Protein AF-0000000078758753 (afdb_homodimer)

Nearest PDB structures (foldseek):
  2p9m-assembly2_D  TM=8.802E-01  e=1.296E-07  Methanocaldococcus jannaschii DSM 2661
  7m1u-assembly1_A  TM=8.772E-01  e=3.056E-07  Methanoculleus thermophilus
  7m1u-assembly1_B  TM=8.737E-01  e=3.056E-07  Methanoculleus thermophilus
  4l28-assembly2_D  TM=7.431E-01  e=3.673E-07  Homo sapiens
  4l28-assembly1_C  TM=7.175E-01  e=2.116E-07  Homo sapiens

Secondary structure (DSSP, 8-state):
-HHHHHPEEGGGS--EETT-BHHHHHHHHHHH--SEEEEE-TTS-SEEEEEEHHHHHHHHHTT--TTSBGGGG-B-TT-EEETT--HHHHHHHHTTSSEEEEE-TTS-EEEEEEHHHHHHHHHHHH-GGGEEEEEEEEE---TTHHHHHHHHHHTT---SEEEEE--TTSTT-EEEEEEEETT--HHHHHHHHHHHHHTT-EEEEEEESSGGG-/-HHHHHPEEGGGS--EETT-BHHHHHHHHHHH--SEEEEE-TTS-SEEEEEEHHHHHHHHHTT--TTSBGGGG-B-TT-EEETT--HHHHHHHHTTSSEEEEE-TTS-EEEEEEHHHHHHHHHHHH-GGGEEEEEEEEE---TTHHHHHHHHHHTT---SEEEEE--TTSTT-EEEEEEEETT--HHHHHHHHHHHHHTT-EEEEEEEGGGGG-

Organism: Enterococcus faecium (strain ATCC BAA-472 / TX0016 / DO) (NCBI:txid333849)

Foldseek 3Di:
DVLVVLFDFLVRFDEAEQADWQVRVLVSCVVVVHQKHWYDYPVQWATQAIAGNVQSVVCVVVPHDRRHTSNVRGPDRPFAEEPPDDPVVLVVRQPPDQWHFYHYPVNTTTGIHGPVSVVVVVCVQVPLVFFFKKWKWKDQPDPCPVVVLLVLLVVQFHWSHWDWDDDPVPPRIIIIITTTGPPPDPVSVVSSQVSCVVVPTHGPDMDGSVPPPD/DVLVVLFDFLVNFDEAEQADWQVRVLVSCVVVVHQKHWYDYPVQWATQAMAGNVQSVVCVVVPHDRRHTSNVRGPDRPQAEEPPDDPVVLVVRQPPDQWHFYHYPVNTTTGIHGPVSVVVVVCVQVPPVFFFKKWKKKDQPDPCVVVVLLVLLVVQFHWSHWDWDDDVVPPRIIIIITTTGPPPDPVSVVSSQVSCVVVPTHGPDMDGSVPPPD

Solvent-accessible surface area (backbone atoms only — not comparable to full-atom values): 22395 Å² total; per-residue (Å²): 109,80,54,66,78,47,41,46,43,49,92,80,52,75,68,43,45,48,77,39,25,40,51,57,49,46,51,52,31,63,73,72,65,45,64,58,35,45,24,20,36,92,85,59,38,41,66,59,21,30,41,42,48,46,60,50,28,46,40,47,48,71,68,44,75,47,76,41,39,37,65,79,61,52,39,64,57,80,53,60,45,46,64,80,54,53,74,71,58,47,57,68,62,40,53,84,39,78,50,30,39,28,22,41,98,83,59,30,50,43,28,37,36,38,55,42,47,53,47,47,49,52,42,56,16,64,31,46,90,47,20,22,39,36,38,32,31,42,40,68,56,50,64,41,47,67,16,52,54,34,43,60,39,32,76,79,37,46,61,58,23,40,36,40,41,43,56,74,87,45,81,65,45,30,36,35,38,37,25,30,34,53,81,59,49,69,66,58,51,50,51,42,53,51,54,37,41,74,74,71,33,45,70,79,42,77,42,59,48,69,69,63,79,115,108,80,56,63,75,48,40,46,42,50,90,79,52,74,68,43,44,49,76,37,25,40,51,57,48,47,52,52,33,63,75,70,67,45,62,59,36,46,25,20,37,92,84,60,38,42,66,59,21,30,40,44,48,48,58,50,26,45,38,47,49,72,70,45,75,49,76,41,39,38,66,80,61,52,39,65,57,81,53,60,46,46,64,81,53,53,72,69,58,48,55,66,62,40,53,84,39,79,50,31,39,28,20,42,97,84,60,31,51,44,27,36,37,37,56,43,46,52,47,48,49,53,39,58,16,62,34,42,91,45,18,22,39,36,39,32,31,42,40,70,56,49,65,42,46,66,16,51,55,34,43,60,39,34,75,78,37,45,61,58,24,41,37,40,42,44,57,76,89,44,81,67,44,30,36,35,39,37,24,30,34,52,80,60,49,68,65,57,52,50,51,42,52,52,54,36,43,74,72,72,33,45,70,79,42,77,43,60,51,71,70,63,78,118

InterPro domains:
  IPR000644 CBS domain [PF00571] (11-56)
  IPR000644 CBS domain [PS51371] (8-66)
  IPR000644 CBS domain [SM00116] (12-61)
  IPR017036 Lmo0553-like [NF038387] (1-209)
  IPR017036 Lmo0553-like [PIRSF035040] (1-211)
  IPR046342 CBS domain superfamily [G3DSA:3.10.580.10] (1-129)
  IPR046342 CBS domain superfamily [SSF54631] (4-124)

Structure (mmCIF, N/CA/C/O backbone):
data_AF-0000000078758753-model_v1
#
loop_
_entity.id
_entity.type
_entity.pdbx_description
1 polymer 'Cystathionine beta-synthase (CBS) domain protein'
#
loop_
_atom_site.group_PDB
_atom_site.id
_atom_site.type_symbol
_atom_site.label_atom_id
_atom_site.label_alt_id
_atom_site.label_comp_id
_atom_site.label_asym_id
_atom_site.label_entity_id
_atom_site.label_seq_id
_atom_site.pdbx_PDB_ins_code
_atom_site.Cartn_x
_atom_site.Cartn_y
_atom_site.Cartn_z
_atom_site.occupancy
_atom_site.B_iso_or_equiv
_atom_site.auth_seq_id
_atom_site.auth_comp_id
_atom_site.auth_asym_id
_atom_site.auth_atom_id
_atom_site.pdbx_PDB_model_num
ATOM 1 N N . MET A 1 1 ? 18.438 6.93 4.469 1 62.84 1 MET A N 1
ATOM 2 C CA . MET A 1 1 ? 17.375 7.121 3.496 1 62.84 1 MET A CA 1
ATOM 3 C C . MET A 1 1 ? 16.203 6.18 3.783 1 62.84 1 MET A C 1
ATOM 5 O O . MET A 1 1 ? 16.406 5.043 4.211 1 62.84 1 MET A O 1
ATOM 9 N N . LEU A 1 2 ? 14.992 6.723 3.885 1 65.31 2 LEU A N 1
ATOM 10 C CA . LEU A 1 2 ? 13.758 6.031 4.258 1 65.31 2 LEU A CA 1
ATOM 11 C C . LEU A 1 2 ? 13.664 4.68 3.557 1 65.31 2 LEU A C 1
ATOM 13 O O . LEU A 1 2 ? 13.328 3.672 4.184 1 65.31 2 LEU A O 1
ATOM 17 N N . LEU A 1 3 ? 14.18 4.574 2.355 1 75 3 LEU A N 1
ATOM 18 C CA . LEU A 1 3 ? 14.023 3.359 1.563 1 75 3 LEU A CA 1
ATOM 19 C C . LEU A 1 3 ? 14.93 2.248 2.08 1 75 3 LEU A C 1
ATOM 21 O O . LEU A 1 3 ? 14.555 1.075 2.064 1 75 3 LEU A O 1
ATOM 25 N N . LYS A 1 4 ? 16.078 2.689 2.592 1 79.19 4 LYS A N 1
ATOM 26 C CA . LYS A 1 4 ? 17.047 1.687 3.029 1 79.19 4 LYS A CA 1
ATOM 27 C C . LYS A 1 4 ? 16.516 0.876 4.203 1 79.19 4 LYS A C 1
ATOM 29 O O . LYS A 1 4 ? 16.812 -0.314 4.332 1 79.19 4 LYS A O 1
ATOM 34 N N . THR A 1 5 ? 15.703 1.511 4.961 1 79.94 5 THR A N 1
ATOM 35 C CA . THR A 1 5 ? 15.172 0.847 6.145 1 79.94 5 THR A CA 1
ATOM 36 C C . THR A 1 5 ? 14.016 -0.077 5.781 1 79.94 5 THR A C 1
ATOM 38 O O . THR A 1 5 ? 13.648 -0.963 6.555 1 79.94 5 THR A O 1
ATOM 41 N N . LEU A 1 6 ? 13.523 0.068 4.633 1 86.5 6 LEU A N 1
ATOM 42 C CA . LEU A 1 6 ? 12.344 -0.685 4.223 1 86.5 6 LEU A CA 1
ATOM 43 C C . LEU A 1 6 ? 12.734 -1.886 3.367 1 86.5 6 LEU A C 1
ATOM 45 O O . LEU A 1 6 ? 11.914 -2.771 3.121 1 86.5 6 LEU A O 1
ATOM 49 N N . VAL A 1 7 ? 13.977 -1.938 2.99 1 92.62 7 VAL A N 1
ATOM 50 C CA . VAL A 1 7 ? 14.406 -2.934 2.014 1 92.62 7 VAL A CA 1
ATOM 51 C C . VAL A 1 7 ? 14.867 -4.203 2.734 1 92.62 7 VAL A C 1
ATOM 53 O O . VAL A 1 7 ? 15.617 -4.133 3.709 1 92.62 7 VAL A O 1
ATOM 56 N N . TYR A 1 8 ? 14.328 -5.309 2.27 1 94.62 8 TYR A N 1
ATOM 57 C CA . TYR A 1 8 ? 14.945 -6.574 2.646 1 94.62 8 TYR A CA 1
ATOM 58 C C . TYR A 1 8 ? 16.25 -6.789 1.902 1 94.62 8 TYR A C 1
ATOM 60 O O . TYR A 1 8 ? 16.281 -6.789 0.669 1 94.62 8 TYR A O 1
ATOM 68 N N . LYS A 1 9 ? 17.219 -7.004 2.631 1 95.25 9 LYS A N 1
ATOM 69 C CA . LYS A 1 9 ? 18.547 -7.082 2.021 1 95.25 9 LYS A CA 1
ATOM 70 C C . LYS A 1 9 ? 18.781 -8.453 1.391 1 95.25 9 LYS A C 1
ATOM 72 O O . LYS A 1 9 ? 18.219 -9.453 1.848 1 95.25 9 LYS A O 1
ATOM 77 N N . LYS A 1 10 ? 19.672 -8.43 0.402 1 95.81 10 LYS A N 1
ATOM 78 C CA . LYS A 1 10 ? 20 -9.633 -0.36 1 95.81 10 LYS A CA 1
ATOM 79 C C . LYS A 1 10 ? 20.359 -10.789 0.568 1 95.81 10 LYS A C 1
ATOM 81 O O . LYS A 1 10 ? 19.906 -11.922 0.359 1 95.81 10 LYS A O 1
ATOM 86 N N . LYS A 1 11 ? 21.094 -10.539 1.623 1 93.88 11 LYS A N 1
ATOM 87 C CA . LYS A 1 11 ? 21.594 -11.57 2.518 1 93.88 11 LYS A CA 1
ATOM 88 C C . LYS A 1 11 ? 20.453 -12.281 3.236 1 93.88 11 LYS A C 1
ATOM 90 O O . LYS A 1 11 ? 20.609 -13.414 3.693 1 93.88 11 LYS A O 1
ATOM 95 N N . ASP A 1 12 ? 19.312 -11.656 3.307 1 94.19 12 ASP A N 1
ATOM 96 C CA . ASP A 1 12 ? 18.156 -12.203 4.035 1 94.19 12 ASP A CA 1
ATOM 97 C C . ASP A 1 12 ? 17.109 -12.766 3.074 1 94.19 12 ASP A C 1
ATOM 99 O O . ASP A 1 12 ? 16 -13.109 3.488 1 94.19 12 ASP A O 1
ATOM 103 N N . LEU A 1 13 ? 17.5 -12.859 1.826 1 96.56 13 LEU A N 1
ATOM 104 C CA . LEU A 1 13 ? 16.516 -13.234 0.821 1 96.56 13 LEU A CA 1
ATOM 105 C C . LEU A 1 13 ? 16.781 -14.641 0.296 1 96.56 13 LEU A C 1
ATOM 107 O O . LEU A 1 13 ? 17.938 -15.094 0.276 1 96.56 13 LEU A O 1
ATOM 111 N N . THR A 1 14 ? 15.695 -15.312 -0.065 1 96.94 14 THR A N 1
ATOM 112 C CA . THR A 1 14 ? 15.781 -16.484 -0.929 1 96.94 14 THR A CA 1
ATOM 113 C C . THR A 1 14 ? 15.875 -16.078 -2.395 1 96.94 14 THR A C 1
ATOM 115 O O . THR A 1 14 ? 15.047 -15.305 -2.883 1 96.94 14 THR A O 1
ATOM 118 N N . THR A 1 15 ? 16.906 -16.453 -3.057 1 97.62 15 THR A N 1
ATOM 119 C CA . THR A 1 15 ? 17.109 -16.156 -4.473 1 97.62 15 THR A CA 1
ATOM 120 C C . THR A 1 15 ? 17.406 -17.438 -5.258 1 97.62 15 THR A C 1
ATOM 122 O O . THR A 1 15 ? 17.641 -18.484 -4.668 1 97.62 15 THR A O 1
ATOM 125 N N . VAL A 1 16 ? 17.266 -17.359 -6.578 1 97.88 16 VAL A N 1
ATOM 126 C CA . VAL A 1 16 ? 17.672 -18.438 -7.469 1 97.88 16 VAL A CA 1
ATOM 127 C C . VAL A 1 16 ? 18.688 -17.922 -8.484 1 97.88 16 VAL A C 1
ATOM 129 O O . VAL A 1 16 ? 18.656 -16.734 -8.844 1 97.88 16 VAL A O 1
ATOM 132 N N . THR A 1 17 ? 19.562 -18.781 -8.883 1 97.81 17 THR A N 1
ATOM 133 C CA . THR A 1 17 ? 20.531 -18.406 -9.898 1 97.81 17 THR A CA 1
ATOM 134 C C . THR A 1 17 ? 19.953 -18.562 -11.297 1 97.81 17 THR A C 1
ATOM 136 O O . THR A 1 17 ? 19.062 -19.375 -11.516 1 97.81 17 THR A O 1
ATOM 139 N N . GLU A 1 18 ? 20.516 -17.812 -12.211 1 97.69 18 GLU A N 1
ATOM 140 C CA . GLU A 1 18 ? 19.984 -17.812 -13.57 1 97.69 18 GLU A CA 1
ATOM 141 C C . GLU A 1 18 ? 20.141 -19.172 -14.227 1 97.69 18 GLU A C 1
ATOM 143 O O . GLU A 1 18 ? 19.438 -19.484 -15.195 1 97.69 18 GLU A O 1
ATOM 148 N N . THR A 1 19 ? 20.938 -20.062 -13.695 1 97.12 19 THR A N 1
ATOM 149 C CA . THR A 1 19 ? 21.188 -21.359 -14.305 1 97.12 19 THR A CA 1
ATOM 150 C C . THR A 1 19 ? 20.344 -22.438 -13.633 1 97.12 19 THR A C 1
ATOM 152 O O . THR A 1 19 ? 20.328 -23.594 -14.078 1 97.12 19 THR A O 1
ATOM 155 N N . SER A 1 20 ? 19.672 -22.109 -12.609 1 97.88 20 SER A N 1
ATOM 156 C CA . SER A 1 20 ? 18.797 -23.078 -11.953 1 97.88 20 SER A CA 1
ATOM 157 C C . SER A 1 20 ? 17.703 -23.562 -12.898 1 97.88 20 SER A C 1
ATOM 159 O O . SER A 1 20 ? 17.234 -22.812 -13.758 1 97.88 20 SER A O 1
ATOM 161 N N . THR A 1 21 ? 17.297 -24.75 -12.75 1 98.62 21 THR A N 1
ATOM 162 C CA . THR A 1 21 ? 16.188 -25.281 -13.547 1 98.62 21 THR A CA 1
ATOM 163 C C . THR A 1 21 ? 14.852 -24.891 -12.938 1 98.62 21 THR A C 1
ATOM 165 O O . THR A 1 21 ? 14.781 -24.469 -11.781 1 98.62 21 THR A O 1
ATOM 168 N N . LEU A 1 22 ? 13.82 -25.094 -13.734 1 98.69 22 LEU A N 1
ATOM 169 C CA . LEU A 1 22 ? 12.461 -24.844 -13.258 1 98.69 22 LEU A CA 1
ATOM 170 C C . LEU A 1 22 ? 12.102 -25.781 -12.109 1 98.69 22 LEU A C 1
ATOM 172 O O . LEU A 1 22 ? 11.438 -25.359 -11.156 1 98.69 22 LEU A O 1
ATOM 176 N N . GLU A 1 23 ? 12.609 -26.969 -12.156 1 98.62 23 GLU A N 1
ATOM 177 C CA . GLU A 1 23 ? 12.359 -27.938 -11.094 1 98.62 23 GLU A CA 1
ATOM 178 C C . GLU A 1 23 ? 13 -27.5 -9.781 1 98.62 23 GLU A C 1
ATOM 180 O O . GLU A 1 23 ? 12.367 -27.547 -8.727 1 98.62 23 GLU A O 1
ATOM 185 N N . GLU A 1 24 ? 14.211 -27.094 -9.875 1 98.56 24 GLU A N 1
ATOM 186 C CA . GLU A 1 24 ? 14.922 -26.625 -8.688 1 98.56 24 GLU A CA 1
ATOM 187 C C . GLU A 1 24 ? 14.242 -25.391 -8.094 1 98.56 24 GLU A C 1
ATOM 189 O O . GLU A 1 24 ? 14.078 -25.297 -6.879 1 98.56 24 GLU A O 1
ATOM 194 N N . ALA A 1 25 ? 13.875 -24.5 -8.953 1 98.44 25 ALA A N 1
ATOM 195 C CA . ALA A 1 25 ? 13.211 -23.281 -8.516 1 98.44 25 ALA A CA 1
ATOM 196 C C . ALA A 1 25 ? 11.883 -23.594 -7.836 1 98.44 25 ALA A C 1
ATOM 198 O O . ALA A 1 25 ? 11.539 -22.984 -6.82 1 98.44 25 ALA A O 1
ATOM 199 N N . LEU A 1 26 ? 11.172 -24.516 -8.398 1 98.31 26 LEU A N 1
ATOM 200 C CA . LEU A 1 26 ? 9.883 -24.891 -7.824 1 98.31 26 LEU A CA 1
ATOM 201 C C . LEU A 1 26 ? 10.062 -25.438 -6.41 1 98.31 26 LEU A C 1
ATOM 203 O O . LEU A 1 26 ? 9.289 -25.109 -5.512 1 98.31 26 LEU A O 1
ATOM 207 N N . LYS A 1 27 ? 11.055 -26.25 -6.207 1 98.19 27 LYS A N 1
ATOM 208 C CA . LYS A 1 27 ? 11.352 -26.797 -4.887 1 98.19 27 LYS A CA 1
ATOM 209 C C . LYS A 1 27 ? 11.68 -25.688 -3.895 1 98.19 27 LYS A C 1
ATOM 211 O O . LYS A 1 27 ? 11.18 -25.688 -2.768 1 98.19 27 LYS A O 1
ATOM 216 N N . ILE A 1 28 ? 12.453 -24.766 -4.297 1 97.88 28 ILE A N 1
ATOM 217 C CA . ILE A 1 28 ? 12.844 -23.641 -3.465 1 97.88 28 ILE A CA 1
ATOM 218 C C . ILE A 1 28 ? 11.609 -22.812 -3.094 1 97.88 28 ILE A C 1
ATOM 220 O O . ILE A 1 28 ? 11.43 -22.438 -1.932 1 97.88 28 ILE A O 1
ATOM 224 N N . LEU A 1 29 ? 10.789 -22.547 -4.055 1 97.44 29 LEU A N 1
ATOM 225 C CA . LEU A 1 29 ? 9.586 -21.75 -3.838 1 97.44 29 LEU A CA 1
ATOM 226 C C . LEU A 1 29 ? 8.602 -22.484 -2.928 1 97.44 29 LEU A C 1
ATOM 228 O O . LEU A 1 29 ? 7.977 -21.875 -2.061 1 97.44 29 LEU A O 1
ATOM 232 N N . GLU A 1 30 ? 8.5 -23.75 -3.064 1 96.69 30 GLU A N 1
ATOM 233 C CA . GLU A 1 30 ? 7.613 -24.531 -2.209 1 96.69 30 GLU A CA 1
ATOM 234 C C . GLU A 1 30 ? 8.133 -24.578 -0.774 1 96.69 30 GLU A C 1
ATOM 236 O O . GLU A 1 30 ? 7.363 -24.422 0.176 1 96.69 30 GLU A O 1
ATOM 241 N N . THR A 1 31 ? 9.391 -24.766 -0.62 1 96.69 31 THR A N 1
ATOM 242 C CA . THR A 1 31 ? 10.008 -24.875 0.697 1 96.69 31 THR A CA 1
ATOM 243 C C . THR A 1 31 ? 9.945 -23.547 1.434 1 96.69 31 THR A C 1
ATOM 245 O O . THR A 1 31 ? 9.68 -23.5 2.635 1 96.69 31 THR A O 1
ATOM 248 N N . SER A 1 32 ? 10.141 -22.406 0.752 1 94.81 32 SER A N 1
ATOM 249 C CA . SER A 1 32 ? 10.164 -21.078 1.37 1 94.81 32 SER A CA 1
ATOM 250 C C . SER A 1 32 ? 8.75 -20.562 1.603 1 94.81 32 SER A C 1
ATOM 252 O O . SER A 1 32 ? 8.531 -19.703 2.471 1 94.81 32 SER A O 1
ATOM 254 N N . GLY A 1 33 ? 7.84 -21.016 0.762 1 93.5 33 GLY A N 1
ATOM 255 C CA . GLY A 1 33 ? 6.469 -20.531 0.841 1 93.5 33 GLY A CA 1
ATOM 256 C C . GLY A 1 33 ? 6.246 -19.234 0.089 1 93.5 33 GLY A C 1
ATOM 257 O O . GLY A 1 33 ? 5.152 -18.672 0.127 1 93.5 33 GLY A O 1
ATOM 258 N N . TYR A 1 34 ? 7.273 -18.781 -0.665 1 93 34 TYR A N 1
ATOM 259 C CA . TYR A 1 34 ? 7.16 -17.516 -1.388 1 93 34 TYR A CA 1
ATOM 260 C C . TYR A 1 34 ? 6.445 -17.719 -2.717 1 93 34 TYR A C 1
ATOM 262 O O . TYR A 1 34 ? 6.516 -18.797 -3.316 1 93 34 TYR A O 1
ATOM 270 N N . ARG A 1 35 ? 5.793 -16.688 -3.152 1 91.12 35 ARG A N 1
ATOM 271 C CA . ARG A 1 35 ? 5.121 -16.688 -4.449 1 91.12 35 ARG A CA 1
ATOM 272 C C . ARG A 1 35 ? 6.121 -16.5 -5.582 1 91.12 35 ARG A C 1
ATOM 274 O O . ARG A 1 35 ? 5.898 -16.969 -6.699 1 91.12 35 ARG A O 1
ATOM 281 N N . CYS A 1 36 ? 7.145 -15.742 -5.262 1 94.19 36 CYS A N 1
ATOM 282 C CA . CYS A 1 36 ? 8.164 -15.398 -6.246 1 94.19 36 CYS A CA 1
ATOM 283 C C . CYS A 1 36 ? 9.5 -15.102 -5.566 1 94.19 36 CYS A C 1
ATOM 285 O O . CYS A 1 36 ? 9.531 -14.742 -4.391 1 94.19 36 CYS A O 1
ATOM 287 N N . VAL A 1 37 ? 10.578 -15.328 -6.324 1 96.75 37 VAL A N 1
ATOM 288 C CA . VAL A 1 37 ? 11.906 -15 -5.824 1 96.75 37 VAL A CA 1
ATOM 289 C C . VAL A 1 37 ? 12.734 -14.367 -6.938 1 96.75 37 VAL A C 1
ATOM 291 O O . VAL A 1 37 ? 12.508 -14.633 -8.117 1 96.75 37 VAL A O 1
ATOM 294 N N . PRO A 1 38 ? 13.688 -13.5 -6.555 1 97.62 38 PRO A N 1
ATOM 295 C CA . PRO A 1 38 ? 14.555 -12.906 -7.574 1 97.62 38 PRO A CA 1
ATOM 296 C C . PRO A 1 38 ? 15.508 -13.914 -8.203 1 97.62 38 PRO A C 1
ATOM 298 O O . PRO A 1 38 ? 15.969 -14.844 -7.531 1 97.62 38 PRO A O 1
ATOM 301 N N . ILE A 1 39 ? 15.734 -13.75 -9.523 1 98.44 39 ILE A N 1
ATOM 302 C CA . ILE A 1 39 ? 16.781 -14.461 -10.25 1 98.44 39 ILE A CA 1
ATOM 303 C C . ILE A 1 39 ? 18.031 -13.586 -10.336 1 98.44 39 ILE A C 1
ATOM 305 O O . ILE A 1 39 ? 17.969 -12.445 -10.812 1 98.44 39 ILE A O 1
ATOM 309 N N . LEU A 1 40 ? 19.109 -14.102 -9.844 1 98.31 40 LEU A N 1
ATOM 310 C CA . LEU A 1 40 ? 20.375 -13.383 -9.922 1 98.31 40 LEU A CA 1
ATOM 311 C C . LEU A 1 40 ? 21.359 -14.117 -10.82 1 98.31 40 LEU A C 1
ATOM 313 O O . LEU A 1 40 ? 21.203 -15.312 -11.07 1 98.31 40 LEU A O 1
ATOM 317 N N . ASP A 1 41 ? 22.281 -13.406 -11.289 1 97.38 41 ASP A N 1
ATOM 318 C CA . ASP A 1 41 ? 23.344 -14.055 -12.055 1 97.38 41 ASP A CA 1
ATOM 319 C C . ASP A 1 41 ? 24.219 -14.938 -11.164 1 97.38 41 ASP A C 1
ATOM 321 O O . ASP A 1 41 ? 24.016 -14.969 -9.945 1 97.38 41 ASP A O 1
ATOM 325 N N . SER A 1 42 ? 25.172 -15.547 -11.766 1 95.12 42 SER A N 1
ATOM 326 C CA . SER A 1 42 ? 26.016 -16.5 -11.047 1 95.12 42 SER A CA 1
ATOM 327 C C . SER A 1 42 ? 26.828 -15.828 -9.953 1 95.12 42 SER A C 1
ATOM 329 O O . SER A 1 42 ? 27.141 -16.438 -8.938 1 95.12 42 SER A O 1
ATOM 331 N N . SER A 1 43 ? 27.094 -14.531 -10.102 1 94.94 43 SER A N 1
ATOM 332 C CA . SER A 1 43 ? 27.875 -13.797 -9.102 1 94.94 43 SER A CA 1
ATOM 333 C C . SER A 1 43 ? 26.984 -13.359 -7.938 1 94.94 43 SER A C 1
ATOM 335 O O . SER A 1 43 ? 27.5 -12.984 -6.879 1 94.94 43 SER A O 1
ATOM 337 N N . GLY A 1 44 ? 25.75 -13.312 -8.172 1 95.19 44 GLY A N 1
ATOM 338 C CA . GLY A 1 44 ? 24.812 -12.844 -7.152 1 95.19 44 GLY A CA 1
ATOM 339 C C . GLY A 1 44 ? 24.656 -11.336 -7.145 1 95.19 44 GLY A C 1
ATOM 340 O O . GLY A 1 44 ? 24.016 -10.781 -6.246 1 95.19 44 GLY A O 1
ATOM 341 N N . ASN A 1 45 ? 25.156 -10.68 -8.148 1 95.56 45 ASN A N 1
ATOM 342 C CA . ASN A 1 45 ? 25.172 -9.227 -8.102 1 95.56 45 ASN A CA 1
ATOM 343 C C . ASN A 1 45 ? 24.188 -8.609 -9.094 1 95.56 45 ASN A C 1
ATOM 345 O O . ASN A 1 45 ? 23.75 -7.48 -8.914 1 95.56 45 ASN A O 1
ATOM 349 N N . ILE A 1 46 ? 23.906 -9.367 -10.133 1 97 46 ILE A N 1
ATOM 350 C CA . ILE A 1 46 ? 23.078 -8.805 -11.195 1 97 46 ILE A CA 1
ATOM 351 C C . ILE A 1 46 ? 21.672 -9.367 -11.102 1 97 46 ILE A C 1
ATOM 353 O O . ILE A 1 46 ? 21.484 -10.594 -11.109 1 97 46 ILE A O 1
ATOM 357 N N . PHE A 1 47 ? 20.75 -8.477 -11.039 1 97.81 47 PHE A N 1
ATOM 358 C CA . PHE A 1 47 ? 19.344 -8.836 -11.047 1 97.81 47 PHE A CA 1
ATOM 359 C C . PHE A 1 47 ? 18.875 -9.18 -12.461 1 97.81 47 PHE A C 1
ATOM 361 O O . PHE A 1 47 ? 18.984 -8.352 -13.375 1 97.81 47 PHE A O 1
ATOM 368 N N . ARG A 1 48 ? 18.266 -10.359 -12.641 1 97.56 48 ARG A N 1
ATOM 369 C CA . ARG A 1 48 ? 17.844 -10.805 -13.969 1 97.56 48 ARG A CA 1
ATOM 370 C C . ARG A 1 48 ? 16.328 -10.711 -14.125 1 97.56 48 ARG A C 1
ATOM 372 O O . ARG A 1 48 ? 15.82 -10.664 -15.242 1 97.56 48 ARG A O 1
ATOM 379 N N . GLY A 1 49 ? 15.688 -10.695 -13.016 1 96.75 49 GLY A N 1
ATOM 380 C CA . GLY A 1 49 ? 14.234 -10.742 -13 1 96.75 49 GLY A CA 1
ATOM 381 C C . GLY A 1 49 ? 13.68 -11.609 -11.883 1 96.75 49 GLY A C 1
ATOM 382 O O . GLY A 1 49 ? 14.312 -11.766 -10.836 1 96.75 49 GLY A O 1
ATOM 383 N N . ASN A 1 50 ? 12.422 -12.031 -12.078 1 96.75 50 ASN A N 1
ATOM 384 C CA . ASN A 1 50 ? 11.75 -12.852 -11.07 1 96.75 50 ASN A CA 1
ATOM 385 C C . ASN A 1 50 ? 11.234 -14.156 -11.664 1 96.75 50 ASN A C 1
ATOM 387 O O . ASN A 1 50 ? 10.977 -14.242 -12.867 1 96.75 50 ASN A O 1
ATOM 391 N N . ILE A 1 51 ? 11.211 -15.164 -10.875 1 97.5 51 ILE A N 1
ATOM 392 C CA . ILE A 1 51 ? 10.555 -16.422 -11.219 1 97.5 51 ILE A CA 1
ATOM 393 C C . ILE A 1 51 ? 9.359 -16.656 -10.297 1 97.5 51 ILE A C 1
ATOM 395 O O . ILE A 1 51 ? 9.477 -16.531 -9.078 1 97.5 51 ILE A O 1
ATOM 399 N N . TYR A 1 52 ? 8.227 -16.922 -10.914 1 96.44 52 TYR A N 1
ATOM 400 C CA . TYR A 1 52 ? 6.969 -17.062 -10.18 1 96.44 52 TYR A CA 1
ATOM 401 C C . TYR A 1 52 ? 6.562 -18.531 -10.07 1 96.44 52 TYR A C 1
ATOM 403 O O . TYR A 1 52 ? 6.594 -19.266 -11.062 1 96.44 52 TYR A O 1
ATOM 411 N N . LYS A 1 53 ? 6.109 -18.875 -8.852 1 96.5 53 LYS A N 1
ATOM 412 C CA . LYS A 1 53 ? 5.609 -20.234 -8.594 1 96.5 53 LYS A CA 1
ATOM 413 C C . LYS A 1 53 ? 4.445 -20.578 -9.516 1 96.5 53 LYS A C 1
ATOM 415 O O . LYS A 1 53 ? 4.41 -21.656 -10.102 1 96.5 53 LYS A O 1
ATOM 420 N N . MET A 1 54 ? 3.568 -19.656 -9.742 1 95 54 MET A N 1
ATOM 421 C CA . MET A 1 54 ? 2.396 -19.828 -10.602 1 95 54 MET A CA 1
ATOM 422 C C . MET A 1 54 ? 2.809 -20.156 -12.023 1 95 54 MET A C 1
ATOM 424 O O . MET A 1 54 ? 2.279 -21.094 -12.625 1 95 54 MET A O 1
ATOM 428 N N . HIS A 1 55 ? 3.754 -19.5 -12.547 1 96.94 55 HIS A N 1
ATOM 429 C CA . HIS A 1 55 ? 4.176 -19.719 -13.93 1 96.94 55 HIS A CA 1
ATOM 430 C C . HIS A 1 55 ? 4.848 -21.078 -14.094 1 96.94 55 HIS A C 1
ATOM 432 O O . HIS A 1 55 ? 4.719 -21.719 -15.133 1 96.94 55 HIS A O 1
ATOM 438 N N . ILE A 1 56 ? 5.562 -21.453 -13.094 1 98.06 56 ILE A N 1
ATOM 439 C CA . ILE A 1 56 ? 6.195 -22.766 -13.156 1 98.06 56 ILE A CA 1
ATOM 440 C C . ILE A 1 56 ? 5.121 -23.859 -13.141 1 98.06 56 ILE A C 1
ATOM 442 O O . ILE A 1 56 ? 5.16 -24.781 -13.953 1 98.06 56 ILE A O 1
ATOM 446 N N . TYR A 1 57 ? 4.172 -23.781 -12.281 1 97.75 57 TYR A N 1
ATOM 447 C CA . TYR A 1 57 ? 3.107 -24.781 -12.203 1 97.75 57 TYR A CA 1
ATOM 448 C C . TYR A 1 57 ? 2.295 -24.797 -13.492 1 97.75 57 TYR A C 1
ATOM 450 O O . TYR A 1 57 ? 1.882 -25.875 -13.953 1 97.75 57 TYR A O 1
ATOM 458 N N . ARG A 1 58 ? 2.016 -23.625 -13.977 1 97.25 58 ARG A N 1
ATOM 459 C CA . ARG A 1 58 ? 1.317 -23.578 -15.258 1 97.25 58 ARG A CA 1
ATOM 460 C C . ARG A 1 58 ? 2.105 -24.312 -16.344 1 97.25 58 ARG A C 1
ATOM 462 O O . ARG A 1 58 ? 1.541 -25.094 -17.109 1 97.25 58 ARG A O 1
ATOM 469 N N . HIS A 1 59 ? 3.377 -24.031 -16.438 1 97.81 59 HIS A N 1
ATOM 470 C CA . HIS A 1 59 ? 4.266 -24.719 -17.375 1 97.81 59 HIS A CA 1
ATOM 471 C C . HIS A 1 59 ? 4.246 -26.219 -17.156 1 97.81 59 HIS A C 1
ATOM 473 O O . HIS A 1 59 ? 4.082 -26.984 -18.109 1 97.81 59 HIS A O 1
ATOM 479 N N . LYS A 1 60 ? 4.355 -26.641 -15.945 1 97.31 60 LYS A N 1
ATOM 480 C CA . LYS A 1 60 ? 4.359 -28.062 -15.578 1 97.31 60 LYS A CA 1
ATOM 481 C C . LYS A 1 60 ? 3.02 -28.719 -15.906 1 97.31 60 LYS A C 1
ATOM 483 O O . LYS A 1 60 ? 2.98 -29.812 -16.484 1 97.31 60 LYS A O 1
ATOM 488 N N . ALA A 1 61 ? 1.964 -28.078 -15.562 1 95.94 61 ALA A N 1
ATOM 489 C CA . ALA A 1 61 ? 0.618 -28.609 -15.766 1 95.94 61 ALA A CA 1
ATOM 490 C C . ALA A 1 61 ? 0.334 -28.812 -17.25 1 95.94 61 ALA A C 1
ATOM 492 O O . ALA A 1 61 ? -0.445 -29.688 -17.625 1 95.94 61 ALA A O 1
ATOM 493 N N . ASN A 1 62 ? 0.985 -28.031 -18.062 1 95.12 62 ASN A N 1
ATOM 494 C CA . ASN A 1 62 ? 0.766 -28.109 -19.5 1 95.12 62 ASN A CA 1
ATOM 495 C C . ASN A 1 62 ? 1.796 -29 -20.188 1 95.12 62 ASN A C 1
ATOM 497 O O . ASN A 1 62 ? 1.948 -28.969 -21.406 1 95.12 62 ASN A O 1
ATOM 501 N N . GLY A 1 63 ? 2.553 -29.672 -19.438 1 95.19 63 GLY A N 1
ATOM 502 C CA . GLY A 1 63 ? 3.479 -30.672 -19.953 1 95.19 63 GLY A CA 1
ATOM 503 C C . GLY A 1 63 ? 4.828 -30.078 -20.328 1 95.19 63 GLY A C 1
ATOM 504 O O . GLY A 1 63 ? 5.559 -30.672 -21.141 1 95.19 63 GLY A O 1
ATOM 505 N N . GLY A 1 64 ? 5.133 -28.938 -19.781 1 96.69 64 GLY A N 1
ATOM 506 C CA . GLY A 1 64 ? 6.395 -28.281 -20.109 1 96.69 64 GLY A CA 1
ATOM 507 C C . GLY A 1 64 ? 7.598 -29 -19.531 1 96.69 64 GLY A C 1
ATOM 508 O O . GLY A 1 64 ? 7.484 -29.719 -18.531 1 96.69 64 GLY A O 1
ATOM 509 N N . ASP A 1 65 ? 8.781 -28.75 -20.141 1 98.31 65 ASP A N 1
ATOM 510 C CA . ASP A 1 65 ? 10.055 -29.328 -19.719 1 98.31 65 ASP A CA 1
ATOM 511 C C . ASP A 1 65 ? 10.586 -28.625 -18.469 1 98.31 65 ASP A C 1
ATOM 513 O O . ASP A 1 65 ? 10.938 -27.453 -18.516 1 98.31 65 ASP A O 1
ATOM 517 N N . MET A 1 66 ? 10.695 -29.375 -17.406 1 98 66 MET A N 1
ATOM 518 C CA . MET A 1 66 ? 11.055 -28.797 -16.109 1 98 66 MET A CA 1
ATOM 519 C C . MET A 1 66 ? 12.57 -28.719 -15.945 1 98 66 MET A C 1
ATOM 521 O O . MET A 1 66 ? 13.062 -28.156 -14.969 1 98 66 MET A O 1
ATOM 525 N N . THR A 1 67 ? 13.32 -29.156 -16.859 1 98.44 67 THR A N 1
ATOM 526 C CA . THR A 1 67 ? 14.781 -29.109 -16.812 1 98.44 67 THR A CA 1
ATOM 527 C C . THR A 1 67 ? 15.289 -27.812 -17.453 1 98.44 67 THR A C 1
ATOM 529 O O . THR A 1 67 ? 16.469 -27.484 -17.344 1 98.44 67 THR A O 1
ATOM 532 N N . LEU A 1 68 ? 14.391 -27.047 -18.031 1 98.38 68 LEU A N 1
ATOM 533 C CA . LEU A 1 68 ? 14.766 -25.766 -18.609 1 98.38 68 LEU A CA 1
ATOM 534 C C . LEU A 1 68 ? 15.219 -24.797 -17.531 1 98.38 68 LEU A C 1
ATOM 536 O O . LEU A 1 68 ? 14.773 -24.891 -16.375 1 98.38 68 LEU A O 1
ATOM 540 N N . PRO A 1 69 ? 16.047 -23.891 -17.922 1 98.31 69 PRO A N 1
ATOM 541 C CA . PRO A 1 69 ? 16.469 -22.891 -16.938 1 98.31 69 PRO A CA 1
ATOM 542 C C . PRO A 1 69 ? 15.352 -21.922 -16.562 1 98.31 69 PRO A C 1
ATOM 544 O O . PRO A 1 69 ? 14.414 -21.734 -17.344 1 98.31 69 PRO A O 1
ATOM 547 N N . VAL A 1 70 ? 15.469 -21.312 -15.391 1 98.44 70 VAL A N 1
ATOM 548 C CA . VAL A 1 70 ? 14.469 -20.391 -14.883 1 98.44 70 VAL A CA 1
ATOM 549 C C . VAL A 1 70 ? 14.328 -19.203 -15.828 1 98.44 70 VAL A C 1
ATOM 551 O O . VAL A 1 70 ? 13.281 -18.547 -15.859 1 98.44 70 VAL A O 1
ATOM 554 N N . THR A 1 71 ? 15.336 -18.891 -16.625 1 97.25 71 THR A N 1
ATOM 555 C CA . THR A 1 71 ? 15.297 -17.75 -17.547 1 97.25 71 THR A CA 1
ATOM 556 C C . THR A 1 71 ? 14.219 -17.953 -18.609 1 97.25 71 THR A C 1
ATOM 558 O O . THR A 1 71 ? 13.805 -17 -19.266 1 97.25 71 THR A O 1
ATOM 561 N N . HIS A 1 72 ? 13.766 -19.203 -18.781 1 97.75 72 HIS A N 1
ATOM 562 C CA . HIS A 1 72 ? 12.703 -19.516 -19.719 1 97.75 72 HIS A CA 1
ATOM 563 C C . HIS A 1 72 ? 11.383 -18.875 -19.297 1 97.75 72 HIS A C 1
ATOM 565 O O . HIS A 1 72 ? 10.547 -18.562 -20.141 1 97.75 72 HIS A O 1
ATOM 571 N N . LEU A 1 73 ? 11.18 -18.656 -18.016 1 97.81 73 LEU A N 1
ATOM 572 C CA . LEU A 1 73 ? 9.93 -18.109 -17.5 1 97.81 73 LEU A CA 1
ATOM 573 C C . LEU A 1 73 ? 10.188 -16.828 -16.719 1 97.81 73 LEU A C 1
ATOM 575 O O . LEU A 1 73 ? 9.406 -16.453 -15.836 1 97.81 73 LEU A O 1
ATOM 579 N N . LEU A 1 74 ? 11.281 -16.203 -17.016 1 95.94 74 LEU A N 1
ATOM 580 C CA . LEU A 1 74 ? 11.695 -14.969 -16.359 1 95.94 74 LEU A CA 1
ATOM 581 C C . LEU A 1 74 ? 10.672 -13.859 -16.578 1 95.94 74 LEU A C 1
ATOM 583 O O . LEU A 1 74 ? 10.172 -13.688 -17.688 1 95.94 74 LEU A O 1
ATOM 587 N N . LYS A 1 75 ? 10.281 -13.164 -15.461 1 94.25 75 LYS A N 1
ATOM 588 C CA . LYS A 1 75 ? 9.383 -12.016 -15.57 1 94.25 75 LYS A CA 1
ATOM 589 C C . LYS A 1 75 ? 9.969 -10.789 -14.883 1 94.25 75 LYS A C 1
ATOM 591 O O . LYS A 1 75 ? 10.867 -10.914 -14.039 1 94.25 75 LYS A O 1
ATOM 596 N N . ASN A 1 76 ? 9.539 -9.562 -15.281 1 91.19 76 ASN A N 1
ATOM 597 C CA . ASN A 1 76 ? 9.773 -8.305 -14.578 1 91.19 76 ASN A CA 1
ATOM 598 C C . ASN A 1 76 ? 11.266 -7.965 -14.523 1 91.19 76 ASN A C 1
ATOM 600 O O . ASN A 1 76 ? 11.773 -7.543 -13.484 1 91.19 76 ASN A O 1
ATOM 604 N N . ALA A 1 77 ? 11.945 -8.234 -15.672 1 90.25 77 ALA A N 1
ATOM 605 C CA . ALA A 1 77 ? 13.383 -8.016 -15.766 1 90.25 77 ALA A CA 1
ATOM 606 C C . ALA A 1 77 ? 13.719 -6.531 -15.617 1 90.25 77 ALA A C 1
ATOM 608 O O . ALA A 1 77 ? 14.812 -6.18 -15.156 1 90.25 77 ALA A O 1
ATOM 609 N N . THR A 1 78 ? 12.766 -5.672 -15.852 1 87.38 78 THR A N 1
ATOM 610 C CA . THR A 1 78 ? 13.07 -4.246 -15.875 1 87.38 78 THR A CA 1
ATOM 611 C C . THR A 1 78 ? 12.359 -3.521 -14.734 1 87.38 78 THR A C 1
ATOM 613 O O . THR A 1 78 ? 12.32 -2.289 -14.711 1 87.38 78 THR A O 1
ATOM 616 N N . LYS A 1 79 ? 11.859 -4.199 -13.898 1 89.25 79 LYS A N 1
ATOM 617 C CA . LYS A 1 79 ? 11.109 -3.588 -12.805 1 89.25 79 LYS A CA 1
ATOM 618 C C . LYS A 1 79 ? 11.953 -3.484 -11.539 1 89.25 79 LYS A C 1
ATOM 620 O O . LYS A 1 79 ? 11.961 -4.398 -10.711 1 89.25 79 LYS A O 1
ATOM 625 N N . PHE A 1 80 ? 12.727 -2.498 -11.461 1 92.81 80 PHE A N 1
ATOM 626 C CA . PHE A 1 80 ? 13.539 -2.23 -10.281 1 92.81 80 PHE A CA 1
ATOM 627 C C . PHE A 1 80 ? 13.625 -0.733 -10.016 1 92.81 80 PHE A C 1
ATOM 629 O O . PHE A 1 80 ? 13.242 0.078 -10.859 1 92.81 80 PHE A O 1
ATOM 636 N N . ILE A 1 81 ? 14.047 -0.396 -8.828 1 91.25 81 ILE A N 1
ATOM 637 C CA . ILE A 1 81 ? 14.352 0.975 -8.43 1 91.25 81 ILE A CA 1
ATOM 638 C C . ILE A 1 81 ? 15.75 1.036 -7.812 1 91.25 81 ILE A C 1
ATOM 640 O O . ILE A 1 81 ? 16.359 0 -7.551 1 91.25 81 ILE A O 1
ATOM 644 N N . TYR A 1 82 ? 16.203 2.225 -7.711 1 92.75 82 TYR A N 1
ATOM 645 C CA . TYR A 1 82 ? 17.5 2.416 -7.07 1 92.75 82 TYR A CA 1
ATOM 646 C C . TYR A 1 82 ? 17.328 2.828 -5.613 1 92.75 82 TYR A C 1
ATOM 648 O O . TYR A 1 82 ? 16.266 3.328 -5.219 1 92.75 82 TYR A O 1
ATOM 656 N N . LEU A 1 83 ? 18.359 2.592 -4.867 1 89.81 83 LEU A N 1
ATOM 657 C CA . LEU A 1 83 ? 18.359 2.895 -3.439 1 89.81 83 LEU A CA 1
ATOM 658 C C . LEU A 1 83 ? 18.031 4.363 -3.199 1 89.81 83 LEU A C 1
ATOM 660 O O . LEU A 1 83 ? 17.438 4.715 -2.17 1 89.81 83 LEU A O 1
ATOM 664 N N . ASP A 1 84 ? 18.281 5.184 -4.145 1 84.25 84 ASP A N 1
ATOM 665 C CA . ASP A 1 84 ? 18.109 6.617 -3.926 1 84.25 84 ASP A CA 1
ATOM 666 C C . ASP A 1 84 ? 16.828 7.125 -4.582 1 84.25 84 ASP A C 1
ATOM 668 O O . ASP A 1 84 ? 16.625 8.336 -4.695 1 84.25 84 ASP A O 1
ATOM 672 N N . THR A 1 85 ? 16.094 6.125 -5.035 1 83.88 85 THR A N 1
ATOM 673 C CA . THR A 1 85 ? 14.797 6.516 -5.582 1 83.88 85 THR A CA 1
ATOM 674 C C . THR A 1 85 ? 13.953 7.23 -4.531 1 83.88 85 THR A C 1
ATOM 676 O O . THR A 1 85 ? 13.961 6.852 -3.355 1 83.88 85 THR A O 1
ATOM 679 N N . SER A 1 86 ? 13.305 8.227 -4.922 1 77.5 86 SER A N 1
ATOM 680 C CA . SER A 1 86 ? 12.469 9 -4.012 1 77.5 86 SER A CA 1
ATOM 681 C C . SER A 1 86 ? 11.312 8.172 -3.484 1 77.5 86 SER A C 1
ATOM 683 O O . SER A 1 86 ? 10.867 7.227 -4.145 1 77.5 86 SER A O 1
ATOM 685 N N . PHE A 1 87 ? 10.805 8.578 -2.352 1 77.5 87 PHE A N 1
ATOM 686 C CA . PHE A 1 87 ? 9.734 7.875 -1.655 1 77.5 87 PHE A CA 1
ATOM 687 C C . PHE A 1 87 ? 8.477 7.805 -2.52 1 77.5 87 PHE A C 1
ATOM 689 O O . PHE A 1 87 ? 7.883 6.738 -2.668 1 77.5 87 PHE A O 1
ATOM 696 N N . PHE A 1 88 ? 8.125 8.797 -3.121 1 73.69 88 PHE A N 1
ATOM 697 C CA . PHE A 1 88 ? 6.863 8.844 -3.854 1 73.69 88 PHE A CA 1
ATOM 698 C C . PHE A 1 88 ? 6.957 8.031 -5.137 1 73.69 88 PHE A C 1
ATOM 700 O O . PHE A 1 88 ? 5.965 7.441 -5.574 1 73.69 88 PHE A O 1
ATOM 707 N N . LYS A 1 89 ? 8.18 7.941 -5.684 1 77.19 89 LYS A N 1
ATOM 708 C CA . LYS A 1 89 ? 8.352 7.129 -6.887 1 77.19 89 LYS A CA 1
ATOM 709 C C . LYS A 1 89 ? 8.188 5.645 -6.574 1 77.19 89 LYS A C 1
ATOM 711 O O . LYS A 1 89 ? 7.727 4.875 -7.418 1 77.19 89 LYS A O 1
ATOM 716 N N . VAL A 1 90 ? 8.508 5.355 -5.391 1 80.69 90 VAL A N 1
ATOM 717 C CA . VAL A 1 90 ? 8.359 3.967 -4.969 1 80.69 90 VAL A CA 1
ATOM 718 C C . VAL A 1 90 ? 6.891 3.564 -5.012 1 80.69 90 VAL A C 1
ATOM 720 O O . VAL A 1 90 ? 6.551 2.48 -5.492 1 80.69 90 VAL A O 1
ATOM 723 N N . PHE A 1 91 ? 5.98 4.445 -4.559 1 74.56 91 PHE A N 1
ATOM 724 C CA . PHE A 1 91 ? 4.547 4.168 -4.512 1 74.56 91 PHE A CA 1
ATOM 725 C C . PHE A 1 91 ? 4 3.895 -5.906 1 74.56 91 PHE A C 1
ATOM 727 O O . PHE A 1 91 ? 3.172 3.002 -6.09 1 74.56 91 PHE A O 1
ATOM 734 N N . PHE A 1 92 ? 4.562 4.543 -6.805 1 71.44 92 PHE A N 1
ATOM 735 C CA . PHE A 1 92 ? 4.066 4.414 -8.172 1 71.44 92 PHE A CA 1
ATOM 736 C C . PHE A 1 92 ? 4.539 3.105 -8.797 1 71.44 92 PHE A C 1
ATOM 738 O O . PHE A 1 92 ? 3.812 2.488 -9.578 1 71.44 92 PHE A O 1
ATOM 745 N N . THR A 1 93 ? 5.652 2.752 -8.414 1 76 93 THR A N 1
ATOM 746 C CA . THR A 1 93 ? 6.27 1.596 -9.062 1 76 93 THR A CA 1
ATOM 747 C C . THR A 1 93 ? 5.738 0.297 -8.461 1 76 93 THR A C 1
ATOM 749 O O . THR A 1 93 ? 5.547 -0.689 -9.18 1 76 93 THR A O 1
ATOM 752 N N . ILE A 1 94 ? 5.438 0.309 -7.164 1 77.31 94 ILE A N 1
ATOM 753 C CA . ILE A 1 94 ? 5.176 -0.933 -6.441 1 77.31 94 ILE A CA 1
ATOM 754 C C . ILE A 1 94 ? 3.727 -1.361 -6.66 1 77.31 94 ILE A C 1
ATOM 756 O O . ILE A 1 94 ? 3.369 -2.516 -6.41 1 77.31 94 ILE A O 1
ATOM 760 N N . LYS A 1 95 ? 2.854 -0.6 -7.258 1 71.62 95 LYS A N 1
ATOM 761 C CA . LYS A 1 95 ? 1.417 -0.849 -7.336 1 71.62 95 LYS A CA 1
ATOM 762 C C . LYS A 1 95 ? 1.117 -2.086 -8.18 1 71.62 95 LYS A C 1
ATOM 764 O O . LYS A 1 95 ? 0.113 -2.766 -7.953 1 71.62 95 LYS A O 1
ATOM 769 N N . GLU A 1 96 ? 2.059 -2.59 -9.008 1 68.88 96 GLU A N 1
ATOM 770 C CA . GLU A 1 96 ? 1.741 -3.672 -9.938 1 68.88 96 GLU A CA 1
ATOM 771 C C . GLU A 1 96 ? 2.555 -4.926 -9.625 1 68.88 96 GLU A C 1
ATOM 773 O O . GLU A 1 96 ? 2.43 -5.941 -10.305 1 68.88 96 GLU A O 1
ATOM 778 N N . LEU A 1 97 ? 3.328 -4.852 -8.656 1 76.5 97 LEU A N 1
ATOM 779 C CA . LEU A 1 97 ? 4.258 -5.945 -8.398 1 76.5 97 LEU A CA 1
ATOM 780 C C . LEU A 1 97 ? 4.152 -6.422 -6.957 1 76.5 97 LEU A C 1
ATOM 782 O O . LEU A 1 97 ? 3.783 -5.648 -6.07 1 76.5 97 LEU A O 1
ATOM 786 N N . PRO A 1 98 ? 4.391 -7.797 -6.781 1 76.06 98 PRO A N 1
ATOM 787 C CA . PRO A 1 98 ? 4.473 -8.242 -5.391 1 76.06 98 PRO A CA 1
ATOM 788 C C . PRO A 1 98 ? 5.555 -7.512 -4.598 1 76.06 98 PRO A C 1
ATOM 790 O O . PRO A 1 98 ? 5.387 -7.258 -3.4 1 76.06 98 PRO A O 1
ATOM 793 N N . TYR A 1 99 ? 6.633 -7.32 -5.223 1 89.62 99 TYR A N 1
ATOM 794 C CA . TYR A 1 99 ? 7.734 -6.523 -4.695 1 89.62 99 TYR A CA 1
ATOM 795 C C . TYR A 1 99 ? 8.539 -5.895 -5.82 1 89.62 99 TYR A C 1
ATOM 797 O O . TYR A 1 99 ? 8.352 -6.227 -6.992 1 89.62 99 TYR A O 1
ATOM 805 N N . ILE A 1 100 ? 9.367 -4.895 -5.461 1 92.56 100 ILE A N 1
ATOM 806 C CA . ILE A 1 100 ? 10.258 -4.281 -6.438 1 92.56 100 ILE A CA 1
ATOM 807 C C . ILE A 1 100 ? 11.711 -4.531 -6.039 1 92.56 100 ILE A C 1
ATOM 809 O O . ILE A 1 100 ? 12.062 -4.453 -4.859 1 92.56 100 ILE A O 1
ATOM 813 N N . ALA A 1 101 ? 12.469 -4.934 -7.043 1 95.25 101 ALA A N 1
ATOM 814 C CA . ALA A 1 101 ? 13.906 -5.086 -6.82 1 95.25 101 ALA A CA 1
ATOM 815 C C . ALA A 1 101 ? 14.57 -3.729 -6.605 1 95.25 101 ALA A C 1
ATOM 817 O O . ALA A 1 101 ? 14.211 -2.742 -7.254 1 95.25 101 ALA A O 1
ATOM 818 N N . VAL A 1 102 ? 15.516 -3.691 -5.695 1 95.94 102 VAL A N 1
ATOM 819 C CA . VAL A 1 102 ? 16.266 -2.479 -5.387 1 95.94 102 VAL A CA 1
ATOM 820 C C . VAL A 1 102 ? 17.734 -2.678 -5.734 1 95.94 102 VAL A C 1
ATOM 822 O O . VAL A 1 102 ? 18.359 -3.656 -5.301 1 95.94 102 VAL A O 1
ATOM 825 N N . LEU A 1 103 ? 18.219 -1.803 -6.551 1 96.75 103 LEU A N 1
ATOM 826 C CA . LEU A 1 103 ? 19.625 -1.845 -6.953 1 96.75 103 LEU A CA 1
ATOM 827 C C . LEU A 1 103 ? 20.391 -0.693 -6.324 1 96.75 103 LEU A C 1
ATOM 829 O O . LEU A 1 103 ? 19.812 0.329 -5.957 1 96.75 103 LEU A O 1
ATOM 833 N N . ASP A 1 104 ? 21.688 -0.941 -6.164 1 95.06 104 ASP A N 1
ATOM 834 C CA . ASP A 1 104 ? 22.531 0.166 -5.73 1 95.06 104 ASP A CA 1
ATOM 835 C C . ASP A 1 104 ? 23 0.993 -6.922 1 95.06 104 ASP A C 1
ATOM 837 O O . ASP A 1 104 ? 22.594 0.752 -8.055 1 95.06 104 ASP A O 1
ATOM 841 N N . SER A 1 105 ? 23.844 1.987 -6.727 1 94 105 SER A N 1
ATOM 842 C CA . SER A 1 105 ? 24.281 2.926 -7.758 1 94 105 SER A CA 1
ATOM 843 C C . SER A 1 105 ? 25.141 2.236 -8.805 1 94 105 SER A C 1
ATOM 845 O O . SER A 1 105 ? 25.32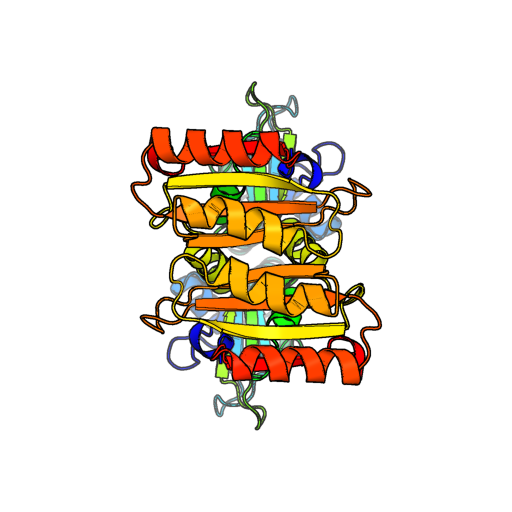8 2.756 -9.906 1 94 105 SER A O 1
ATOM 847 N N . GLU A 1 106 ? 25.688 1.078 -8.484 1 96.12 106 GLU A N 1
ATOM 848 C CA . GLU A 1 106 ? 26.531 0.326 -9.414 1 96.12 106 GLU A CA 1
ATOM 849 C C . GLU A 1 106 ? 25.719 -0.743 -10.141 1 96.12 106 GLU A C 1
ATOM 851 O O . GLU A 1 106 ? 26.297 -1.644 -10.758 1 96.12 106 GLU A O 1
ATOM 856 N N . ASN A 1 107 ? 24.469 -0.742 -9.953 1 95.88 107 ASN A N 1
ATOM 857 C CA . ASN A 1 107 ? 23.547 -1.671 -10.594 1 95.88 107 ASN A CA 1
ATOM 858 C C . ASN A 1 107 ? 23.641 -3.064 -9.977 1 95.88 107 ASN A C 1
ATOM 860 O O . ASN A 1 107 ? 23.328 -4.059 -10.641 1 95.88 107 ASN A O 1
ATOM 864 N N . HIS A 1 108 ? 24.109 -3.051 -8.773 1 97.44 108 HIS A N 1
ATOM 865 C CA . HIS A 1 108 ? 24.094 -4.324 -8.062 1 97.44 108 HIS A CA 1
ATOM 866 C C . HIS A 1 108 ? 22.797 -4.527 -7.309 1 97.44 108 HIS A C 1
ATOM 868 O O . HIS A 1 108 ? 22.25 -3.578 -6.742 1 97.44 108 HIS A O 1
ATOM 874 N N . PHE A 1 109 ? 22.438 -5.836 -7.297 1 97.69 109 PHE A N 1
ATOM 875 C CA . PHE A 1 109 ? 21.234 -6.188 -6.559 1 97.69 109 PHE A CA 1
ATOM 876 C C . PHE A 1 109 ? 21.422 -5.949 -5.066 1 97.69 109 PHE A C 1
ATOM 878 O O . PHE A 1 109 ? 22.328 -6.523 -4.449 1 97.69 109 PHE A O 1
ATOM 885 N N . TYR A 1 110 ? 20.562 -5.086 -4.48 1 96.94 110 TYR A N 1
ATOM 886 C CA . TYR A 1 110 ? 20.656 -4.723 -3.07 1 96.94 110 TYR A CA 1
ATOM 887 C C . TYR A 1 110 ? 19.641 -5.492 -2.238 1 96.94 110 TYR A C 1
ATOM 889 O O . TYR A 1 110 ? 19.938 -5.93 -1.127 1 96.94 110 TYR A O 1
ATOM 897 N N . GLY A 1 111 ? 18.453 -5.672 -2.807 1 96.81 111 GLY A N 1
ATOM 898 C CA . GLY A 1 111 ? 17.375 -6.352 -2.115 1 96.81 111 GLY A CA 1
ATOM 899 C C . GLY A 1 111 ? 16.016 -6.102 -2.746 1 96.81 111 GLY A C 1
ATOM 900 O O . GLY A 1 111 ? 15.922 -5.867 -3.951 1 96.81 111 GLY A O 1
ATOM 901 N N . ILE A 1 112 ? 14.977 -6.309 -1.874 1 95.88 112 ILE A N 1
ATOM 902 C CA . ILE A 1 112 ? 13.641 -6.105 -2.42 1 95.88 112 ILE A CA 1
ATOM 903 C C . ILE A 1 112 ? 12.82 -5.234 -1.466 1 95.88 112 ILE A C 1
ATOM 905 O O . ILE A 1 112 ? 13.078 -5.215 -0.26 1 95.88 112 ILE A O 1
ATOM 909 N N . LEU A 1 113 ? 11.914 -4.508 -2.008 1 93 113 LEU A N 1
ATOM 910 C CA . LEU A 1 113 ? 10.891 -3.758 -1.293 1 93 113 LEU A CA 1
ATOM 911 C C . LEU A 1 113 ? 9.508 -4.34 -1.566 1 93 113 LEU A C 1
ATOM 913 O O . LEU A 1 113 ? 9.086 -4.438 -2.723 1 93 113 LEU A O 1
ATOM 917 N N . THR A 1 114 ? 8.797 -4.746 -0.524 1 89.31 114 THR A N 1
ATOM 918 C CA . THR A 1 114 ? 7.516 -5.414 -0.694 1 89.31 114 THR A CA 1
ATOM 919 C C . THR A 1 114 ? 6.367 -4.48 -0.325 1 89.31 114 THR A C 1
ATOM 921 O O . THR A 1 114 ? 6.57 -3.484 0.375 1 89.31 114 THR A O 1
ATOM 924 N N . HIS A 1 115 ? 5.16 -4.867 -0.758 1 83.88 115 HIS A N 1
ATOM 925 C CA . HIS A 1 115 ? 3.951 -4.172 -0.332 1 83.88 115 HIS A CA 1
ATOM 926 C C . HIS A 1 115 ? 3.816 -4.184 1.188 1 83.88 115 HIS A C 1
ATOM 928 O O . HIS A 1 115 ? 3.486 -3.16 1.792 1 83.88 115 HIS A O 1
ATOM 934 N N . SER A 1 116 ? 4.148 -5.316 1.673 1 83.06 116 SER A N 1
ATOM 935 C CA . SER A 1 116 ? 3.984 -5.5 3.111 1 83.06 116 SER A CA 1
ATOM 936 C C . SER A 1 116 ? 4.859 -4.531 3.898 1 83.06 116 SER A C 1
ATOM 938 O O . SER A 1 116 ? 4.402 -3.912 4.859 1 83.06 116 SER A O 1
ATOM 940 N N . THR A 1 117 ? 6.09 -4.422 3.504 1 85.19 117 THR A N 1
ATOM 941 C CA . THR A 1 117 ? 6.992 -3.543 4.242 1 85.19 117 THR A CA 1
ATOM 942 C C . THR A 1 117 ? 6.547 -2.088 4.121 1 85.19 117 THR A C 1
ATOM 944 O O . THR A 1 117 ? 6.605 -1.333 5.094 1 85.19 117 THR A O 1
ATOM 947 N N . LEU A 1 118 ? 6.152 -1.674 2.941 1 85.19 118 LEU A N 1
ATOM 948 C CA . LEU A 1 118 ? 5.684 -0.31 2.719 1 85.19 118 LEU A CA 1
ATOM 949 C C . LEU A 1 118 ? 4.434 -0.024 3.541 1 85.19 118 LEU A C 1
ATOM 951 O O . LEU A 1 118 ? 4.367 0.983 4.25 1 85.19 118 LEU A O 1
ATOM 955 N N . LEU A 1 119 ? 3.469 -0.934 3.451 1 83 119 LEU A N 1
ATOM 956 C CA . LEU A 1 119 ? 2.209 -0.749 4.164 1 83 119 LEU A CA 1
ATOM 957 C C . LEU A 1 119 ? 2.426 -0.804 5.676 1 83 119 LEU A C 1
ATOM 959 O O . LEU A 1 119 ? 1.766 -0.085 6.426 1 83 119 LEU A O 1
ATOM 963 N N . ASN A 1 120 ? 3.352 -1.627 6.105 1 82.81 120 ASN A N 1
ATOM 964 C CA . ASN A 1 120 ? 3.693 -1.687 7.523 1 82.81 120 ASN A CA 1
ATOM 965 C C . ASN A 1 120 ? 4.289 -0.369 8.008 1 82.81 120 ASN A C 1
ATOM 967 O O . ASN A 1 120 ? 3.967 0.094 9.109 1 82.81 120 ASN A O 1
ATOM 971 N N . MET A 1 121 ? 5.117 0.146 7.238 1 82.06 121 MET A N 1
ATOM 972 C CA . MET A 1 121 ? 5.719 1.426 7.598 1 82.06 121 MET A CA 1
ATOM 973 C C . MET A 1 121 ? 4.66 2.516 7.703 1 82.06 121 MET A C 1
ATOM 975 O O . MET A 1 121 ? 4.668 3.307 8.648 1 82.06 121 MET A O 1
ATOM 979 N N . LEU A 1 122 ? 3.812 2.562 6.719 1 82.25 122 LEU A N 1
ATOM 980 C CA . LEU A 1 122 ? 2.742 3.551 6.738 1 82.25 122 LEU A CA 1
ATOM 981 C C . LEU A 1 122 ? 1.833 3.348 7.945 1 82.25 122 LEU A C 1
ATOM 983 O O . LEU A 1 122 ? 1.463 4.312 8.617 1 82.25 122 LEU A O 1
ATOM 987 N N . SER A 1 123 ? 1.527 2.131 8.203 1 78 123 SER A N 1
ATOM 988 C CA . SER A 1 123 ? 0.687 1.794 9.344 1 78 123 SER A CA 1
ATOM 989 C C . SER A 1 123 ? 1.351 2.203 10.656 1 78 123 SER A C 1
ATOM 991 O O . SER A 1 123 ? 0.695 2.752 11.547 1 78 123 SER A O 1
ATOM 993 N N . GLN A 1 124 ? 2.594 1.889 10.75 1 76.25 124 GLN A N 1
ATOM 994 C CA . GLN A 1 124 ? 3.332 2.238 11.961 1 76.25 124 GLN A CA 1
ATOM 995 C C . GLN A 1 124 ? 3.387 3.75 12.156 1 76.25 124 GLN A C 1
ATOM 997 O O . GLN A 1 124 ? 3.354 4.238 13.289 1 76.25 124 GLN A O 1
ATOM 1002 N N . SER A 1 125 ? 3.533 4.395 11.047 1 76.56 125 SER A N 1
ATOM 1003 C CA . SER A 1 125 ? 3.602 5.852 11.102 1 76.56 125 SER A CA 1
ATOM 1004 C C . SER A 1 125 ? 2.279 6.449 11.57 1 76.56 125 SER A C 1
ATOM 1006 O O . SER A 1 125 ? 2.258 7.523 12.172 1 76.56 125 SER A O 1
ATOM 1008 N N . TRP A 1 126 ? 1.312 5.645 11.219 1 73.56 126 TRP A N 1
ATOM 1009 C CA . TRP A 1 126 ? -0.014 6.184 11.492 1 73.56 126 TRP A CA 1
ATOM 1010 C C . TRP A 1 126 ? -0.688 5.418 12.625 1 73.56 126 TRP A C 1
ATOM 1012 O O . TRP A 1 126 ? -1.812 5.742 13.016 1 73.56 126 TRP A O 1
ATOM 1022 N N . SER A 1 127 ? 0.166 4.277 13.133 1 60.97 127 SER A N 1
ATOM 1023 C CA . SER A 1 127 ? -0.23 3.168 14 1 60.97 127 SER A CA 1
ATOM 1024 C C . SER A 1 127 ? -0.935 3.668 15.258 1 60.97 127 SER A C 1
ATOM 1026 O O . SER A 1 127 ? -0.505 4.648 15.867 1 60.97 127 SER A O 1
ATOM 1028 N N . VAL A 1 128 ? -2.01 2.98 15.469 1 56.38 128 VAL A N 1
ATOM 1029 C CA . VAL A 1 128 ? -3.029 2.834 16.5 1 56.38 128 VAL A CA 1
ATOM 1030 C C . VAL A 1 128 ? -2.363 2.576 17.859 1 56.38 128 VAL A C 1
ATOM 1032 O O . VAL A 1 128 ? -2.834 3.061 18.891 1 56.38 128 VAL A O 1
ATOM 1035 N N . GLU A 1 129 ? -1.217 1.739 17.672 1 59.31 129 GLU A N 1
ATOM 1036 C CA . GLU A 1 129 ? -0.711 1.412 19 1 59.31 129 GLU A CA 1
ATOM 1037 C C . GLU A 1 129 ? -0.351 2.674 19.781 1 59.31 129 GLU A C 1
ATOM 1039 O O . GLU A 1 129 ? -0.38 2.678 21.016 1 59.31 129 GLU A O 1
ATOM 1044 N N . GLN A 1 130 ? -0.162 3.65 19 1 57.47 130 GLN A N 1
ATOM 1045 C CA . GLN A 1 130 ? 0.313 4.855 19.672 1 57.47 130 GLN A CA 1
ATOM 1046 C C . GLN A 1 130 ? -0.772 5.926 19.719 1 57.47 130 GLN A C 1
ATOM 1048 O O . GLN A 1 130 ? -0.6 6.969 20.344 1 57.47 130 GLN A O 1
ATOM 1053 N N . GLY A 1 131 ? -1.834 5.523 19.047 1 64.94 131 GLY A N 1
ATOM 1054 C CA . GLY A 1 131 ? -2.844 6.566 18.969 1 64.94 131 GLY A CA 1
ATOM 1055 C C . GLY A 1 131 ? -4.191 6.133 19.516 1 64.94 131 GLY A C 1
ATOM 1056 O O . GLY A 1 131 ? -4.457 4.934 19.641 1 64.94 131 GLY A O 1
ATOM 1057 N N . SER A 1 132 ? -4.922 7.023 20.031 1 75.56 132 SER A N 1
ATOM 1058 C CA . SER A 1 132 ? -6.215 6.734 20.656 1 75.56 132 SER A CA 1
ATOM 1059 C C . SER A 1 132 ? -7.363 7.16 19.734 1 75.56 132 SER A C 1
ATOM 1061 O O . SER A 1 132 ? -8.328 6.414 19.562 1 75.56 132 SER A O 1
ATOM 1063 N N . TYR A 1 133 ? -7.289 8.406 19.25 1 89.69 133 TYR A N 1
ATOM 1064 C CA . TYR A 1 133 ? -8.352 8.945 18.406 1 89.69 133 TYR A CA 1
ATOM 1065 C C . TYR A 1 133 ? -7.801 9.398 17.062 1 89.69 133 TYR A C 1
ATOM 1067 O O . TYR A 1 133 ? -6.719 9.984 16.984 1 89.69 133 TYR A O 1
ATOM 1075 N N . VAL A 1 134 ? -8.516 9.039 16.078 1 90.19 134 VAL A N 1
ATOM 1076 C CA . VAL A 1 134 ? -8.25 9.602 14.758 1 90.19 134 VAL A CA 1
ATOM 1077 C C . VAL A 1 134 ? -9.391 10.523 14.352 1 90.19 134 VAL A C 1
ATOM 1079 O O . VAL A 1 134 ? -10.547 10.102 14.297 1 90.19 134 VAL A O 1
ATOM 1082 N N . LEU A 1 135 ? -9.055 11.75 14.117 1 93.31 135 LEU A N 1
ATOM 1083 C CA . LEU A 1 135 ? -10.023 12.742 13.648 1 93.31 135 LEU A CA 1
ATOM 1084 C C . LEU A 1 135 ? -9.898 12.953 12.148 1 93.31 135 LEU A C 1
ATOM 1086 O O . LEU A 1 135 ? -8.812 13.266 11.648 1 93.31 135 LEU A O 1
ATOM 1090 N N . THR A 1 136 ? -10.969 12.711 11.461 1 90.94 136 THR A N 1
ATOM 1091 C CA . THR A 1 136 ? -11.031 13.102 10.055 1 90.94 136 THR A CA 1
ATOM 1092 C C . THR A 1 136 ? -11.641 14.492 9.914 1 90.94 136 THR A C 1
ATOM 1094 O O . THR A 1 136 ? -12.836 14.68 10.156 1 90.94 136 THR A O 1
ATOM 1097 N N . ILE A 1 137 ? -10.797 15.391 9.438 1 95 137 ILE A N 1
ATOM 1098 C CA . ILE A 1 137 ? -11.203 16.797 9.375 1 95 137 ILE A CA 1
ATOM 1099 C C . ILE A 1 137 ? -11.344 17.219 7.918 1 95 137 ILE A C 1
ATOM 1101 O O . ILE A 1 137 ? -10.414 17.047 7.121 1 95 137 ILE A O 1
ATOM 1105 N N . ALA A 1 138 ? -12.484 17.734 7.621 1 91.69 138 ALA A N 1
ATOM 1106 C CA . ALA A 1 138 ? -12.734 18.25 6.277 1 91.69 138 ALA A CA 1
ATOM 1107 C C . ALA A 1 138 ? -12.422 19.734 6.191 1 91.69 138 ALA A C 1
ATOM 1109 O O . ALA A 1 138 ? -12.781 20.5 7.086 1 91.69 138 ALA A O 1
ATOM 1110 N N . SER A 1 139 ? -11.664 20.109 5.145 1 90.62 139 SER A N 1
ATOM 1111 C CA . SER A 1 139 ? -11.359 21.516 4.871 1 90.62 139 SER A CA 1
ATOM 1112 C C . SER A 1 139 ? -11.359 21.797 3.373 1 90.62 139 SER A C 1
ATOM 1114 O O . SER A 1 139 ? -11.516 20.891 2.562 1 90.62 139 SER A O 1
ATOM 1116 N N . THR A 1 140 ? -11.234 23.062 3.006 1 86.44 140 THR A N 1
ATOM 1117 C CA . THR A 1 140 ? -11.234 23.438 1.6 1 86.44 140 THR A CA 1
ATOM 1118 C C . THR A 1 140 ? -9.828 23.328 1.008 1 86.44 140 THR A C 1
ATOM 1120 O O . THR A 1 140 ? -9.656 23.406 -0.21 1 86.44 140 THR A O 1
ATOM 1123 N N . GLY A 1 141 ? -8.875 23.141 1.815 1 83.12 141 GLY A N 1
ATOM 1124 C CA . GLY A 1 141 ? -7.504 23.031 1.338 1 83.12 141 GLY A CA 1
ATOM 1125 C C . GLY A 1 141 ? -6.871 24.375 1.017 1 83.12 141 GLY A C 1
ATOM 1126 O O . GLY A 1 141 ? -5.848 24.438 0.333 1 83.12 141 GLY A O 1
ATOM 1127 N N . LYS A 1 142 ? -7.438 25.391 1.508 1 90.25 142 LYS A N 1
ATOM 1128 C CA . LYS A 1 142 ? -6.895 26.734 1.274 1 90.25 142 LYS A CA 1
ATOM 1129 C C . LYS A 1 142 ? -5.59 26.938 2.041 1 90.25 142 LYS A C 1
ATOM 1131 O O . LYS A 1 142 ? -5.34 26.266 3.041 1 90.25 142 LYS A O 1
ATOM 1136 N N . GLN A 1 143 ? -4.879 27.891 1.458 1 95.19 143 GLN A N 1
ATOM 1137 C CA . GLN A 1 143 ? -3.639 28.281 2.127 1 95.19 143 GLN A CA 1
ATOM 1138 C C . GLN A 1 143 ? -3.893 28.672 3.58 1 95.19 143 GLN A C 1
ATOM 1140 O O . GLN A 1 143 ? -4.734 29.516 3.859 1 95.19 143 GLN A O 1
ATOM 1145 N N . GLY A 1 144 ? -3.191 27.875 4.527 1 96.62 144 GLY A N 1
ATOM 1146 C CA . GLY A 1 144 ? -3.311 28.188 5.941 1 96.62 144 GLY A CA 1
ATOM 1147 C C . GLY A 1 144 ? -4.184 27.219 6.703 1 96.62 144 GLY A C 1
ATOM 1148 O O . GLY A 1 144 ? -4.16 27.188 7.938 1 96.62 144 GLY A O 1
ATOM 1149 N N . ASP A 1 145 ? -4.938 26.422 6.016 1 96 145 ASP A N 1
ATOM 1150 C CA . ASP A 1 145 ? -5.871 25.516 6.672 1 96 145 ASP A CA 1
ATOM 1151 C C . ASP A 1 145 ? -5.137 24.531 7.59 1 96 145 ASP A C 1
ATOM 1153 O O . ASP A 1 145 ? -5.516 24.359 8.75 1 96 145 ASP A O 1
ATOM 1157 N N . LEU A 1 146 ? -4.121 23.906 7.059 1 96.75 146 LEU A N 1
ATOM 1158 C CA . LEU A 1 146 ? -3.395 22.953 7.875 1 96.75 146 LEU A CA 1
ATOM 1159 C C . LEU A 1 146 ? -2.787 23.625 9.102 1 96.75 146 LEU A C 1
ATOM 1161 O O . LEU A 1 146 ? -2.785 23.047 10.195 1 96.75 146 LEU A O 1
ATOM 1165 N N . ALA A 1 147 ? -2.299 24.844 8.906 1 97.94 147 ALA A N 1
ATOM 1166 C CA . ALA A 1 147 ? -1.732 25.594 10.023 1 97.94 147 ALA A CA 1
ATOM 1167 C C . ALA A 1 147 ? -2.785 25.844 11.102 1 97.94 147 ALA A C 1
ATOM 1169 O O . ALA A 1 147 ? -2.523 25.672 12.289 1 97.94 147 ALA A O 1
ATOM 1170 N N . ALA A 1 148 ? -3.92 26.25 10.68 1 98 148 ALA A N 1
ATOM 1171 C CA . ALA A 1 148 ? -5.008 26.547 11.609 1 98 148 ALA A CA 1
ATOM 1172 C C . ALA A 1 148 ? -5.445 25.297 12.359 1 98 148 ALA A C 1
ATOM 1174 O O . ALA A 1 148 ? -5.598 25.328 13.586 1 98 148 ALA A O 1
ATOM 1175 N N . ILE A 1 149 ? -5.637 24.25 11.672 1 98.31 149 ILE A N 1
ATOM 1176 C CA . ILE A 1 149 ? -6.066 22.984 12.258 1 98.31 149 ILE A CA 1
ATOM 1177 C C . ILE A 1 149 ? -5.039 22.5 13.281 1 98.31 149 ILE A C 1
ATOM 1179 O O . ILE A 1 149 ? -5.391 22.188 14.422 1 98.31 149 ILE A O 1
ATOM 1183 N N . ALA A 1 150 ? -3.811 22.5 12.844 1 98.19 150 ALA A N 1
ATOM 1184 C CA . ALA A 1 150 ? -2.746 22.031 13.727 1 98.19 150 ALA A CA 1
ATOM 1185 C C . ALA A 1 150 ? -2.625 22.906 14.961 1 98.19 150 ALA A C 1
ATOM 1187 O O . ALA A 1 150 ? -2.369 22.422 16.062 1 98.19 150 ALA A O 1
ATOM 1188 N N . LYS A 1 151 ? -2.775 24.188 14.812 1 98.38 151 LYS A N 1
ATOM 1189 C CA . LYS A 1 151 ? -2.697 25.125 15.93 1 98.38 151 LYS A CA 1
ATOM 1190 C C . LYS A 1 151 ? -3.799 24.859 16.953 1 98.38 151 LYS A C 1
ATOM 1192 O O . LYS A 1 151 ? -3.541 24.844 18.156 1 98.38 151 LYS A O 1
ATOM 1197 N N . ILE A 1 152 ? -4.949 24.688 16.484 1 98.56 152 ILE A N 1
ATOM 1198 C CA . ILE A 1 152 ? -6.082 24.406 17.359 1 98.56 152 ILE A CA 1
ATOM 1199 C C . ILE A 1 152 ? -5.789 23.156 18.203 1 98.56 152 ILE A C 1
ATOM 1201 O O . ILE A 1 152 ? -5.973 23.172 19.422 1 98.56 152 ILE A O 1
ATOM 1205 N N . ILE A 1 153 ? -5.316 22.141 17.594 1 98.19 153 ILE A N 1
ATOM 1206 C CA . ILE A 1 153 ? -5.062 20.875 18.266 1 98.19 153 ILE A CA 1
ATOM 1207 C C . ILE A 1 153 ? -3.906 21.016 19.25 1 98.19 153 ILE A C 1
ATOM 1209 O O . ILE A 1 153 ? -3.955 20.5 20.359 1 98.19 153 ILE A O 1
ATOM 1213 N N . SER A 1 154 ? -2.926 21.781 18.875 1 97.81 154 SER A N 1
ATOM 1214 C CA . SER A 1 154 ? -1.715 21.922 19.688 1 97.81 154 SER A CA 1
ATOM 1215 C C . SER A 1 154 ? -2.002 22.625 21 1 97.81 154 SER A C 1
ATOM 1217 O O . SER A 1 154 ? -1.203 22.562 21.938 1 97.81 154 SER A O 1
ATOM 1219 N N . LYS A 1 155 ? -3.043 23.312 21.125 1 98.06 155 LYS A N 1
ATOM 1220 C CA . LYS A 1 155 ? -3.43 23.953 22.375 1 98.06 155 LYS A CA 1
ATOM 1221 C C . LYS A 1 155 ? -3.783 22.922 23.438 1 98.06 155 LYS A C 1
ATOM 1223 O O . LYS A 1 155 ? -3.74 23.219 24.641 1 98.06 155 LYS A O 1
ATOM 1228 N N . HIS A 1 156 ? -4.086 21.719 23.031 1 97.5 156 HIS A N 1
ATOM 1229 C CA . HIS A 1 156 ? -4.621 20.766 23.984 1 97.5 156 HIS A CA 1
ATOM 1230 C C . HIS A 1 156 ? -3.842 19.453 23.922 1 97.5 156 HIS A C 1
ATOM 1232 O O . HIS A 1 156 ? -3.883 18.656 24.875 1 97.5 156 HIS A O 1
ATOM 1238 N N . SER A 1 157 ? -3.197 19.188 22.844 1 95.62 157 SER A N 1
ATOM 1239 C CA . SER A 1 157 ? -2.564 17.891 22.656 1 95.62 157 SER A CA 1
ATOM 1240 C C . SER A 1 157 ? -1.446 17.969 21.609 1 95.62 157 SER A C 1
ATOM 1242 O O . SER A 1 157 ? -1.428 18.875 20.781 1 95.62 157 SER A O 1
ATOM 1244 N N . SER A 1 158 ? -0.549 17.031 21.719 1 93.31 158 SER A N 1
ATOM 1245 C CA . SER A 1 158 ? 0.346 16.797 20.594 1 93.31 158 SER A CA 1
ATOM 1246 C C . SER A 1 158 ? -0.353 16 19.5 1 93.31 158 SER A C 1
ATOM 1248 O O . SER A 1 158 ? -1.495 15.57 19.656 1 93.31 158 SER A O 1
ATOM 1250 N N . ILE A 1 159 ? 0.312 15.938 18.328 1 92.62 159 ILE A N 1
ATOM 1251 C CA . ILE A 1 159 ? -0.192 15.195 17.172 1 92.62 159 ILE A CA 1
ATOM 1252 C C . ILE A 1 159 ? 0.72 14.008 16.891 1 92.62 159 ILE A C 1
ATOM 1254 O O . ILE A 1 159 ? 1.915 14.18 16.641 1 92.62 159 ILE A O 1
ATOM 1258 N N . ALA A 1 160 ? 0.123 12.852 17 1 89.44 160 ALA A N 1
ATOM 1259 C CA . ALA A 1 160 ? 0.9 11.641 16.781 1 89.44 160 ALA A CA 1
ATOM 1260 C C . ALA A 1 160 ? 1.159 11.414 15.297 1 89.44 160 ALA A C 1
ATOM 1262 O O . ALA A 1 160 ? 2.229 10.938 14.914 1 89.44 160 ALA A O 1
ATOM 1263 N N . SER A 1 161 ? 0.193 11.719 14.484 1 90.31 161 SER A N 1
ATOM 1264 C CA . SER A 1 161 ? 0.375 11.602 13.039 1 90.31 161 SER A CA 1
ATOM 1265 C C . SER A 1 161 ? -0.613 12.484 12.281 1 90.31 161 SER A C 1
ATOM 1267 O O . SER A 1 161 ? -1.638 12.891 12.836 1 90.31 161 SER A O 1
ATOM 1269 N N . CYS A 1 162 ? -0.234 12.797 11.055 1 92.38 162 CYS A N 1
ATOM 1270 C CA . CYS A 1 162 ? -1.061 13.602 10.164 1 92.38 162 CYS A CA 1
ATOM 1271 C C . CYS A 1 162 ? -0.95 13.117 8.727 1 92.38 162 CYS A C 1
ATOM 1273 O O . CYS A 1 162 ? 0.153 12.891 8.227 1 92.38 162 CYS A O 1
ATOM 1275 N N . ILE A 1 163 ? -2.076 12.953 8.125 1 91 163 ILE A N 1
ATOM 1276 C CA . ILE A 1 163 ? -2.109 12.578 6.719 1 91 163 ILE A CA 1
ATOM 1277 C C . ILE A 1 163 ? -3.236 13.328 6.012 1 91 163 ILE A C 1
ATOM 1279 O O . ILE A 1 163 ? -4.352 13.422 6.535 1 91 163 ILE A O 1
ATOM 1283 N N . THR A 1 164 ? -2.895 13.922 4.883 1 90.5 164 THR A N 1
ATOM 1284 C CA . THR A 1 164 ? -3.938 14.523 4.059 1 90.5 164 THR A CA 1
ATOM 1285 C C . THR A 1 164 ? -4.348 13.578 2.936 1 90.5 164 THR A C 1
ATOM 1287 O O . THR A 1 164 ? -3.496 12.938 2.312 1 90.5 164 THR A O 1
ATOM 1290 N N . LEU A 1 165 ? -5.582 13.469 2.77 1 84.44 165 LEU A N 1
ATOM 1291 C CA . LEU A 1 165 ? -6.145 12.633 1.718 1 84.44 165 LEU A CA 1
ATOM 1292 C C . LEU A 1 165 ? -7.098 13.438 0.836 1 84.44 165 LEU A C 1
ATOM 1294 O O . LEU A 1 165 ? -7.93 14.188 1.342 1 84.44 165 LEU A O 1
ATOM 1298 N N . ASP A 1 166 ? -6.742 13.578 -0.498 1 73.31 166 ASP A N 1
ATOM 1299 C CA . ASP A 1 166 ? -7.617 14.242 -1.458 1 73.31 166 ASP A CA 1
ATOM 1300 C C . ASP A 1 166 ? -8.297 13.234 -2.379 1 73.31 166 ASP A C 1
ATOM 1302 O O . ASP A 1 166 ? -7.684 12.742 -3.33 1 73.31 166 ASP A O 1
ATOM 1306 N N . ILE A 1 167 ? -9.438 12.812 -1.988 1 59.78 167 ILE A N 1
ATOM 1307 C CA . ILE A 1 167 ? -10.117 11.844 -2.84 1 59.78 167 ILE A CA 1
ATOM 1308 C C . ILE A 1 167 ? -10.82 12.562 -3.988 1 59.78 167 ILE A C 1
ATOM 1310 O O . ILE A 1 167 ? -11.531 13.547 -3.77 1 59.78 167 ILE A O 1
ATOM 1314 N N . GLU A 1 168 ? -10.25 12.484 -5.25 1 57.03 168 GLU A N 1
ATOM 1315 C CA . GLU A 1 168 ? -10.68 13.164 -6.469 1 57.03 168 GLU A CA 1
ATOM 1316 C C . GLU A 1 168 ? -12.188 13.375 -6.484 1 57.03 168 GLU A C 1
ATOM 1318 O O . GLU A 1 168 ? -12.68 14.422 -6.914 1 57.03 168 GLU A O 1
ATOM 1323 N N . LYS A 1 169 ? -12.945 12.367 -6.09 1 54.06 169 LYS A N 1
ATOM 1324 C CA . LYS A 1 169 ? -14.383 12.422 -6.332 1 54.06 169 LYS A CA 1
ATOM 1325 C C . LYS A 1 169 ? -15.039 13.539 -5.527 1 54.06 169 LYS A C 1
ATOM 1327 O O . LYS A 1 169 ? -16.172 13.945 -5.82 1 54.06 169 LYS A O 1
ATOM 1332 N N . ASP A 1 170 ? -14.422 13.961 -4.559 1 55.19 170 ASP A N 1
ATOM 1333 C CA . ASP A 1 170 ? -15.016 15.031 -3.768 1 55.19 170 ASP A CA 1
ATOM 1334 C C . ASP A 1 170 ? -14.305 16.359 -4.031 1 55.19 170 ASP A C 1
ATOM 1336 O O . ASP A 1 170 ? -13.445 16.781 -3.25 1 55.19 170 ASP A O 1
ATOM 1340 N N . GLU A 1 171 ? -14.695 16.859 -5.25 1 57.84 171 GLU A N 1
ATOM 1341 C CA . GLU A 1 171 ? -14.156 18.125 -5.75 1 57.84 171 GLU A CA 1
ATOM 1342 C C . GLU A 1 171 ? -14.234 19.219 -4.691 1 57.84 171 GLU A C 1
ATOM 1344 O O . GLU A 1 171 ? -15.281 19.422 -4.074 1 57.84 171 GLU A O 1
ATOM 1349 N N . TYR A 1 172 ? -13.297 19.453 -3.795 1 63.41 172 TYR A N 1
ATOM 1350 C CA . TYR A 1 172 ? -13.211 20.688 -3.037 1 63.41 172 TYR A CA 1
ATOM 1351 C C . TYR A 1 172 ? -13.023 20.406 -1.551 1 63.41 172 TYR A C 1
ATOM 1353 O O . TYR A 1 172 ? -13.094 21.328 -0.728 1 63.41 172 TYR A O 1
ATOM 1361 N N . ILE A 1 173 ? -13 19.094 -1.359 1 79.75 173 ILE A N 1
ATOM 1362 C CA . ILE A 1 173 ? -12.836 18.844 0.068 1 79.75 173 ILE A CA 1
ATOM 1363 C C . ILE A 1 173 ? -11.555 18.062 0.31 1 79.75 173 ILE A C 1
ATOM 1365 O O . ILE A 1 173 ? -11.297 17.062 -0.358 1 79.75 173 ILE A O 1
ATOM 1369 N N . ARG A 1 174 ? -10.711 18.594 1.124 1 85.81 174 ARG A N 1
ATOM 1370 C CA . ARG A 1 174 ? -9.523 17.906 1.603 1 85.81 174 ARG A CA 1
ATOM 1371 C C . ARG A 1 174 ? -9.773 17.266 2.965 1 85.81 174 ARG A C 1
ATOM 1373 O O . ARG A 1 174 ? -10.258 17.922 3.885 1 85.81 174 ARG A O 1
ATOM 1380 N N . ARG A 1 175 ? -9.414 15.992 3.062 1 87.88 175 ARG A N 1
ATOM 1381 C CA . ARG A 1 175 ? -9.516 15.297 4.344 1 87.88 175 ARG A CA 1
ATOM 1382 C C . ARG A 1 175 ? -8.156 15.195 5.02 1 87.88 175 ARG A C 1
ATOM 1384 O O . ARG A 1 175 ? -7.191 14.711 4.426 1 87.88 175 ARG A O 1
ATOM 1391 N N . THR A 1 176 ? -8.125 15.719 6.156 1 92.81 176 THR A N 1
ATOM 1392 C CA . THR A 1 176 ? -6.934 15.602 6.988 1 92.81 176 THR A CA 1
ATOM 1393 C C . THR A 1 176 ? -7.18 14.656 8.156 1 92.81 176 THR A C 1
ATOM 1395 O O . THR A 1 176 ? -8.047 14.906 9 1 92.81 176 THR A O 1
ATOM 1398 N N . LEU A 1 177 ? -6.461 13.578 8.188 1 90.38 177 LEU A N 1
ATOM 1399 C CA . LEU A 1 177 ? -6.547 12.633 9.289 1 90.38 177 LEU A CA 1
ATOM 1400 C C . LEU A 1 177 ? -5.477 12.922 10.344 1 90.38 177 LEU A C 1
ATOM 1402 O O . LEU A 1 177 ? -4.281 12.867 10.047 1 90.38 177 LEU A O 1
ATOM 1406 N N . ILE A 1 178 ? -5.973 13.234 11.516 1 93.69 178 ILE A N 1
ATOM 1407 C CA . ILE A 1 178 ? -5.082 13.523 12.633 1 93.69 178 ILE A CA 1
ATOM 1408 C C . ILE A 1 178 ? -5.23 12.453 13.711 1 93.69 178 ILE A C 1
ATOM 1410 O O . ILE A 1 178 ? -6.34 12.172 14.164 1 93.69 178 ILE A O 1
ATOM 1414 N N . THR A 1 179 ? -4.145 11.883 14 1 91.12 179 THR A N 1
ATOM 1415 C CA . THR A 1 179 ? -4.129 10.922 15.102 1 91.12 179 THR A CA 1
ATOM 1416 C C . THR A 1 179 ? -3.613 11.57 16.375 1 91.12 179 THR A C 1
ATOM 1418 O O . THR A 1 179 ? -2.555 12.203 16.375 1 91.12 179 THR A O 1
ATOM 1421 N N . LEU A 1 180 ? -4.438 11.453 17.406 1 93.19 180 LEU A N 1
ATOM 1422 C CA . LEU A 1 180 ? -4.02 11.93 18.734 1 93.19 180 LEU A CA 1
ATOM 1423 C C . LEU A 1 180 ? -3.193 10.867 19.453 1 93.19 180 LEU A C 1
ATOM 1425 O O . LEU A 1 180 ? -3.295 9.68 19.141 1 93.19 180 LEU A O 1
ATOM 1429 N N . PRO A 1 181 ? -2.33 11.352 20.391 1 90.06 181 PRO A N 1
ATOM 1430 C CA . PRO A 1 181 ? -1.455 10.406 21.094 1 90.06 181 PRO A CA 1
ATOM 1431 C C . PRO A 1 181 ? -2.23 9.336 21.844 1 90.06 181 PRO A C 1
ATOM 1433 O O . PRO A 1 181 ? -3.42 9.508 22.125 1 90.06 181 PRO A O 1
ATOM 1436 N N . ALA A 1 182 ? -1.38 8.352 22.172 1 85.31 182 ALA A N 1
ATOM 1437 C CA . ALA A 1 182 ? -1.943 7.27 22.969 1 85.31 182 ALA A CA 1
ATOM 1438 C C . ALA A 1 182 ? -2.441 7.789 24.328 1 85.31 182 ALA A C 1
ATOM 1440 O O . ALA A 1 182 ? -1.85 8.703 24.891 1 85.31 182 ALA A O 1
ATOM 1441 N N . ASN A 1 183 ? -3.557 7.332 24.797 1 83.19 183 ASN A N 1
ATOM 1442 C CA . ASN A 1 183 ? -4.129 7.598 26.109 1 83.19 183 ASN A CA 1
ATOM 1443 C C . ASN A 1 183 ? -4.754 8.984 26.172 1 83.19 183 ASN A C 1
ATOM 1445 O O . ASN A 1 183 ? -4.945 9.531 27.266 1 83.19 183 ASN A O 1
ATOM 1449 N N . THR A 1 184 ? -4.879 9.609 25.016 1 91.88 184 THR A N 1
ATOM 1450 C CA . THR A 1 184 ? -5.641 10.852 25 1 91.88 184 THR A CA 1
ATOM 1451 C C . THR A 1 184 ? -7.004 10.648 25.656 1 91.88 184 THR A C 1
ATOM 1453 O O . THR A 1 184 ? -7.738 9.719 25.312 1 91.88 184 THR A O 1
ATOM 1456 N N . GLU A 1 185 ? -7.312 11.492 26.594 1 93 185 GLU A N 1
ATOM 1457 C CA . GLU A 1 185 ? -8.594 11.414 27.281 1 93 185 GLU A CA 1
ATOM 1458 C C . GLU A 1 185 ? -9.742 11.828 26.359 1 93 185 GLU A C 1
ATOM 1460 O O . GLU A 1 185 ? -9.578 12.711 25.516 1 93 185 GLU A O 1
ATOM 1465 N N . ALA A 1 186 ? -10.891 11.266 26.641 1 93.44 186 ALA A N 1
ATOM 1466 C CA . ALA A 1 186 ? -12.094 11.57 25.875 1 93.44 186 ALA A CA 1
ATOM 1467 C C . ALA A 1 186 ? -12.422 13.062 25.938 1 93.44 186 ALA A C 1
ATOM 1469 O O . ALA A 1 186 ? -12.797 13.664 24.938 1 93.44 186 ALA A O 1
ATOM 1470 N N . LYS A 1 187 ? -12.234 13.586 27.031 1 96.56 187 LYS A N 1
ATOM 1471 C CA . LYS A 1 187 ? -12.555 15 27.234 1 96.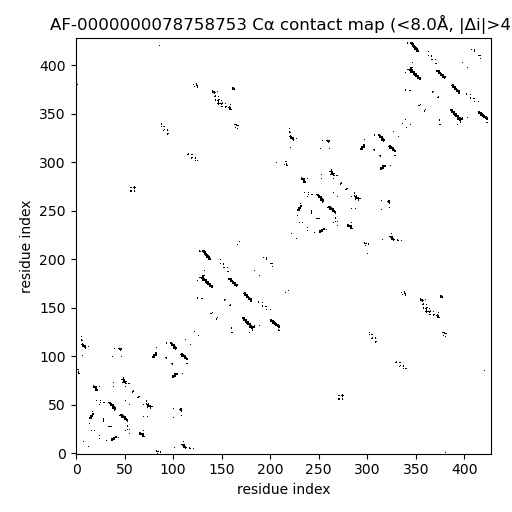56 187 LYS A CA 1
ATOM 1472 C C . LYS A 1 187 ? -11.664 15.883 26.359 1 96.56 187 LYS A C 1
ATOM 1474 O O . LYS A 1 187 ? -12.133 16.891 25.812 1 96.56 187 LYS A O 1
ATOM 1479 N N . VAL A 1 188 ? -10.438 15.539 26.266 1 96.94 188 VAL A N 1
ATOM 1480 C CA . VAL A 1 188 ? -9.5 16.297 25.438 1 96.94 188 VAL A CA 1
ATOM 1481 C C . VAL A 1 188 ? -9.922 16.203 23.969 1 96.94 188 VAL A C 1
ATOM 1483 O O . VAL A 1 188 ? -9.953 17.219 23.266 1 96.94 188 VAL A O 1
ATOM 1486 N N . CYS A 1 189 ? -10.242 15.078 23.562 1 96.38 189 CYS A N 1
ATOM 1487 C CA . CYS A 1 189 ? -10.719 14.867 22.203 1 96.38 189 CYS A CA 1
ATOM 1488 C C . CYS A 1 189 ? -11.945 15.719 21.906 1 96.38 189 CYS A C 1
ATOM 1490 O O . CYS A 1 189 ? -12.016 16.406 20.891 1 96.38 189 CYS A O 1
ATOM 1492 N N . GLU A 1 190 ? -12.844 15.695 22.812 1 97.44 190 GLU A N 1
ATOM 1493 C CA . GLU A 1 190 ? -14.07 16.469 22.672 1 97.44 190 GLU A CA 1
ATOM 1494 C C . GLU A 1 190 ? -13.773 17.969 22.578 1 97.44 190 GLU A C 1
ATOM 1496 O O . GLU A 1 190 ? -14.375 18.672 21.766 1 97.44 190 GLU A O 1
ATOM 1501 N N . THR A 1 191 ? -12.938 18.391 23.375 1 98.38 191 THR A N 1
ATOM 1502 C CA . THR A 1 191 ? -12.555 19.797 23.375 1 98.38 191 THR A CA 1
ATOM 1503 C C . THR A 1 191 ? -11.969 20.203 22.016 1 98.38 191 THR A C 1
ATOM 1505 O O . THR A 1 191 ? -12.328 21.25 21.469 1 98.38 191 THR A O 1
ATOM 1508 N N . ILE A 1 192 ? -11.117 19.375 21.516 1 98.5 192 ILE A N 1
ATOM 1509 C CA . ILE A 1 192 ? -10.477 19.625 20.234 1 98.5 192 ILE A CA 1
ATOM 1510 C C . ILE A 1 192 ? -11.523 19.688 19.141 1 98.5 192 ILE A C 1
ATOM 1512 O O . ILE A 1 192 ? -11.531 20.609 18.328 1 98.5 192 ILE A O 1
ATOM 1516 N N . VAL A 1 193 ? -12.383 18.734 19.156 1 98.38 193 VAL A N 1
ATOM 1517 C CA . VAL A 1 193 ? -13.43 18.656 18.141 1 98.38 193 VAL A CA 1
ATOM 1518 C C . VAL A 1 193 ? -14.297 19.922 18.188 1 98.38 193 VAL A C 1
ATOM 1520 O O . VAL A 1 193 ? -14.586 20.516 17.156 1 98.38 193 VAL A O 1
ATOM 1523 N N . ASN A 1 194 ? -14.641 20.297 19.375 1 98.44 194 ASN A N 1
ATOM 1524 C CA . ASN A 1 194 ? -15.461 21.484 19.547 1 98.44 194 ASN A CA 1
ATOM 1525 C C . ASN A 1 194 ? -14.766 22.734 19.031 1 98.44 194 ASN A C 1
ATOM 1527 O O . ASN A 1 194 ? -15.391 23.578 18.359 1 98.44 194 ASN A O 1
ATOM 1531 N N . HIS A 1 195 ? -13.547 22.875 19.266 1 98.5 195 HIS A N 1
ATOM 1532 C CA . HIS A 1 195 ? -12.797 24.047 18.828 1 98.5 195 HIS A CA 1
ATOM 1533 C C . HIS A 1 195 ? -12.648 24.062 17.312 1 98.5 195 HIS A C 1
ATOM 1535 O O . HIS A 1 195 ? -12.734 25.125 16.688 1 98.5 195 HIS A O 1
ATOM 1541 N N . LEU A 1 196 ? -12.391 22.906 16.719 1 98.44 196 LEU A N 1
ATOM 1542 C CA . LEU A 1 196 ? -12.305 22.812 15.266 1 98.44 196 LEU A CA 1
ATOM 1543 C C . LEU A 1 196 ? -13.617 23.234 14.617 1 98.44 196 LEU A C 1
ATOM 1545 O O . LEU A 1 196 ? -13.617 24.031 13.688 1 98.44 196 LEU A O 1
ATOM 1549 N N . GLU A 1 197 ? -14.68 22.75 15.195 1 97.81 197 GLU A N 1
ATOM 1550 C CA . GLU A 1 197 ? -15.984 23.031 14.609 1 97.81 197 GLU A CA 1
ATOM 1551 C C . GLU A 1 197 ? -16.359 24.5 14.797 1 97.81 197 GLU A C 1
ATOM 1553 O O . GLU A 1 197 ? -17 25.109 13.93 1 97.81 197 GLU A O 1
ATOM 1558 N N . LYS A 1 198 ? -16 25.062 15.859 1 97.38 198 LYS A N 1
ATOM 1559 C CA . LYS A 1 198 ? -16.234 26.484 16.094 1 97.38 198 LYS A CA 1
ATOM 1560 C C . LYS A 1 198 ? -15.516 27.328 15.055 1 97.38 198 LYS A C 1
ATOM 1562 O O . LYS A 1 198 ? -15.984 28.422 14.711 1 97.38 198 LYS A O 1
ATOM 1567 N N . LYS A 1 199 ? -14.383 26.859 14.609 1 96.06 199 LYS A N 1
ATOM 1568 C CA . LYS A 1 199 ? -13.617 27.578 13.602 1 96.06 199 LYS A CA 1
ATOM 1569 C C . LYS A 1 199 ? -13.992 27.125 12.195 1 96.06 199 LYS A C 1
ATOM 1571 O O . LYS A 1 199 ? -13.258 27.391 11.234 1 96.06 199 LYS A O 1
ATOM 1576 N N . ASN A 1 200 ? -15.023 26.297 12.008 1 94.62 200 ASN A N 1
ATOM 1577 C CA . ASN A 1 200 ? -15.641 25.875 10.758 1 94.62 200 ASN A CA 1
ATOM 1578 C C . ASN A 1 200 ? -14.805 24.797 10.062 1 94.62 200 ASN A C 1
ATOM 1580 O O . ASN A 1 200 ? -14.781 24.734 8.836 1 94.62 200 ASN A O 1
ATOM 1584 N N . TYR A 1 201 ? -14.039 24.078 10.797 1 96.31 201 TYR A N 1
ATOM 1585 C CA . TYR A 1 201 ? -13.438 22.828 10.328 1 96.31 201 TYR A CA 1
ATOM 1586 C C . TYR A 1 201 ? -14.258 21.641 10.789 1 96.31 201 TYR A C 1
ATOM 1588 O O . TYR A 1 201 ? -14.188 21.234 11.953 1 96.31 201 TYR A O 1
ATOM 1596 N N . LYS A 1 202 ? -14.891 21.047 9.922 1 95.44 202 LYS A N 1
ATOM 1597 C CA . LYS A 1 202 ? -15.82 19.969 10.266 1 95.44 202 LYS A CA 1
ATOM 1598 C C . LYS A 1 202 ? -15.07 18.656 10.516 1 95.44 202 LYS A C 1
ATOM 1600 O O . LYS A 1 202 ? -14.25 18.234 9.695 1 95.44 202 LYS A O 1
ATOM 1605 N N . VAL A 1 203 ? -15.352 18.031 11.656 1 95.81 203 VAL A N 1
ATOM 1606 C CA . VAL A 1 203 ? -14.859 16.688 11.938 1 95.81 203 VAL A CA 1
ATOM 1607 C C . VAL A 1 203 ? -15.867 15.664 11.445 1 95.81 203 VAL A C 1
ATOM 1609 O O . VAL A 1 203 ? -16.906 15.438 12.086 1 95.81 203 VAL A O 1
ATOM 1612 N N . VAL A 1 204 ? -15.492 15 10.391 1 89.69 204 VAL A N 1
ATOM 1613 C CA . VAL A 1 204 ? -16.484 14.18 9.703 1 89.69 204 VAL A CA 1
ATOM 1614 C C . VAL A 1 204 ? -16.469 12.766 10.281 1 89.69 204 VAL A C 1
ATOM 1616 O O . VAL A 1 204 ? -17.422 12.008 10.102 1 89.69 204 VAL A O 1
ATOM 1619 N N . GLU A 1 205 ? -15.383 12.367 10.938 1 87.69 205 GLU A N 1
ATOM 1620 C CA . GLU A 1 205 ? -15.273 11.039 11.523 1 87.69 205 GLU A CA 1
ATOM 1621 C C . GLU A 1 205 ? -14.305 11.031 12.703 1 87.69 205 GLU A C 1
ATOM 1623 O O . GLU A 1 205 ? -13.266 11.688 12.664 1 87.69 205 GLU A O 1
ATOM 1628 N N . ILE A 1 206 ? -14.695 10.336 13.742 1 90.44 206 ILE A N 1
ATOM 1629 C CA . ILE A 1 206 ? -13.836 10.078 14.891 1 90.44 206 ILE A CA 1
ATOM 1630 C C . ILE A 1 206 ? -13.688 8.57 15.102 1 90.44 206 ILE A C 1
ATOM 1632 O O . ILE A 1 206 ? -14.688 7.867 15.289 1 90.44 206 ILE A O 1
ATOM 1636 N N . GLU A 1 207 ? -12.477 8.188 14.961 1 84.25 207 GLU A N 1
ATOM 1637 C CA . GLU A 1 207 ? -12.203 6.777 15.203 1 84.25 207 GLU A CA 1
ATOM 1638 C C . GLU A 1 207 ? -11.438 6.582 16.516 1 84.25 207 GLU A C 1
ATOM 1640 O O . GLU A 1 207 ? -10.438 7.254 16.766 1 84.25 207 GLU A O 1
ATOM 1645 N N . ASN A 1 208 ? -12 5.703 17.359 1 83.75 208 ASN A N 1
ATOM 1646 C CA . ASN A 1 208 ? -11.305 5.301 18.578 1 83.75 208 ASN A CA 1
ATOM 1647 C C . ASN A 1 208 ? -10.492 4.027 18.359 1 83.75 208 ASN A C 1
ATOM 1649 O O . ASN A 1 208 ? -11.062 2.941 18.203 1 83.75 208 ASN A O 1
ATOM 1653 N N . LEU A 1 209 ? -9.258 4.188 18.312 1 75.19 209 LEU A N 1
ATOM 1654 C CA . LEU A 1 209 ? -8.375 3.074 17.969 1 75.19 209 LEU A CA 1
ATOM 1655 C C . LEU A 1 209 ? -8.195 2.143 19.172 1 75.19 209 LEU A C 1
ATOM 1657 O O . LEU A 1 209 ? -7.734 1.011 19.016 1 75.19 209 LEU A O 1
ATOM 1661 N N . GLN A 1 210 ? -8.469 2.537 20.375 1 68.94 210 GLN A N 1
ATOM 1662 C CA . GLN A 1 210 ? -8.359 1.694 21.562 1 68.94 210 GLN A CA 1
ATOM 1663 C C . GLN A 1 210 ? -9.469 0.645 21.594 1 68.94 210 GLN A C 1
ATOM 1665 O O . GLN A 1 210 ? -9.312 -0.414 22.203 1 68.94 210 GLN A O 1
ATOM 1670 N N . ASN A 1 211 ? -10.68 0.892 21.172 1 58.62 211 ASN A N 1
ATOM 1671 C CA . ASN A 1 211 ? -11.797 -0.043 21.25 1 58.62 211 ASN A CA 1
ATOM 1672 C C . ASN A 1 211 ? -11.742 -1.084 20.141 1 58.62 211 ASN A C 1
ATOM 1674 O O . ASN A 1 211 ? -12.695 -1.85 19.953 1 58.62 211 ASN A O 1
ATOM 1678 N N . GLN A 1 212 ? -10.961 -1.111 19.328 1 52.62 212 GLN A N 1
ATOM 1679 C CA . GLN A 1 212 ? -11.039 -2.018 18.188 1 52.62 212 GLN A CA 1
ATOM 1680 C C . GLN A 1 212 ? -10.578 -3.422 18.562 1 52.62 212 GLN A C 1
ATOM 1682 O O . GLN A 1 212 ? -10.625 -4.34 17.75 1 52.62 212 GLN A O 1
ATOM 1687 N N . GLU A 1 213 ? -10.016 -3.73 19.719 1 43.41 213 GLU A N 1
ATOM 1688 C CA . GLU A 1 213 ? -9.766 -5.137 20.016 1 43.41 213 GLU A CA 1
ATOM 1689 C C . GLU A 1 213 ? -11.078 -5.891 20.234 1 43.41 213 GLU A C 1
ATOM 1691 O O . GLU A 1 213 ? -11.078 -7.117 20.359 1 43.41 213 GLU A O 1
ATOM 1696 N N . ALA A 1 214 ? -12.297 -5.453 20.297 1 32.19 214 ALA A N 1
ATOM 1697 C CA . ALA A 1 214 ? -13.25 -6.508 20.625 1 32.19 214 ALA A CA 1
ATOM 1698 C C . ALA A 1 214 ? -13.562 -7.363 19.406 1 32.19 214 ALA A C 1
ATOM 1700 O O . ALA A 1 214 ? -13.711 -6.84 18.297 1 32.19 214 ALA A O 1
ATOM 1701 N N . MET B 1 1 ? -18.312 7.52 2.443 1 62.69 1 MET B N 1
ATOM 1702 C CA . MET B 1 1 ? -17.234 6.898 3.209 1 62.69 1 MET B CA 1
ATOM 1703 C C . MET B 1 1 ? -16.062 6.543 2.305 1 62.69 1 MET B C 1
ATOM 1705 O O . MET B 1 1 ? -16.25 6.148 1.152 1 62.69 1 MET B O 1
ATOM 1709 N N . LEU B 1 2 ? -14.844 6.988 2.67 1 65.12 2 LEU B N 1
ATOM 1710 C CA . LEU B 1 2 ? -13.609 6.859 1.907 1 65.12 2 LEU B CA 1
ATOM 1711 C C . LEU B 1 2 ? -13.484 5.465 1.307 1 65.12 2 LEU B C 1
ATOM 1713 O O . LEU B 1 2 ? -13.141 5.316 0.13 1 65.12 2 LEU B O 1
ATOM 1717 N N . LEU B 1 3 ? -14 4.465 1.979 1 74.88 3 LEU B N 1
ATOM 1718 C CA . LEU B 1 3 ? -13.812 3.086 1.541 1 74.88 3 LEU B CA 1
ATOM 1719 C C . LEU B 1 3 ? -14.711 2.77 0.349 1 74.88 3 LEU B C 1
ATOM 1721 O O . LEU B 1 3 ? -14.312 2.018 -0.546 1 74.88 3 LEU B O 1
ATOM 1725 N N . LYS B 1 4 ? -15.875 3.443 0.355 1 79.12 4 LYS B N 1
ATOM 1726 C CA . LYS B 1 4 ? -16.828 3.131 -0.703 1 79.12 4 LYS B CA 1
ATOM 1727 C C . LYS B 1 4 ? -16.281 3.535 -2.07 1 79.12 4 LYS B C 1
ATOM 1729 O O . LYS B 1 4 ? -16.562 2.873 -3.074 1 79.12 4 LYS B O 1
ATOM 1734 N N . THR B 1 5 ? -15.492 4.527 -2.064 1 79.69 5 THR B N 1
ATOM 1735 C CA . THR B 1 5 ? -14.961 5.031 -3.326 1 79.69 5 THR B CA 1
ATOM 1736 C C . THR B 1 5 ? -13.789 4.18 -3.801 1 79.69 5 THR B C 1
ATOM 1738 O O . THR B 1 5 ? -13.414 4.23 -4.973 1 79.69 5 THR B O 1
ATOM 1741 N N . LEU B 1 6 ? -13.289 3.393 -2.959 1 86.38 6 LEU B N 1
ATOM 1742 C CA . LEU B 1 6 ? -12.094 2.617 -3.273 1 86.38 6 LEU B CA 1
ATOM 1743 C C . LEU B 1 6 ? -12.461 1.188 -3.66 1 86.38 6 LEU B C 1
ATOM 1745 O O . LEU B 1 6 ? -11.617 0.446 -4.176 1 86.38 6 LEU B O 1
ATOM 1749 N N . VAL B 1 7 ? -13.695 0.847 -3.465 1 92.56 7 VAL B N 1
ATOM 1750 C CA . VAL B 1 7 ? -14.102 -0.547 -3.615 1 92.56 7 VAL B CA 1
ATOM 1751 C C . VAL B 1 7 ? -14.539 -0.804 -5.055 1 92.56 7 VAL B C 1
ATOM 1753 O O . VAL B 1 7 ? -15.305 -0.022 -5.625 1 92.56 7 VAL B O 1
ATOM 1756 N N . TYR B 1 8 ? -13.984 -1.854 -5.617 1 94.69 8 TYR B N 1
ATOM 1757 C CA . TYR B 1 8 ? -14.578 -2.377 -6.84 1 94.69 8 TYR B CA 1
ATOM 1758 C C . TYR B 1 8 ? -15.883 -3.104 -6.539 1 94.69 8 TYR B C 1
ATOM 1760 O O . TYR B 1 8 ? -15.906 -4.055 -5.75 1 94.69 8 TYR B O 1
ATOM 1768 N N . LYS B 1 9 ? -16.859 -2.699 -7.164 1 95.25 9 LYS B N 1
ATOM 1769 C CA . LYS B 1 9 ? -18.172 -3.24 -6.848 1 95.25 9 LYS B CA 1
ATOM 1770 C C . LYS B 1 9 ? -18.391 -4.602 -7.508 1 95.25 9 LYS B C 1
ATOM 1772 O O . LYS B 1 9 ? -17.828 -4.875 -8.57 1 95.25 9 LYS B O 1
ATOM 1777 N N . LYS B 1 10 ? -19.266 -5.352 -6.871 1 95.88 10 LYS B N 1
ATOM 1778 C CA . LYS B 1 10 ? -19.578 -6.707 -7.324 1 95.88 10 LYS B CA 1
ATOM 1779 C C . LYS B 1 10 ? -19.922 -6.727 -8.812 1 95.88 10 LYS B C 1
ATOM 1781 O O . LYS B 1 10 ? -19.453 -7.594 -9.547 1 95.88 10 LYS B O 1
ATOM 1786 N N . LYS B 1 11 ? -20.672 -5.766 -9.289 1 93.88 11 LYS B N 1
ATOM 1787 C CA . LYS B 1 11 ? -21.172 -5.738 -10.656 1 93.88 11 LYS B CA 1
ATOM 1788 C C . LYS B 1 11 ? -20.016 -5.613 -11.656 1 93.88 11 LYS B C 1
ATOM 1790 O O . LYS B 1 11 ? -20.156 -5.984 -12.82 1 93.88 11 LYS B O 1
ATOM 1795 N N . ASP B 1 12 ? -18.891 -5.141 -11.211 1 94.25 12 ASP B N 1
ATOM 1796 C CA . ASP B 1 12 ? -17.75 -4.906 -12.086 1 94.25 12 ASP B CA 1
ATOM 1797 C C . ASP B 1 12 ? -16.688 -5.988 -11.906 1 94.25 12 ASP B C 1
ATOM 1799 O O . ASP B 1 12 ? -15.57 -5.871 -12.422 1 94.25 12 ASP B O 1
ATOM 1803 N N . LEU B 1 13 ? -17.062 -7.027 -11.188 1 96.62 13 LEU B N 1
ATOM 1804 C CA . LEU B 1 13 ? -16.062 -8.031 -10.836 1 96.62 13 LEU B CA 1
ATOM 1805 C C . LEU B 1 13 ? -16.312 -9.336 -11.586 1 96.62 13 LEU B C 1
ATOM 1807 O O . LEU B 1 13 ? -17.453 -9.648 -11.93 1 96.62 13 LEU B O 1
ATOM 1811 N N . THR B 1 14 ? -15.203 -10.023 -11.883 1 97 14 THR B N 1
ATOM 1812 C CA . THR B 1 14 ? -15.273 -11.438 -12.234 1 97 14 THR B CA 1
ATOM 1813 C C . THR B 1 14 ? -15.367 -12.305 -10.984 1 97 14 THR B C 1
ATOM 1815 O O . THR B 1 14 ? -14.539 -12.188 -10.078 1 97 14 THR B O 1
ATOM 1818 N N . THR B 1 15 ? -16.391 -13.07 -10.867 1 97.69 15 THR B N 1
ATOM 1819 C CA . THR B 1 15 ? -16.578 -13.977 -9.742 1 97.69 15 THR B CA 1
ATOM 1820 C C . THR B 1 15 ? -16.844 -15.398 -10.227 1 97.69 15 THR B C 1
ATOM 1822 O O . THR B 1 15 ? -17.078 -15.617 -11.414 1 97.69 15 THR B O 1
ATOM 1825 N N . VAL B 1 16 ? -16.688 -16.375 -9.336 1 97.88 16 VAL B N 1
ATOM 1826 C CA . VAL B 1 16 ? -17.078 -17.75 -9.609 1 97.88 16 VAL B CA 1
ATOM 1827 C C . VAL B 1 16 ? -18.094 -18.219 -8.562 1 97.88 16 VAL B C 1
ATOM 1829 O O . VAL B 1 16 ? -18.078 -17.75 -7.422 1 97.88 16 VAL B O 1
ATOM 1832 N N . THR B 1 17 ? -18.969 -19.078 -8.992 1 97.81 17 THR B N 1
ATOM 1833 C CA . THR B 1 17 ? -19.938 -19.641 -8.062 1 97.81 17 THR B CA 1
ATOM 1834 C C . THR B 1 17 ? -19.344 -20.812 -7.297 1 97.81 17 THR B C 1
ATOM 1836 O O . THR B 1 17 ? -18.438 -21.5 -7.793 1 97.81 17 THR B O 1
ATOM 1839 N N . GLU B 1 18 ? -19.906 -21.047 -6.148 1 97.69 18 GLU B N 1
ATOM 1840 C CA . GLU B 1 18 ? -19.375 -22.094 -5.277 1 97.69 18 GLU B CA 1
ATOM 1841 C C . GLU B 1 18 ? -19.5 -23.469 -5.918 1 97.69 18 GLU B C 1
ATOM 1843 O O . GLU B 1 18 ? -18.797 -24.406 -5.543 1 97.69 18 GLU B O 1
ATOM 1848 N N . THR B 1 19 ? -20.297 -23.625 -6.941 1 97.12 19 THR B N 1
ATOM 1849 C CA . THR B 1 19 ? -20.531 -24.922 -7.566 1 97.12 19 THR B CA 1
ATOM 1850 C C . THR B 1 19 ? -19.672 -25.094 -8.82 1 97.12 19 THR B C 1
ATOM 1852 O O . THR B 1 19 ? -19.641 -26.172 -9.422 1 97.12 19 THR B O 1
ATOM 1855 N N . SER B 1 20 ? -19.016 -24.078 -9.211 1 97.88 20 SER B N 1
ATOM 1856 C CA . SER B 1 20 ? -18.125 -24.172 -10.367 1 97.88 20 SER B CA 1
ATOM 1857 C C . SER B 1 20 ? -17.016 -25.203 -10.133 1 97.88 20 SER B C 1
ATOM 1859 O O . SER B 1 20 ? -16.562 -25.391 -9 1 97.88 20 SER B O 1
ATOM 1861 N N . THR B 1 21 ? -16.594 -25.828 -11.148 1 98.62 21 THR B N 1
ATOM 1862 C CA . THR B 1 21 ? -15.477 -26.766 -11.047 1 98.62 21 THR B CA 1
ATOM 1863 C C . THR B 1 21 ? -14.141 -26.031 -11.117 1 98.62 21 THR B C 1
ATOM 1865 O O . THR B 1 21 ? -14.094 -24.859 -11.516 1 98.62 21 THR B O 1
ATOM 1868 N N . LEU B 1 22 ? -13.102 -26.766 -10.773 1 98.69 22 LEU B N 1
ATOM 1869 C CA . LEU B 1 22 ? -11.75 -26.219 -10.867 1 98.69 22 LEU B CA 1
ATOM 1870 C C . LEU B 1 22 ? -11.391 -25.906 -12.312 1 98.69 22 LEU B C 1
ATOM 1872 O O . LEU B 1 22 ? -10.742 -24.906 -12.594 1 98.69 22 LEU B O 1
ATOM 1876 N N . GLU B 1 23 ? -11.883 -26.703 -13.211 1 98.62 23 GLU B N 1
ATOM 1877 C CA . GLU B 1 23 ? -11.625 -26.5 -14.633 1 98.62 23 GLU B CA 1
ATOM 1878 C C . GLU B 1 23 ? -12.281 -25.219 -15.125 1 98.62 23 GLU B C 1
ATOM 1880 O O . GLU B 1 23 ? -11.648 -24.422 -15.828 1 98.62 23 GLU B O 1
ATOM 1885 N N . GLU B 1 24 ? -13.5 -25.047 -14.766 1 98.56 24 GLU B N 1
ATOM 1886 C CA . GLU B 1 24 ? -14.219 -23.844 -15.156 1 98.56 24 GLU B CA 1
ATOM 1887 C C . GLU B 1 24 ? -13.562 -22.594 -14.57 1 98.56 24 GLU B C 1
ATOM 1889 O O . GLU B 1 24 ? -13.406 -21.594 -15.266 1 98.56 24 GLU B O 1
ATOM 1894 N N . ALA B 1 25 ? -13.211 -22.688 -13.328 1 98.44 25 ALA B N 1
ATOM 1895 C CA . ALA B 1 25 ? -12.562 -21.562 -12.656 1 98.44 25 ALA B CA 1
ATOM 1896 C C . ALA B 1 25 ? -11.234 -21.219 -13.32 1 98.44 25 ALA B C 1
ATOM 1898 O O . ALA B 1 25 ? -10.906 -20.047 -13.5 1 98.44 25 ALA B O 1
ATOM 1899 N N . LEU B 1 26 ? -10.508 -22.219 -13.672 1 98.31 26 LEU B N 1
ATOM 1900 C CA . LEU B 1 26 ? -9.219 -22 -14.32 1 98.31 26 LEU B CA 1
ATOM 1901 C C . LEU B 1 26 ? -9.398 -21.266 -15.641 1 98.31 26 LEU B C 1
ATOM 1903 O O . LEU B 1 26 ? -8.633 -20.344 -15.953 1 98.31 26 LEU B O 1
ATOM 1907 N N . LYS B 1 27 ? -10.375 -21.641 -16.406 1 98.19 27 LYS B N 1
ATOM 1908 C CA . LYS B 1 27 ? -10.672 -20.969 -17.672 1 98.19 27 LYS B CA 1
ATOM 1909 C C . LYS B 1 27 ? -11.023 -19.5 -17.438 1 98.19 27 LYS B C 1
ATOM 1911 O O . LYS B 1 27 ? -10.531 -18.625 -18.156 1 98.19 27 LYS B O 1
ATOM 1916 N N . ILE B 1 28 ? -11.805 -19.25 -16.484 1 97.88 28 ILE B N 1
ATOM 1917 C CA . ILE B 1 28 ? -12.219 -17.891 -16.141 1 97.88 28 ILE B CA 1
ATOM 1918 C C . ILE B 1 28 ? -11 -17.062 -15.734 1 97.88 28 ILE B C 1
ATOM 1920 O O . ILE B 1 28 ? -10.836 -15.93 -16.188 1 97.88 28 ILE B O 1
ATOM 1924 N N . LEU B 1 29 ? -10.18 -17.609 -14.906 1 97.44 29 LEU B N 1
ATOM 1925 C CA . LEU B 1 29 ? -8.992 -16.922 -14.422 1 97.44 29 LEU B CA 1
ATOM 1926 C C . LEU B 1 29 ? -8.008 -16.672 -15.555 1 97.44 29 LEU B C 1
ATOM 1928 O O . LEU B 1 29 ? -7.398 -15.602 -15.625 1 97.44 29 LEU B O 1
ATOM 1932 N N . GLU B 1 30 ? -7.879 -17.578 -16.453 1 96.62 30 GLU B N 1
ATOM 1933 C CA . GLU B 1 30 ? -6.992 -17.406 -17.594 1 96.62 30 GLU B CA 1
ATOM 1934 C C . GLU B 1 30 ? -7.52 -16.328 -18.547 1 96.62 30 GLU B C 1
ATOM 1936 O O . GLU B 1 30 ? -6.758 -15.484 -19.016 1 96.62 30 GLU B O 1
ATOM 1941 N N . THR B 1 31 ? -8.781 -16.359 -18.797 1 96.69 31 THR B N 1
ATOM 1942 C CA . THR B 1 31 ? -9.406 -15.414 -19.719 1 96.69 31 THR B CA 1
ATOM 1943 C C . THR B 1 31 ? -9.367 -13.992 -19.156 1 96.69 31 THR B C 1
ATOM 1945 O O . THR B 1 31 ? -9.109 -13.039 -19.891 1 96.69 31 THR B O 1
ATOM 1948 N N . SER B 1 32 ? -9.578 -13.805 -17.844 1 94.88 32 SER B N 1
ATOM 1949 C CA . SER B 1 32 ? -9.633 -12.492 -17.219 1 94.88 32 SER B CA 1
ATOM 1950 C C . SER B 1 32 ? -8.227 -11.953 -16.953 1 94.88 32 SER B C 1
ATOM 1952 O O . SER B 1 32 ? -8.031 -10.742 -16.844 1 94.88 32 SER B O 1
ATOM 1954 N N . GLY B 1 33 ? -7.309 -12.875 -16.766 1 93.62 33 GLY B N 1
ATOM 1955 C CA . GLY B 1 33 ? -5.945 -12.492 -16.438 1 93.62 33 GLY B CA 1
ATOM 1956 C C . GLY B 1 33 ? -5.734 -12.242 -14.961 1 93.62 33 GLY B C 1
ATOM 1957 O O . GLY B 1 33 ? -4.648 -11.836 -14.539 1 93.62 33 GLY B O 1
ATOM 1958 N N . TYR B 1 34 ? -6.754 -12.555 -14.133 1 93.06 34 TYR B N 1
ATOM 1959 C CA . TYR B 1 34 ? -6.648 -12.312 -12.695 1 93.06 34 TYR B CA 1
ATOM 1960 C C . TYR B 1 34 ? -5.922 -13.453 -12 1 93.06 34 TYR B C 1
ATOM 1962 O O . TYR B 1 34 ? -5.977 -14.602 -12.461 1 93.06 34 TYR B O 1
ATOM 1970 N N . ARG B 1 35 ? -5.285 -13.141 -10.922 1 91.06 35 ARG B N 1
ATOM 1971 C CA . ARG B 1 35 ? -4.602 -14.141 -10.102 1 91.06 35 ARG B CA 1
ATOM 1972 C C . ARG B 1 35 ? -5.594 -14.906 -9.234 1 91.06 35 ARG B C 1
ATOM 1974 O O . ARG B 1 35 ? -5.359 -16.062 -8.891 1 91.06 35 ARG B O 1
ATOM 1981 N N . CYS B 1 36 ? -6.621 -14.18 -8.859 1 94.19 36 CYS B N 1
ATOM 1982 C CA . CYS B 1 36 ? -7.637 -14.734 -7.969 1 94.19 36 CYS B CA 1
ATOM 1983 C C . CYS B 1 36 ? -8.977 -14.047 -8.18 1 94.19 36 CYS B C 1
ATOM 1985 O O . CYS B 1 36 ? -9.031 -12.906 -8.648 1 94.19 36 CYS B O 1
ATOM 1987 N N . VAL B 1 37 ? -10.047 -14.789 -7.879 1 96.75 37 VAL B N 1
ATOM 1988 C CA . VAL B 1 37 ? -11.383 -14.211 -7.953 1 96.75 37 VAL B CA 1
ATOM 1989 C C . VAL B 1 37 ? -12.219 -14.688 -6.766 1 96.75 37 VAL B C 1
ATOM 1991 O O . VAL B 1 37 ? -11.977 -15.766 -6.223 1 96.75 37 VAL B O 1
ATOM 1994 N N . PRO B 1 38 ? -13.18 -13.852 -6.34 1 97.62 38 PRO B N 1
ATOM 1995 C CA . PRO B 1 38 ? -14.055 -14.273 -5.238 1 97.62 38 PRO B CA 1
ATOM 1996 C C . PRO B 1 38 ? -14.984 -15.422 -5.629 1 97.62 38 PRO B C 1
ATOM 1998 O O . PRO B 1 38 ? -15.438 -15.484 -6.777 1 97.62 38 PRO B O 1
ATOM 2001 N N . ILE B 1 39 ? -15.195 -16.328 -4.672 1 98.5 39 ILE B N 1
ATOM 2002 C CA . ILE B 1 39 ? -16.234 -17.359 -4.766 1 98.5 39 ILE B CA 1
ATOM 2003 C C . ILE B 1 39 ? -17.5 -16.891 -4.047 1 98.5 39 ILE B C 1
ATOM 2005 O O . ILE B 1 39 ? -17.453 -16.531 -2.867 1 98.5 39 ILE B O 1
ATOM 2009 N N . LEU B 1 40 ? -18.562 -16.859 -4.766 1 98.31 40 LEU B N 1
ATOM 2010 C CA . LEU B 1 40 ? -19.844 -16.484 -4.168 1 98.31 40 LEU B CA 1
ATOM 2011 C C . LEU B 1 40 ? -20.812 -17.656 -4.164 1 98.31 40 LEU B C 1
ATOM 2013 O O . LEU B 1 40 ? -20.641 -18.609 -4.93 1 98.31 40 LEU B O 1
ATOM 2017 N N . ASP B 1 41 ? -21.75 -17.594 -3.322 1 97.38 41 ASP B N 1
ATOM 2018 C CA . ASP B 1 41 ? -22.797 -18.609 -3.338 1 97.38 41 ASP B CA 1
ATOM 2019 C C . ASP B 1 41 ? -23.656 -18.484 -4.59 1 97.38 41 ASP B C 1
ATOM 2021 O O . ASP B 1 41 ? -23.469 -17.562 -5.391 1 97.38 41 ASP B O 1
ATOM 2025 N N . SER B 1 42 ? -24.609 -19.344 -4.699 1 95.12 42 SER B N 1
ATOM 2026 C CA . SER B 1 42 ? -25.438 -19.406 -5.902 1 95.12 42 SER B CA 1
ATOM 2027 C C . SER B 1 42 ? -26.266 -18.156 -6.062 1 95.12 42 SER B C 1
ATOM 2029 O O . SER B 1 42 ? -26.594 -17.75 -7.188 1 95.12 42 SER B O 1
ATOM 2031 N N . SER B 1 43 ? -26.562 -17.453 -4.973 1 94.94 43 SER B N 1
ATOM 2032 C CA . SER B 1 43 ? -27.344 -16.219 -5.039 1 94.94 43 SER B CA 1
ATOM 2033 C C . SER B 1 43 ? -26.484 -15.031 -5.441 1 94.94 43 SER B C 1
ATOM 2035 O O . SER B 1 43 ? -27 -13.984 -5.82 1 94.94 43 SER B O 1
ATOM 2037 N N . GLY B 1 44 ? -25.234 -15.156 -5.25 1 95.25 44 GLY B N 1
ATOM 2038 C CA . GLY B 1 44 ? -24.328 -14.062 -5.531 1 95.25 44 GLY B CA 1
ATOM 2039 C C . GLY B 1 44 ? -24.172 -13.094 -4.371 1 95.25 44 GLY B C 1
ATOM 2040 O O . GLY B 1 44 ? -23.547 -12.039 -4.508 1 95.25 44 GLY B O 1
ATOM 2041 N N . ASN B 1 45 ? -24.672 -13.461 -3.23 1 95.62 45 ASN B N 1
ATOM 2042 C CA . ASN B 1 45 ? -24.719 -12.5 -2.135 1 95.62 45 ASN B CA 1
ATOM 2043 C C . ASN B 1 45 ? -23.734 -12.867 -1.023 1 95.62 45 ASN B C 1
ATOM 2045 O O . ASN B 1 45 ? -23.312 -12.008 -0.257 1 95.62 45 ASN B O 1
ATOM 2049 N N . ILE B 1 46 ? -23.438 -14.141 -0.948 1 97 46 ILE B N 1
ATOM 2050 C CA . ILE B 1 46 ? -22.625 -14.594 0.167 1 97 46 ILE B CA 1
ATOM 2051 C C . ILE B 1 46 ? -21.203 -14.867 -0.319 1 97 46 ILE B C 1
ATOM 2053 O O . ILE B 1 46 ? -20.984 -15.633 -1.26 1 97 46 ILE B O 1
ATOM 2057 N N . PHE B 1 47 ? -20.297 -14.234 0.343 1 97.81 47 PHE B N 1
ATOM 2058 C CA . PHE B 1 47 ? -18.875 -14.453 0.079 1 97.81 47 PHE B CA 1
ATOM 2059 C C . PHE B 1 47 ? -18.406 -15.75 0.712 1 97.81 47 PHE B C 1
ATOM 2061 O O . PHE B 1 47 ? -18.516 -15.938 1.926 1 97.81 47 PHE B O 1
ATOM 2068 N N . ARG B 1 48 ? -17.766 -16.625 -0.088 1 97.56 48 ARG B N 1
ATOM 2069 C CA . ARG B 1 48 ? -17.328 -17.922 0.412 1 97.56 48 ARG B CA 1
ATOM 2070 C C . ARG B 1 48 ? -15.82 -17.969 0.593 1 97.56 48 ARG B C 1
ATOM 2072 O O . ARG B 1 48 ? -15.305 -18.797 1.345 1 97.56 48 ARG B O 1
ATOM 2079 N N . GLY B 1 49 ? -15.18 -17.094 -0.092 1 96.81 49 GLY B N 1
ATOM 2080 C CA . GLY B 1 49 ? -13.727 -17.094 -0.13 1 96.81 49 GLY B CA 1
ATOM 2081 C C . GLY B 1 49 ? -13.164 -16.781 -1.502 1 96.81 49 GLY B C 1
ATOM 2082 O O . GLY B 1 49 ? -13.805 -16.078 -2.289 1 96.81 49 GLY B O 1
ATOM 2083 N N . ASN B 1 50 ? -11.914 -17.172 -1.702 1 96.75 50 ASN B N 1
ATOM 2084 C CA . ASN B 1 50 ? -11.234 -16.906 -2.965 1 96.75 50 ASN B CA 1
ATOM 2085 C C . ASN B 1 50 ? -10.695 -18.188 -3.598 1 96.75 50 ASN B C 1
ATOM 2087 O O . ASN B 1 50 ? -10.438 -19.172 -2.898 1 96.75 50 ASN B O 1
ATOM 2091 N N . ILE B 1 51 ? -10.648 -18.219 -4.871 1 97.5 51 ILE B N 1
ATOM 2092 C CA . ILE B 1 51 ? -9.969 -19.266 -5.617 1 97.5 51 ILE B CA 1
ATOM 2093 C C . ILE B 1 51 ? -8.781 -18.688 -6.375 1 97.5 51 ILE B C 1
ATOM 2095 O O . ILE B 1 51 ? -8.914 -17.672 -7.059 1 97.5 51 ILE B O 1
ATOM 2099 N N . TYR B 1 52 ? -7.641 -19.312 -6.199 1 96.44 52 TYR B N 1
ATOM 2100 C CA . TYR B 1 52 ? -6.391 -18.828 -6.766 1 96.44 52 TYR B CA 1
ATOM 2101 C C . TYR B 1 52 ? -5.965 -19.656 -7.965 1 96.44 52 TYR B C 1
ATOM 2103 O O . TYR B 1 52 ? -5.98 -20.891 -7.902 1 96.44 52 TYR B O 1
ATOM 2111 N N . LYS B 1 53 ? -5.512 -18.938 -9 1 96.5 53 LYS B N 1
ATOM 2112 C CA . LYS B 1 53 ? -4.988 -19.578 -10.203 1 96.5 53 LYS B CA 1
ATOM 2113 C C . LYS B 1 53 ? -3.816 -20.5 -9.875 1 96.5 53 LYS B C 1
ATOM 2115 O O . LYS B 1 53 ? -3.762 -21.641 -10.344 1 96.5 53 LYS B O 1
ATOM 2120 N N . MET B 1 54 ? -2.961 -20.062 -9.008 1 95 54 MET B N 1
ATOM 2121 C CA . MET B 1 54 ? -1.782 -20.812 -8.586 1 95 54 MET B CA 1
ATOM 2122 C C . MET B 1 54 ? -2.182 -22.141 -7.945 1 95 54 MET B C 1
ATOM 2124 O O . MET B 1 54 ? -1.635 -23.188 -8.289 1 95 54 MET B O 1
ATOM 2128 N N . HIS B 1 55 ? -3.125 -22.141 -7.125 1 96.94 55 HIS B N 1
ATOM 2129 C CA . HIS B 1 55 ? -3.535 -23.359 -6.422 1 96.94 55 HIS B CA 1
ATOM 2130 C C . HIS B 1 55 ? -4.188 -24.344 -7.371 1 96.94 55 HIS B C 1
ATOM 2132 O O . HIS B 1 55 ? -4.039 -25.562 -7.203 1 96.94 55 HIS B O 1
ATOM 2138 N N . ILE B 1 56 ? -4.906 -23.844 -8.305 1 98.06 56 ILE B N 1
ATOM 2139 C CA . ILE B 1 56 ? -5.52 -24.719 -9.289 1 98.06 56 ILE B CA 1
ATOM 2140 C C . ILE B 1 56 ? -4.434 -25.391 -10.133 1 98.06 56 ILE B C 1
ATOM 2142 O O . ILE B 1 56 ? -4.453 -26.609 -10.328 1 98.06 56 ILE B O 1
ATOM 2146 N N . TYR B 1 57 ? -3.492 -24.656 -10.609 1 97.75 57 TYR B N 1
ATOM 2147 C CA . TYR B 1 57 ? -2.412 -25.203 -11.422 1 97.75 57 TYR B CA 1
ATOM 2148 C C . TYR B 1 57 ? -1.593 -26.219 -10.617 1 97.75 57 TYR B C 1
ATOM 2150 O O . TYR B 1 57 ? -1.162 -27.234 -11.148 1 97.75 57 TYR B O 1
ATOM 2158 N N . ARG B 1 58 ? -1.323 -25.844 -9.398 1 97.25 58 ARG B N 1
ATOM 2159 C CA . ARG B 1 58 ? -0.616 -26.797 -8.547 1 97.25 58 ARG B CA 1
ATOM 2160 C C . ARG B 1 58 ? -1.387 -28.109 -8.438 1 97.25 58 ARG B C 1
ATOM 2162 O O . ARG B 1 58 ? -0.806 -29.188 -8.562 1 97.25 58 ARG B O 1
ATOM 2169 N N . HIS B 1 59 ? -2.654 -28.016 -8.164 1 97.81 59 HIS B N 1
ATOM 2170 C CA . HIS B 1 59 ? -3.525 -29.188 -8.094 1 97.81 59 HIS B CA 1
ATOM 2171 C C . HIS B 1 59 ? -3.49 -29.984 -9.398 1 97.81 59 HIS B C 1
ATOM 2173 O O . HIS B 1 59 ? -3.307 -31.203 -9.391 1 97.81 59 HIS B O 1
ATOM 2179 N N . LYS B 1 60 ? -3.604 -29.312 -10.5 1 97.31 60 LYS B N 1
ATOM 2180 C CA . LYS B 1 60 ? -3.588 -29.922 -11.828 1 97.31 60 LYS B CA 1
ATOM 2181 C C . LYS B 1 60 ? -2.238 -30.562 -12.117 1 97.31 60 LYS B C 1
ATOM 2183 O O . LYS B 1 60 ? -2.18 -31.703 -12.594 1 97.31 60 LYS B O 1
ATOM 2188 N N . ALA B 1 61 ? -1.197 -29.891 -11.836 1 95.94 61 ALA B N 1
ATOM 2189 C CA . ALA B 1 61 ? 0.158 -30.359 -12.102 1 95.94 61 ALA B CA 1
ATOM 2190 C C . ALA B 1 61 ? 0.457 -31.625 -11.312 1 95.94 61 ALA B C 1
ATOM 2192 O O . ALA B 1 61 ? 1.251 -32.469 -11.75 1 95.94 61 ALA B O 1
ATOM 2193 N N . ASN B 1 62 ? -0.199 -31.766 -10.203 1 95.12 62 ASN B N 1
ATOM 2194 C CA . ASN B 1 62 ? 0.032 -32.938 -9.344 1 95.12 62 ASN B CA 1
ATOM 2195 C C . ASN B 1 62 ? -0.978 -34.031 -9.617 1 95.12 62 ASN B C 1
ATOM 2197 O O . ASN B 1 62 ? -1.124 -34.969 -8.812 1 95.12 62 ASN B O 1
ATOM 2201 N N . GLY B 1 63 ? -1.728 -33.906 -10.625 1 95.19 63 GLY B N 1
ATOM 2202 C CA . GLY B 1 63 ? -2.635 -34.938 -11.07 1 95.19 63 GLY B CA 1
ATOM 2203 C C . GLY B 1 63 ? -3.99 -34.875 -10.391 1 95.19 63 GLY B C 1
ATOM 2204 O O . GLY B 1 63 ? -4.703 -35.875 -10.328 1 95.19 63 GLY B O 1
ATOM 2205 N N . GLY B 1 64 ? -4.305 -33.75 -9.844 1 96.75 64 GLY B N 1
ATOM 2206 C C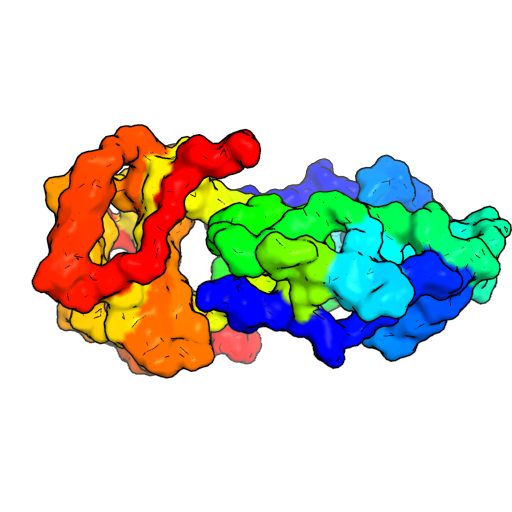A . GLY B 1 64 ? -5.574 -33.594 -9.148 1 96.75 64 GLY B CA 1
ATOM 2207 C C . GLY B 1 64 ? -6.77 -33.625 -10.086 1 96.75 64 GLY B C 1
ATOM 2208 O O . GLY B 1 64 ? -6.652 -33.281 -11.266 1 96.75 64 GLY B O 1
ATOM 2209 N N . ASP B 1 65 ? -7.953 -33.969 -9.516 1 98.31 65 ASP B N 1
ATOM 2210 C CA . ASP B 1 65 ? -9.211 -34.031 -10.25 1 98.31 65 ASP B CA 1
ATOM 2211 C C . ASP B 1 65 ? -9.766 -32.625 -10.492 1 98.31 65 ASP B C 1
ATOM 2213 O O . ASP B 1 65 ? -10.156 -31.922 -9.547 1 98.31 65 ASP B O 1
ATOM 2217 N N . MET B 1 66 ? -9.883 -32.25 -11.734 1 97.94 66 MET B N 1
ATOM 2218 C CA . MET B 1 66 ? -10.258 -30.891 -12.117 1 97.94 66 MET B CA 1
ATOM 2219 C C . MET B 1 66 ? -11.773 -30.734 -12.156 1 97.94 66 MET B C 1
ATOM 2221 O O . MET B 1 66 ? -12.289 -29.641 -12.352 1 97.94 66 MET B O 1
ATOM 2225 N N . THR B 1 67 ? -12.508 -31.75 -11.93 1 98.44 67 THR B N 1
ATOM 2226 C CA . THR B 1 67 ? -13.969 -31.703 -11.93 1 98.44 67 THR B CA 1
ATOM 2227 C C . THR B 1 67 ? -14.492 -31.375 -10.531 1 98.44 67 THR B C 1
ATOM 2229 O O . THR B 1 67 ? -15.68 -31.109 -10.359 1 98.44 67 THR B O 1
ATOM 2232 N N . LEU B 1 68 ? -13.609 -31.328 -9.57 1 98.31 68 LEU B N 1
ATOM 2233 C CA . LEU B 1 68 ? -13.992 -30.969 -8.203 1 98.31 68 LEU B CA 1
ATOM 2234 C C . LEU B 1 68 ? -14.469 -29.516 -8.141 1 98.31 68 LEU B C 1
ATOM 2236 O O . LEU B 1 68 ? -14.039 -28.688 -8.938 1 98.31 68 LEU B O 1
ATOM 2240 N N . PRO B 1 69 ? -15.32 -29.266 -7.207 1 98.31 69 PRO B N 1
ATOM 2241 C CA . PRO B 1 69 ? -15.766 -27.875 -7.051 1 98.31 69 PRO B CA 1
ATOM 2242 C C . PRO B 1 69 ? -14.664 -26.953 -6.527 1 98.31 69 PRO B C 1
ATOM 2244 O O . PRO B 1 69 ? -13.719 -27.422 -5.887 1 98.31 69 PRO B O 1
ATOM 2247 N N . VAL B 1 70 ? -14.789 -25.672 -6.805 1 98.44 70 VAL B N 1
ATOM 2248 C CA . VAL B 1 70 ? -13.805 -24.672 -6.406 1 98.44 70 VAL B CA 1
ATOM 2249 C C . VAL B 1 70 ? -13.672 -24.656 -4.887 1 98.44 70 VAL B C 1
ATOM 2251 O O . VAL B 1 70 ? -12.641 -24.25 -4.352 1 98.44 70 VAL B O 1
ATOM 2254 N N . THR B 1 71 ? -14.688 -25.078 -4.145 1 97.31 71 THR B N 1
ATOM 2255 C CA . THR B 1 71 ? -14.656 -25.078 -2.686 1 97.31 71 THR B CA 1
ATOM 2256 C C . THR B 1 71 ? -13.57 -26.016 -2.162 1 97.31 71 THR B C 1
ATOM 2258 O O . THR B 1 71 ? -13.164 -25.906 -1.003 1 97.31 71 THR B O 1
ATOM 2261 N N . HIS B 1 72 ? -13.102 -26.922 -3.023 1 97.75 72 HIS B N 1
ATOM 2262 C CA . HIS B 1 72 ? -12.031 -27.844 -2.668 1 97.75 72 HIS B CA 1
ATOM 2263 C C . HIS B 1 72 ? -10.719 -27.094 -2.43 1 97.75 72 HIS B C 1
ATOM 2265 O O . HIS B 1 72 ? -9.883 -27.547 -1.646 1 97.75 72 HIS B O 1
ATOM 2271 N N . LEU B 1 73 ? -10.531 -25.969 -3.059 1 97.81 73 LEU B N 1
ATOM 2272 C CA . LEU B 1 73 ? -9.297 -25.203 -2.955 1 97.81 73 LEU B CA 1
ATOM 2273 C C . LEU B 1 73 ? -9.57 -23.781 -2.453 1 97.81 73 LEU B C 1
ATOM 2275 O O . LEU B 1 73 ? -8.797 -22.859 -2.721 1 97.81 73 LEU B O 1
ATOM 2279 N N . LEU B 1 74 ? -10.68 -23.641 -1.791 1 95.88 74 LEU B N 1
ATOM 2280 C CA . LEU B 1 74 ? -11.117 -22.344 -1.26 1 95.88 74 LEU B CA 1
ATOM 2281 C C . LEU B 1 74 ? -10.109 -21.812 -0.25 1 95.88 74 LEU B C 1
ATOM 2283 O O . LEU B 1 74 ? -9.602 -22.547 0.591 1 95.88 74 LEU B O 1
ATOM 2287 N N . LYS B 1 75 ? -9.727 -20.484 -0.416 1 94.19 75 LYS B N 1
ATOM 2288 C CA . LYS B 1 75 ? -8.844 -19.828 0.544 1 94.19 75 LYS B CA 1
ATOM 2289 C C . LYS B 1 75 ? -9.453 -18.531 1.055 1 94.19 75 LYS B C 1
ATOM 2291 O O . LYS B 1 75 ? -10.352 -17.969 0.423 1 94.19 75 LYS B O 1
ATOM 2296 N N . ASN B 1 76 ? -9.023 -18.047 2.26 1 91 76 ASN B N 1
ATOM 2297 C CA . ASN B 1 76 ? -9.281 -16.719 2.791 1 91 76 ASN B CA 1
ATOM 2298 C C . ASN B 1 76 ? -10.773 -16.484 3.002 1 91 76 ASN B C 1
ATOM 2300 O O . ASN B 1 76 ? -11.297 -15.414 2.658 1 91 76 ASN B O 1
ATOM 2304 N N . ALA B 1 77 ? -11.453 -17.547 3.525 1 90.06 77 ALA B N 1
ATOM 2305 C CA . ALA B 1 77 ? -12.891 -17.5 3.742 1 90.06 77 ALA B CA 1
ATOM 2306 C C . ALA B 1 77 ? -13.258 -16.453 4.789 1 90.06 77 ALA B C 1
ATOM 2308 O O . ALA B 1 77 ? -14.359 -15.891 4.762 1 90.06 77 ALA B O 1
ATOM 2309 N N . THR B 1 78 ? -12.32 -16.078 5.609 1 87.19 78 THR B N 1
ATOM 2310 C CA . THR B 1 78 ? -12.656 -15.195 6.723 1 87.19 78 THR B CA 1
ATOM 2311 C C . THR B 1 78 ? -11.969 -13.844 6.57 1 87.19 78 THR B C 1
ATOM 2313 O O . THR B 1 78 ? -11.945 -13.039 7.508 1 87.19 78 THR B O 1
ATOM 2316 N N . LYS B 1 79 ? -11.453 -13.625 5.527 1 89.06 79 LYS B N 1
ATOM 2317 C CA . LYS B 1 79 ? -10.711 -12.383 5.316 1 89.06 79 LYS B CA 1
ATOM 2318 C C . LYS B 1 79 ? -11.57 -11.352 4.59 1 89.06 79 LYS B C 1
ATOM 2320 O O . LYS B 1 79 ? -11.586 -11.305 3.357 1 89.06 79 LYS B O 1
ATOM 2325 N N . PHE B 1 80 ? -12.344 -10.664 5.293 1 92.75 80 PHE B N 1
ATOM 2326 C CA . PHE B 1 80 ? -13.164 -9.594 4.742 1 92.75 80 PHE B CA 1
ATOM 2327 C C . PHE B 1 80 ? -13.273 -8.438 5.727 1 92.75 80 PHE B C 1
ATOM 2329 O O . PHE B 1 80 ? -12.898 -8.57 6.891 1 92.75 80 PHE B O 1
ATOM 2336 N N . ILE B 1 81 ? -13.703 -7.312 5.223 1 91.12 81 ILE B N 1
ATOM 2337 C CA . ILE B 1 81 ? -14.031 -6.141 6.027 1 91.12 81 ILE B CA 1
ATOM 2338 C C . ILE B 1 81 ? -15.43 -5.645 5.676 1 91.12 81 ILE B C 1
ATOM 2340 O O . ILE B 1 81 ? -16.031 -6.113 4.707 1 91.12 81 ILE B O 1
ATOM 2344 N N . TYR B 1 82 ? -15.898 -4.812 6.52 1 92.69 82 TYR B N 1
ATOM 2345 C CA . TYR B 1 82 ? -17.203 -4.215 6.254 1 92.69 82 TYR B CA 1
ATOM 2346 C C . TYR B 1 82 ? -17.047 -2.826 5.652 1 92.69 82 TYR B C 1
ATOM 2348 O O . TYR B 1 82 ? -16 -2.189 5.793 1 92.69 82 TYR B O 1
ATOM 2356 N N . LEU B 1 83 ? -18.094 -2.412 4.992 1 89.69 83 LEU B N 1
ATOM 2357 C CA . LEU B 1 83 ? -18.094 -1.113 4.328 1 89.69 83 LEU B CA 1
ATOM 2358 C C . LEU B 1 83 ? -17.797 0.006 5.316 1 89.69 83 LEU B C 1
ATOM 2360 O O . LEU B 1 83 ? -17.234 1.035 4.945 1 89.69 83 LEU B O 1
ATOM 2364 N N . ASP B 1 84 ? -18.047 -0.217 6.543 1 84.25 84 ASP B N 1
ATOM 2365 C CA . ASP B 1 84 ? -17.906 0.859 7.516 1 84.25 84 ASP B CA 1
ATOM 2366 C C . ASP B 1 84 ? -16.625 0.686 8.336 1 84.25 84 ASP B C 1
ATOM 2368 O O . ASP B 1 84 ? -16.438 1.368 9.344 1 84.25 84 ASP B O 1
ATOM 2372 N N . THR B 1 85 ? -15.883 -0.291 7.867 1 83.75 85 THR B N 1
ATOM 2373 C CA . THR B 1 85 ? -14.594 -0.456 8.523 1 83.75 85 THR B CA 1
ATOM 2374 C C . THR B 1 85 ? -13.766 0.823 8.422 1 83.75 85 THR B C 1
ATOM 2376 O O . THR B 1 85 ? -13.773 1.494 7.391 1 83.75 85 THR B O 1
ATOM 2379 N N . SER B 1 86 ? -13.125 1.146 9.438 1 77.69 86 SER B N 1
ATOM 2380 C CA . SER B 1 86 ? -12.305 2.352 9.469 1 77.69 86 SER B CA 1
ATOM 2381 C C . SER B 1 86 ? -11.133 2.25 8.492 1 77.69 86 SER B C 1
ATOM 2383 O O . SER B 1 86 ? -10.68 1.149 8.172 1 77.69 86 SER B O 1
ATOM 2385 N N . PHE B 1 87 ? -10.641 3.389 8.102 1 77.5 87 PHE B N 1
ATOM 2386 C CA . PHE B 1 87 ? -9.562 3.502 7.129 1 77.5 87 PHE B CA 1
ATOM 2387 C C . PHE B 1 87 ? -8.305 2.805 7.629 1 77.5 87 PHE B C 1
ATOM 2389 O O . PHE B 1 87 ? -7.688 2.027 6.898 1 77.5 87 PHE B O 1
ATOM 2396 N N . PHE B 1 88 ? -7.973 2.973 8.789 1 73.38 88 PHE B N 1
ATOM 2397 C CA . PHE B 1 88 ? -6.711 2.449 9.297 1 73.38 88 PHE B CA 1
ATOM 2398 C C . PHE B 1 88 ? -6.781 0.938 9.477 1 73.38 88 PHE B C 1
ATOM 2400 O O . PHE B 1 88 ? -5.781 0.24 9.305 1 73.38 88 PHE B O 1
ATOM 2407 N N . LYS B 1 89 ? -7.992 0.44 9.734 1 77.06 89 LYS B N 1
ATOM 2408 C CA . LYS B 1 89 ? -8.148 -1.007 9.859 1 77.06 89 LYS B CA 1
ATOM 2409 C C . LYS B 1 89 ? -7.961 -1.696 8.516 1 77.06 89 LYS B C 1
ATOM 2411 O O . LYS B 1 89 ? -7.473 -2.828 8.445 1 77.06 89 LYS B O 1
ATOM 2416 N N . VAL B 1 90 ? -8.289 -0.957 7.535 1 80.44 90 VAL B N 1
ATOM 2417 C CA . VAL B 1 90 ? -8.117 -1.499 6.191 1 80.44 90 VAL B CA 1
ATOM 2418 C C . VAL B 1 90 ? -6.637 -1.758 5.922 1 80.44 90 VAL B C 1
ATOM 2420 O O . VAL B 1 90 ? -6.273 -2.805 5.383 1 80.44 90 VAL B O 1
ATOM 2423 N N . PHE B 1 91 ? -5.762 -0.825 6.328 1 74.25 91 PHE B N 1
ATOM 2424 C CA . PHE B 1 91 ? -4.328 -0.926 6.098 1 74.25 91 PHE B CA 1
ATOM 2425 C C . PHE B 1 91 ? -3.758 -2.172 6.762 1 74.25 91 PHE B C 1
ATOM 2427 O O . PHE B 1 91 ? -2.912 -2.859 6.188 1 74.25 91 PHE B O 1
ATOM 2434 N N . PHE B 1 92 ? -4.32 -2.486 7.832 1 71.12 92 PHE B N 1
ATOM 2435 C CA . PHE B 1 92 ? -3.805 -3.621 8.586 1 71.12 92 PHE B CA 1
ATOM 2436 C C . PHE B 1 92 ? -4.246 -4.938 7.957 1 71.12 92 PHE B C 1
ATOM 2438 O O . PHE B 1 92 ? -3.5 -5.918 7.969 1 71.12 92 PHE B O 1
ATOM 2445 N N . THR B 1 93 ? -5.363 -4.887 7.453 1 75.88 93 THR B N 1
ATOM 2446 C CA . THR B 1 93 ? -5.957 -6.125 6.953 1 75.88 93 THR B CA 1
ATOM 2447 C C . THR B 1 93 ? -5.406 -6.469 5.57 1 75.88 93 THR B C 1
ATOM 2449 O O . THR B 1 93 ? -5.188 -7.641 5.258 1 75.88 93 THR B O 1
ATOM 2452 N N . ILE B 1 94 ? -5.121 -5.449 4.777 1 77 94 ILE B N 1
ATOM 2453 C CA . ILE B 1 94 ? -4.844 -5.664 3.359 1 77 94 ILE B CA 1
ATOM 2454 C C . ILE B 1 94 ? -3.387 -6.082 3.178 1 77 94 ILE B C 1
ATOM 2456 O O . ILE B 1 94 ? -3.012 -6.613 2.129 1 77 94 ILE B O 1
ATOM 2460 N N . LYS B 1 95 ? -2.518 -6.031 4.164 1 71.38 95 LYS B N 1
ATOM 2461 C CA . LYS B 1 95 ? -1.077 -6.227 4.031 1 71.38 95 LYS B CA 1
ATOM 2462 C C . LYS B 1 95 ? -0.752 -7.656 3.615 1 71.38 95 LYS B C 1
ATOM 2464 O O . LYS B 1 95 ? 0.265 -7.902 2.965 1 71.38 95 LYS B O 1
ATOM 2469 N N . GLU B 1 96 ? -1.678 -8.641 3.746 1 68.81 96 GLU B N 1
ATOM 2470 C CA . GLU B 1 96 ? -1.34 -10.039 3.5 1 68.81 96 GLU B CA 1
ATOM 2471 C C . GLU B 1 96 ? -2.146 -10.602 2.334 1 68.81 96 GLU B C 1
ATOM 2473 O O . GLU B 1 96 ? -2.006 -11.773 1.986 1 68.81 96 GLU B O 1
ATOM 2478 N N . LEU B 1 97 ? -2.926 -9.836 1.778 1 76.44 97 LEU B N 1
ATOM 2479 C CA . LEU B 1 97 ? -3.852 -10.344 0.773 1 76.44 97 LEU B CA 1
ATOM 2480 C C . LEU B 1 97 ? -3.75 -9.539 -0.519 1 76.44 97 LEU B C 1
ATOM 2482 O O . LEU B 1 97 ? -3.396 -8.359 -0.493 1 76.44 97 LEU B O 1
ATOM 2486 N N . PRO B 1 98 ? -3.957 -10.297 -1.692 1 76.19 98 PRO B N 1
ATOM 2487 C CA . PRO B 1 98 ? -4.039 -9.516 -2.928 1 76.19 98 PRO B CA 1
ATOM 2488 C C . PRO B 1 98 ? -5.133 -8.453 -2.883 1 76.19 98 PRO B C 1
ATOM 2490 O O . PRO B 1 98 ? -4.969 -7.363 -3.441 1 76.19 98 PRO B O 1
ATOM 2493 N N . TYR B 1 99 ? -6.227 -8.82 -2.355 1 89.56 99 TYR B N 1
ATOM 2494 C CA . TYR B 1 99 ? -7.344 -7.922 -2.088 1 89.56 99 TYR B CA 1
ATOM 2495 C C . TYR B 1 99 ? -8.148 -8.398 -0.888 1 89.56 99 TYR B C 1
ATOM 2497 O O . TYR B 1 99 ? -7.953 -9.516 -0.403 1 89.56 99 TYR B O 1
ATOM 2505 N N . ILE B 1 100 ? -8.984 -7.488 -0.349 1 92.44 100 ILE B N 1
ATOM 2506 C CA . ILE B 1 100 ? -9.875 -7.867 0.737 1 92.44 100 ILE B CA 1
ATOM 2507 C C . ILE B 1 100 ? -11.328 -7.738 0.278 1 92.44 100 ILE B C 1
ATOM 2509 O O . ILE B 1 100 ? -11.68 -6.781 -0.417 1 92.44 100 ILE B O 1
ATOM 2513 N N . ALA B 1 101 ? -12.07 -8.781 0.595 1 95.25 101 ALA B N 1
ATOM 2514 C CA . ALA B 1 101 ? -13.508 -8.727 0.328 1 95.25 101 ALA B CA 1
ATOM 2515 C C . ALA B 1 101 ? -14.195 -7.711 1.234 1 95.25 101 ALA B C 1
ATOM 2517 O O . ALA B 1 101 ? -13.852 -7.586 2.412 1 95.25 101 ALA B O 1
ATOM 2518 N N . VAL B 1 102 ? -15.141 -7 0.684 1 95.94 102 VAL B N 1
ATOM 2519 C CA . VAL B 1 102 ? -15.906 -6.004 1.42 1 95.94 102 VAL B CA 1
ATOM 2520 C C . VAL B 1 102 ? -17.375 -6.418 1.476 1 95.94 102 VAL B C 1
ATOM 2522 O O . VAL B 1 102 ? -17.984 -6.719 0.444 1 95.94 102 VAL B O 1
ATOM 2525 N N . LEU B 1 103 ? -17.859 -6.5 2.664 1 96.75 103 LEU B N 1
ATOM 2526 C CA . LEU B 1 103 ? -19.266 -6.855 2.877 1 96.75 103 LEU B CA 1
ATOM 2527 C C . LEU B 1 103 ? -20.062 -5.652 3.365 1 96.75 103 LEU B C 1
ATOM 2529 O O . LEU B 1 103 ? -19.5 -4.711 3.924 1 96.75 103 LEU B O 1
ATOM 2533 N N . ASP B 1 104 ? -21.344 -5.707 3.07 1 95.06 104 ASP B N 1
ATOM 2534 C CA . ASP B 1 104 ? -22.203 -4.68 3.643 1 95.06 104 ASP B CA 1
ATOM 2535 C C . ASP B 1 104 ? -22.688 -5.082 5.035 1 95.06 104 ASP B C 1
ATOM 2537 O O . ASP B 1 104 ? -22.266 -6.109 5.57 1 95.06 104 ASP B O 1
ATOM 2541 N N . SER B 1 105 ? -23.547 -4.305 5.664 1 94 105 SER B N 1
ATOM 2542 C CA . SER B 1 105 ? -24 -4.508 7.039 1 94 105 SER B CA 1
ATOM 2543 C C . SER B 1 105 ? -24.844 -5.77 7.168 1 94 105 SER B C 1
ATOM 2545 O O . SER B 1 105 ? -25.016 -6.297 8.266 1 94 105 SER B O 1
ATOM 2547 N N . GLU B 1 106 ? -25.375 -6.258 6.062 1 96.06 106 GLU B N 1
ATOM 2548 C CA . GLU B 1 106 ? -26.203 -7.469 6.066 1 96.06 106 GLU B CA 1
ATOM 2549 C C . GLU B 1 106 ? -25.375 -8.695 5.711 1 96.06 106 GLU B C 1
ATOM 2551 O O . GLU B 1 106 ? -25.922 -9.758 5.402 1 96.06 106 GLU B O 1
ATOM 2556 N N . ASN B 1 107 ? -24.109 -8.539 5.609 1 95.88 107 ASN B N 1
ATOM 2557 C CA . ASN B 1 107 ? -23.172 -9.609 5.305 1 95.88 107 ASN B CA 1
ATOM 2558 C C . ASN B 1 107 ? -23.25 -10.023 3.838 1 95.88 107 ASN B C 1
ATOM 2560 O O . ASN B 1 107 ? -22.922 -11.156 3.492 1 95.88 107 ASN B O 1
ATOM 2564 N N . HIS B 1 108 ? -23.719 -9.094 3.068 1 97.44 108 HIS B N 1
ATOM 2565 C CA . HIS B 1 108 ? -23.703 -9.359 1.633 1 97.44 108 HIS B CA 1
ATOM 2566 C C . HIS B 1 108 ? -22.391 -8.883 1.004 1 97.44 108 HIS B C 1
ATOM 2568 O O . HIS B 1 108 ? -21.859 -7.836 1.38 1 97.44 108 HIS B O 1
ATOM 2574 N N . PHE B 1 109 ? -22.031 -9.695 0.003 1 97.62 109 PHE B N 1
ATOM 2575 C CA . PHE B 1 109 ? -20.812 -9.328 -0.733 1 97.62 109 PHE B CA 1
ATOM 2576 C C . PHE B 1 109 ? -21.016 -8.023 -1.494 1 97.62 109 PHE B C 1
ATOM 2578 O O . PHE B 1 109 ? -21.922 -7.926 -2.334 1 97.62 109 PHE B O 1
ATOM 2585 N N . TYR B 1 110 ? -20.172 -7.016 -1.201 1 96.94 110 TYR B N 1
ATOM 2586 C CA . TYR B 1 110 ? -20.297 -5.699 -1.815 1 96.94 110 TYR B CA 1
ATOM 2587 C C . TYR B 1 110 ? -19.266 -5.527 -2.932 1 96.94 110 TYR B C 1
ATOM 2589 O O . TYR B 1 110 ? -19.578 -4.953 -3.979 1 96.94 110 TYR B O 1
ATOM 2597 N N . GLY B 1 111 ? -18.094 -6.07 -2.703 1 96.81 111 GLY B N 1
ATOM 2598 C CA . GLY B 1 111 ? -17 -5.949 -3.658 1 96.81 111 GLY B CA 1
ATOM 2599 C C . GLY B 1 111 ? -15.641 -6.262 -3.057 1 96.81 111 GLY B C 1
ATOM 2600 O O . GLY B 1 111 ? -15.539 -7.047 -2.109 1 96.81 111 GLY B O 1
ATOM 2601 N N . ILE B 1 112 ? -14.609 -5.707 -3.758 1 95.81 112 ILE B N 1
ATOM 2602 C CA . ILE B 1 112 ? -13.273 -5.98 -3.244 1 95.81 112 ILE B CA 1
ATOM 2603 C C . ILE B 1 112 ? -12.469 -4.684 -3.168 1 95.81 112 ILE B C 1
ATOM 2605 O O . ILE B 1 112 ? -12.734 -3.74 -3.92 1 95.81 112 ILE B O 1
ATOM 2609 N N . LEU B 1 113 ? -11.57 -4.629 -2.254 1 92.94 113 LEU B N 1
ATOM 2610 C CA . LEU B 1 113 ? -10.555 -3.588 -2.119 1 92.94 113 LEU B CA 1
ATOM 2611 C C . LEU B 1 113 ? -9.164 -4.145 -2.387 1 92.94 113 LEU B C 1
ATOM 2613 O O . LEU B 1 113 ? -8.734 -5.102 -1.735 1 92.94 113 LEU B O 1
ATOM 2617 N N . THR B 1 114 ? -8.453 -3.582 -3.355 1 89.25 114 THR B N 1
ATOM 2618 C CA . THR B 1 114 ? -7.16 -4.117 -3.762 1 89.25 114 THR B CA 1
ATOM 2619 C C . THR B 1 114 ? -6.023 -3.223 -3.268 1 89.25 114 THR B C 1
ATOM 2621 O O . THR B 1 114 ? -6.246 -2.055 -2.943 1 89.25 114 THR B O 1
ATOM 2624 N N . HIS B 1 115 ? -4.816 -3.783 -3.291 1 83.94 115 HIS B N 1
ATOM 2625 C CA . HIS B 1 115 ? -3.621 -2.994 -3.014 1 83.94 115 HIS B CA 1
ATOM 2626 C C . HIS B 1 115 ? -3.496 -1.823 -3.984 1 83.94 115 HIS B C 1
ATOM 2628 O O . HIS B 1 115 ? -3.186 -0.703 -3.574 1 83.94 115 HIS B O 1
ATOM 2634 N N . SER B 1 116 ? -3.814 -2.172 -5.172 1 83.12 116 SER B N 1
ATOM 2635 C CA . SER B 1 116 ? -3.656 -1.175 -6.227 1 83.12 116 SER B CA 1
ATOM 2636 C C . SER B 1 116 ? -4.555 0.034 -5.98 1 83.12 116 SER B C 1
ATOM 2638 O O . SER B 1 116 ? -4.109 1.178 -6.109 1 83.12 116 SER B O 1
ATOM 2640 N N . THR B 1 117 ? -5.781 -0.214 -5.652 1 85.06 117 THR B N 1
ATOM 2641 C CA . THR B 1 117 ? -6.699 0.898 -5.445 1 85.06 117 THR B CA 1
ATOM 2642 C C . THR B 1 117 ? -6.277 1.735 -4.242 1 85.06 117 THR B C 1
ATOM 2644 O O . THR B 1 117 ? -6.355 2.965 -4.273 1 85.06 117 THR B O 1
ATOM 2647 N N . LEU B 1 118 ? -5.883 1.086 -3.17 1 85.25 118 LEU B N 1
ATOM 2648 C CA . LEU B 1 118 ? -5.438 1.787 -1.972 1 85.25 118 LEU B CA 1
ATOM 2649 C C . LEU B 1 118 ? -4.195 2.623 -2.264 1 85.25 118 LEU B C 1
ATOM 2651 O O . LEU B 1 118 ? -4.148 3.811 -1.932 1 85.25 118 LEU B O 1
ATOM 2655 N N . LEU B 1 119 ? -3.213 1.992 -2.902 1 83.06 119 LEU B N 1
ATOM 2656 C CA . LEU B 1 119 ? -1.961 2.68 -3.199 1 83.06 119 LEU B CA 1
ATOM 2657 C C . LEU B 1 119 ? -2.186 3.809 -4.199 1 83.06 119 LEU B C 1
ATOM 2659 O O . LEU B 1 119 ? -1.541 4.859 -4.113 1 83.06 119 LEU B O 1
ATOM 2663 N N . ASN B 1 120 ? -3.096 3.609 -5.129 1 83 120 ASN B N 1
ATOM 2664 C CA . ASN B 1 120 ? -3.447 4.664 -6.07 1 83 120 ASN B CA 1
ATOM 2665 C C . ASN B 1 120 ? -4.066 5.867 -5.363 1 83 120 ASN B C 1
ATOM 2667 O O . ASN B 1 120 ? -3.758 7.016 -5.691 1 83 120 ASN B O 1
ATOM 2671 N N . MET B 1 121 ? -4.895 5.582 -4.477 1 82.12 121 MET B N 1
ATOM 2672 C CA . MET B 1 121 ? -5.52 6.66 -3.715 1 82.12 121 MET B CA 1
ATOM 2673 C C . MET B 1 121 ? -4.477 7.449 -2.93 1 82.12 121 MET B C 1
ATOM 2675 O O . MET B 1 121 ? -4.5 8.68 -2.916 1 82.12 121 MET B O 1
ATOM 2679 N N . LEU B 1 122 ? -3.621 6.727 -2.271 1 82.44 122 LEU B N 1
ATOM 2680 C CA . LEU B 1 122 ? -2.564 7.383 -1.507 1 82.44 122 LEU B CA 1
ATOM 2681 C C . LEU B 1 122 ? -1.661 8.203 -2.42 1 82.44 122 LEU B C 1
ATOM 2683 O O . LEU B 1 122 ? -1.309 9.336 -2.094 1 82.44 122 LEU B O 1
ATOM 2687 N N . SER B 1 123 ? -1.341 7.633 -3.521 1 78.25 123 SER B N 1
ATOM 2688 C CA . SER B 1 123 ? -0.504 8.32 -4.5 1 78.25 123 SER B CA 1
ATOM 2689 C C . SER B 1 123 ? -1.184 9.586 -5.016 1 78.25 123 SER B C 1
ATOM 2691 O O . SER B 1 123 ? -0.544 10.633 -5.141 1 78.25 123 SER B O 1
ATOM 2693 N N . GLN B 1 124 ? -2.418 9.438 -5.332 1 76.62 124 GLN B N 1
ATOM 2694 C CA 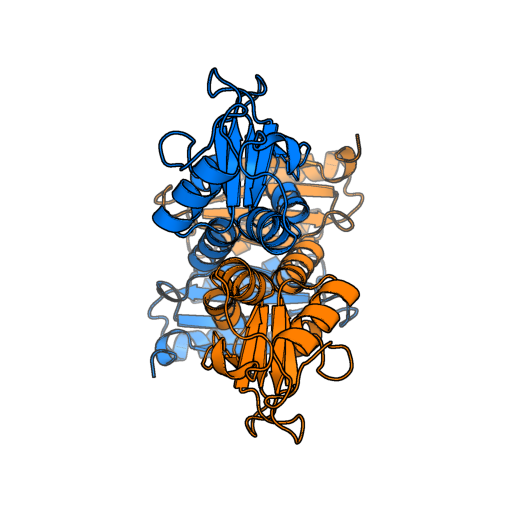. GLN B 1 124 ? -3.172 10.586 -5.832 1 76.62 124 GLN B CA 1
ATOM 2695 C C . GLN B 1 124 ? -3.248 11.688 -4.785 1 76.62 124 GLN B C 1
ATOM 2697 O O . GLN B 1 124 ? -3.229 12.875 -5.121 1 76.62 124 GLN B O 1
ATOM 2702 N N . SER B 1 125 ? -3.381 11.234 -3.59 1 76.88 125 SER B N 1
ATOM 2703 C CA . SER B 1 125 ? -3.475 12.203 -2.498 1 76.88 125 SER B CA 1
ATOM 2704 C C . SER B 1 125 ? -2.168 12.969 -2.324 1 76.88 125 SER B C 1
ATOM 2706 O O . SER B 1 125 ? -2.17 14.117 -1.871 1 76.88 125 SER B O 1
ATOM 2708 N N . TRP B 1 126 ? -1.149 12.195 -2.715 1 73.38 126 TRP B N 1
ATOM 2709 C CA . TRP B 1 126 ? 0.163 12.766 -2.441 1 73.38 126 TRP B CA 1
ATOM 2710 C C . TRP B 1 126 ? 0.855 13.188 -3.732 1 73.38 126 TRP B C 1
ATOM 2712 O O . TRP B 1 126 ? 1.921 13.805 -3.701 1 73.38 126 TRP B O 1
ATOM 2722 N N . SER B 1 127 ? 0.207 12.641 -4.949 1 61.06 127 SER B N 1
ATOM 2723 C CA . SER B 1 127 ? 0.779 12.641 -6.293 1 61.06 127 SER B CA 1
ATOM 2724 C C . SER B 1 127 ? 1.101 14.062 -6.754 1 61.06 127 SER B C 1
ATOM 2726 O O . SER B 1 127 ? 0.427 15.016 -6.359 1 61.06 127 SER B O 1
ATOM 2728 N N . VAL B 1 128 ? 2.146 13.969 -7.492 1 56.12 128 VAL B N 1
ATOM 2729 C CA . VAL B 1 128 ? 3.043 14.828 -8.258 1 56.12 128 VAL B CA 1
ATOM 2730 C C . VAL B 1 128 ? 2.234 15.68 -9.234 1 56.12 128 VAL B C 1
ATOM 2732 O O . VAL B 1 128 ? 2.561 16.844 -9.469 1 56.12 128 VAL B O 1
ATOM 2735 N N . GLU B 1 129 ? 1.192 14.906 -9.773 1 59.16 129 GLU B N 1
ATOM 2736 C CA . GLU B 1 129 ? 0.583 15.766 -10.789 1 59.16 129 GLU B CA 1
ATOM 2737 C C . GLU B 1 129 ? 0.141 17.094 -10.18 1 59.16 129 GLU B C 1
ATOM 2739 O O . GLU B 1 129 ? 0.055 18.109 -10.883 1 59.16 129 GLU B O 1
ATOM 2744 N N . GLN B 1 130 ? 0.082 16.984 -8.922 1 57.28 130 GLN B N 1
ATOM 2745 C CA . GLN B 1 130 ? -0.425 18.203 -8.289 1 57.28 130 GLN B CA 1
ATOM 2746 C C . GLN B 1 130 ? 0.682 18.938 -7.535 1 57.28 130 GLN B C 1
ATOM 2748 O O . GLN B 1 130 ? 0.482 20.047 -7.059 1 57.28 130 GLN B O 1
ATOM 2753 N N . GLY B 1 131 ? 1.792 18.188 -7.516 1 65.69 131 GLY B N 1
ATOM 2754 C CA . GLY B 1 131 ? 2.814 18.797 -6.688 1 65.69 131 GLY B CA 1
ATOM 2755 C C . GLY B 1 131 ? 4.145 18.953 -7.402 1 65.69 131 GLY B C 1
ATOM 2756 O O . GLY B 1 131 ? 4.375 18.328 -8.438 1 65.69 131 GLY B O 1
ATOM 2757 N N . SER B 1 132 ? 4.883 19.922 -7.102 1 75.81 132 SER B N 1
ATOM 2758 C CA . SER B 1 132 ? 6.176 20.219 -7.711 1 75.81 132 SER B CA 1
ATOM 2759 C C . SER B 1 132 ? 7.324 19.797 -6.801 1 75.81 132 SER B C 1
ATOM 2761 O O . SER B 1 132 ? 8.25 19.109 -7.234 1 75.81 132 SER B O 1
ATOM 2763 N N . TYR B 1 133 ? 7.27 20.297 -5.555 1 89.38 133 TYR B N 1
ATOM 2764 C CA . TYR B 1 133 ? 8.328 20.016 -4.594 1 89.38 133 TYR B CA 1
ATOM 2765 C C . TYR B 1 133 ? 7.785 19.25 -3.391 1 89.38 133 TYR B C 1
ATOM 2767 O O . TYR B 1 133 ? 6.691 19.547 -2.902 1 89.38 133 TYR B O 1
ATOM 2775 N N . VAL B 1 134 ? 8.523 18.25 -3.043 1 90.19 134 VAL B N 1
ATOM 2776 C CA . VAL B 1 134 ? 8.258 17.594 -1.771 1 90.19 134 VAL B CA 1
ATOM 2777 C C . VAL B 1 134 ? 9.391 17.891 -0.789 1 90.19 134 VAL B C 1
ATOM 2779 O O . VAL B 1 134 ? 10.555 17.594 -1.069 1 90.19 134 VAL B O 1
ATOM 2782 N N . LEU B 1 135 ? 9.023 18.469 0.304 1 93.25 135 LEU B N 1
ATOM 2783 C CA . LEU B 1 135 ? 9.977 18.766 1.37 1 93.25 135 LEU B CA 1
ATOM 2784 C C . LEU B 1 135 ? 9.867 17.734 2.492 1 93.25 135 LEU B C 1
ATOM 2786 O O . LEU B 1 135 ? 8.781 17.516 3.031 1 93.25 135 LEU B O 1
ATOM 2790 N N . THR B 1 136 ? 10.953 17.078 2.75 1 90.81 136 THR B N 1
ATOM 2791 C CA . THR B 1 136 ? 11.023 16.25 3.945 1 90.81 136 THR B CA 1
ATOM 2792 C C . THR B 1 136 ? 11.609 17.031 5.117 1 90.81 136 THR B C 1
ATOM 2794 O O . THR B 1 136 ? 12.789 17.359 5.117 1 90.81 136 THR B O 1
ATOM 2797 N N . ILE B 1 137 ? 10.75 17.219 6.109 1 95.06 137 ILE B N 1
ATOM 2798 C CA . ILE B 1 137 ? 11.125 18.062 7.23 1 95.06 137 ILE B CA 1
ATOM 2799 C C . ILE B 1 137 ? 11.266 17.219 8.5 1 95.06 137 ILE B C 1
ATOM 2801 O O . ILE B 1 137 ? 10.352 16.484 8.859 1 95.06 137 ILE B O 1
ATOM 2805 N N . ALA B 1 138 ? 12.406 17.344 9.086 1 91.69 138 ALA B N 1
ATOM 2806 C CA . ALA B 1 138 ? 12.664 16.641 10.336 1 91.69 138 ALA B CA 1
ATOM 2807 C C . ALA B 1 138 ? 12.32 17.516 11.539 1 91.69 138 ALA B C 1
ATOM 2809 O O . ALA B 1 138 ? 12.648 18.703 11.562 1 91.69 138 ALA B O 1
ATOM 2810 N N . SER B 1 139 ? 11.562 16.938 12.484 1 90.62 139 SER B N 1
ATOM 2811 C CA . SER B 1 139 ? 11.234 17.609 13.734 1 90.62 139 SER B CA 1
ATOM 2812 C C . SER B 1 139 ? 11.242 16.641 14.914 1 90.62 139 SER B C 1
ATOM 2814 O O . SER B 1 139 ? 11.43 15.43 14.719 1 90.62 139 SER B O 1
ATOM 2816 N N . THR B 1 140 ? 11.102 17.156 16.109 1 86.5 140 THR B N 1
ATOM 2817 C CA . THR B 1 140 ? 11.102 16.312 17.312 1 86.5 140 THR B CA 1
ATOM 2818 C C . THR B 1 140 ? 9.711 15.75 17.578 1 86.5 140 THR B C 1
ATOM 2820 O O . THR B 1 140 ? 9.539 14.859 18.422 1 86.5 140 THR B O 1
ATOM 2823 N N . GLY B 1 141 ? 8.742 16.234 16.906 1 83.38 141 GLY B N 1
ATOM 2824 C CA . GLY B 1 141 ? 7.383 15.766 17.109 1 83.38 141 GLY B CA 1
ATOM 2825 C C . GLY B 1 141 ? 6.723 16.359 18.344 1 83.38 141 GLY B C 1
ATOM 2826 O O . GLY B 1 141 ? 5.703 15.844 18.812 1 83.38 141 GLY B O 1
ATOM 2827 N N . LYS B 1 142 ? 7.254 17.391 18.828 1 90.25 142 LYS B N 1
ATOM 2828 C CA . LYS B 1 142 ? 6.688 18.031 20 1 90.25 142 LYS B CA 1
ATOM 2829 C C . LYS B 1 142 ? 5.371 18.734 19.672 1 90.25 142 LYS B C 1
ATOM 2831 O O . LYS B 1 142 ? 5.125 19.078 18.5 1 90.25 142 LYS B O 1
ATOM 2836 N N . GLN B 1 143 ? 4.648 18.891 20.781 1 95.19 143 GLN B N 1
ATOM 2837 C CA . GLN B 1 143 ? 3.395 19.625 20.641 1 95.19 143 GLN B CA 1
ATOM 2838 C C . GLN B 1 143 ? 3.629 21 20.016 1 95.19 143 GLN B C 1
ATOM 2840 O O . GLN B 1 143 ? 4.449 21.781 20.516 1 95.19 143 GLN B O 1
ATOM 2845 N N . GLY B 1 144 ? 2.945 21.234 18.797 1 96.62 144 GLY B N 1
ATOM 2846 C CA . GLY B 1 144 ? 3.047 22.531 18.141 1 96.62 144 GLY B CA 1
ATOM 2847 C C . GLY B 1 144 ? 3.934 22.516 16.906 1 96.62 144 GLY B C 1
ATOM 2848 O O . GLY B 1 144 ? 3.902 23.438 16.109 1 96.62 144 GLY B O 1
ATOM 2849 N N . ASP B 1 145 ? 4.703 21.484 16.75 1 96 145 ASP B N 1
ATOM 2850 C CA . ASP B 1 145 ? 5.648 21.422 15.633 1 96 145 ASP B CA 1
ATOM 2851 C C . ASP B 1 145 ? 4.926 21.5 14.289 1 96 145 ASP B C 1
ATOM 2853 O O . ASP B 1 145 ? 5.301 22.281 13.422 1 96 145 ASP B O 1
ATOM 2857 N N . LEU B 1 146 ? 3.93 20.672 14.141 1 96.75 146 LEU B N 1
ATOM 2858 C CA . LEU B 1 146 ? 3.215 20.672 12.867 1 96.75 146 LEU B CA 1
ATOM 2859 C C . LEU B 1 146 ? 2.582 22.031 12.602 1 96.75 146 LEU B C 1
ATOM 2861 O O . LEU B 1 146 ? 2.58 22.516 11.461 1 96.75 146 LEU B O 1
ATOM 2865 N N . ALA B 1 147 ? 2.064 22.656 13.656 1 97.94 147 ALA B N 1
ATOM 2866 C CA . ALA B 1 147 ? 1.474 23.984 13.516 1 97.94 147 ALA B CA 1
ATOM 2867 C C . ALA B 1 147 ? 2.512 25 13.047 1 97.94 147 ALA B C 1
ATOM 2869 O O . ALA B 1 147 ? 2.246 25.797 12.141 1 97.94 147 ALA B O 1
ATOM 2870 N N . ALA B 1 148 ? 3.645 24.953 13.633 1 98 148 ALA B N 1
ATOM 2871 C CA . ALA B 1 148 ? 4.719 25.875 13.289 1 98 148 ALA B CA 1
ATOM 2872 C C . ALA B 1 148 ? 5.176 25.672 11.852 1 98 148 ALA B C 1
ATOM 2874 O O . ALA B 1 148 ? 5.32 26.641 11.094 1 98 148 ALA B O 1
ATOM 2875 N N . ILE B 1 149 ? 5.387 24.469 11.477 1 98.31 149 ILE B N 1
ATOM 2876 C CA . ILE B 1 149 ? 5.836 24.125 10.133 1 98.31 149 ILE B CA 1
ATOM 2877 C C . ILE B 1 149 ? 4.812 24.594 9.109 1 98.31 149 ILE B C 1
ATOM 2879 O O . ILE B 1 149 ? 5.16 25.281 8.148 1 98.31 149 ILE B O 1
ATOM 2883 N N . ALA B 1 150 ? 3.6 24.234 9.367 1 98.19 150 ALA B N 1
ATOM 2884 C CA . ALA B 1 150 ? 2.537 24.594 8.43 1 98.19 150 ALA B CA 1
ATOM 2885 C C . ALA B 1 150 ? 2.387 26.109 8.328 1 98.19 150 ALA B C 1
ATOM 2887 O O . ALA B 1 150 ? 2.129 26.656 7.25 1 98.19 150 ALA B O 1
ATOM 2888 N N . LYS B 1 151 ? 2.508 26.812 9.406 1 98.31 151 LYS B N 1
ATOM 2889 C CA . LYS B 1 151 ? 2.402 28.266 9.43 1 98.31 151 LYS B CA 1
ATOM 2890 C C . LYS B 1 151 ? 3.498 28.906 8.578 1 98.31 151 LYS B C 1
ATOM 2892 O O . LYS B 1 151 ? 3.23 29.828 7.801 1 98.31 151 LYS B O 1
ATOM 2897 N N . ILE B 1 152 ? 4.66 28.453 8.75 1 98.56 152 ILE B N 1
ATOM 2898 C CA . ILE B 1 152 ? 5.789 28.984 7.984 1 98.56 152 ILE B CA 1
ATOM 2899 C C . ILE B 1 152 ? 5.508 28.828 6.488 1 98.56 152 ILE B C 1
ATOM 2901 O O . ILE B 1 152 ? 5.684 29.781 5.723 1 98.56 152 ILE B O 1
ATOM 2905 N N . ILE B 1 153 ? 5.059 27.703 6.094 1 98.19 153 ILE B N 1
ATOM 2906 C CA . ILE B 1 153 ? 4.82 27.406 4.688 1 98.19 153 ILE B CA 1
ATOM 2907 C C . ILE B 1 153 ? 3.652 28.234 4.172 1 98.19 153 ILE B C 1
ATOM 2909 O O . ILE B 1 153 ? 3.701 28.766 3.057 1 98.19 153 ILE B O 1
ATOM 2913 N N . SER B 1 154 ? 2.664 28.422 4.977 1 97.75 154 SER B N 1
ATOM 2914 C CA . SER B 1 154 ? 1.441 29.109 4.562 1 97.75 154 SER B CA 1
ATOM 2915 C C . SER B 1 154 ? 1.701 30.578 4.273 1 97.75 154 SER B C 1
ATOM 2917 O O . SER B 1 154 ? 0.895 31.234 3.613 1 97.75 154 SER B O 1
ATOM 2919 N N . LYS B 1 155 ? 2.725 31.125 4.723 1 98.06 155 LYS B N 1
ATOM 2920 C CA . LYS B 1 155 ? 3.086 32.5 4.43 1 98.06 155 LYS B CA 1
ATOM 2921 C C . LYS B 1 155 ? 3.449 32.688 2.957 1 98.06 155 LYS B C 1
ATOM 2923 O O . LYS B 1 155 ? 3.393 33.781 2.424 1 98.06 155 LYS B O 1
ATOM 2928 N N . HIS B 1 156 ? 3.777 31.594 2.297 1 97.44 156 HIS B N 1
ATOM 2929 C CA . HIS B 1 156 ? 4.32 31.734 0.95 1 97.44 156 HIS B CA 1
ATOM 2930 C C . HIS B 1 156 ? 3.566 30.844 -0.035 1 97.44 156 HIS B C 1
ATOM 2932 O O . HIS B 1 156 ? 3.611 31.078 -1.245 1 97.44 156 HIS B O 1
ATOM 2938 N N . SER B 1 157 ? 2.941 29.828 0.457 1 95.62 157 SER B N 1
ATOM 2939 C CA . SER B 1 157 ? 2.332 28.844 -0.432 1 95.62 157 SER B CA 1
ATOM 2940 C C . SER B 1 157 ? 1.225 28.078 0.276 1 95.62 157 SER B C 1
ATOM 2942 O O . SER B 1 157 ? 1.2 28 1.507 1 95.62 157 SER B O 1
ATOM 2944 N N . SER B 1 158 ? 0.343 27.547 -0.518 1 93.38 158 SER B N 1
ATOM 2945 C CA . SER B 1 158 ? -0.533 26.5 0.008 1 93.38 158 SER B CA 1
ATOM 2946 C C . SER B 1 158 ? 0.193 25.172 0.102 1 93.38 158 SER B C 1
ATOM 2948 O O . SER B 1 158 ? 1.343 25.047 -0.326 1 93.38 158 SER B O 1
ATOM 2950 N N . ILE B 1 159 ? -0.464 24.219 0.781 1 92.62 159 ILE B N 1
ATOM 2951 C CA . ILE B 1 159 ? 0.069 22.875 0.945 1 92.62 159 ILE B CA 1
ATOM 2952 C C . ILE B 1 159 ? -0.815 21.875 0.202 1 92.62 159 ILE B C 1
ATOM 2954 O O . ILE B 1 159 ? -2.01 21.766 0.487 1 92.62 159 ILE B O 1
ATOM 2958 N N . ALA B 1 160 ? -0.199 21.25 -0.765 1 89.62 160 ALA B N 1
ATOM 2959 C CA . ALA B 1 160 ? -0.947 20.281 -1.571 1 89.62 160 ALA B CA 1
ATOM 2960 C C . ALA B 1 160 ? -1.19 18.984 -0.799 1 89.62 160 ALA B C 1
ATOM 2962 O O . ALA B 1 160 ? -2.246 18.359 -0.938 1 89.62 160 ALA B O 1
ATOM 2963 N N . SER B 1 161 ? -0.224 18.578 -0.029 1 90.38 161 SER B N 1
ATOM 2964 C CA . SER B 1 161 ? -0.389 17.391 0.795 1 90.38 161 SER B CA 1
ATOM 2965 C C . SER B 1 161 ? 0.59 17.391 1.964 1 90.38 161 SER B C 1
ATOM 2967 O O . SER B 1 161 ? 1.602 18.094 1.937 1 90.38 161 SER B O 1
ATOM 2969 N N . CYS B 1 162 ? 0.212 16.625 2.982 1 92.44 162 CYS B N 1
ATOM 2970 C CA . CYS B 1 162 ? 1.033 16.469 4.176 1 92.44 162 CYS B CA 1
ATOM 2971 C C . CYS B 1 162 ? 0.942 15.047 4.719 1 92.44 162 CYS B C 1
ATOM 2973 O O . CYS B 1 162 ? -0.153 14.5 4.855 1 92.44 162 CYS B O 1
ATOM 2975 N N . ILE B 1 163 ? 2.07 14.508 4.98 1 91 163 ILE B N 1
ATOM 2976 C CA . ILE B 1 163 ? 2.121 13.18 5.59 1 91 163 ILE B CA 1
ATOM 2977 C C . ILE B 1 163 ? 3.242 13.133 6.625 1 91 163 ILE B C 1
ATOM 2979 O O . ILE B 1 163 ? 4.348 13.625 6.379 1 91 163 ILE B O 1
ATOM 2983 N N . THR B 1 164 ? 2.91 12.617 7.797 1 90.5 164 THR B N 1
ATOM 2984 C CA . THR B 1 164 ? 3.951 12.383 8.789 1 90.5 164 THR B CA 1
ATOM 2985 C C . THR B 1 164 ? 4.391 10.922 8.773 1 90.5 164 THR B C 1
ATOM 2987 O O . THR B 1 164 ? 3.561 10.016 8.664 1 90.5 164 THR B O 1
ATOM 2990 N N . LEU B 1 165 ? 5.625 10.758 8.805 1 84.38 1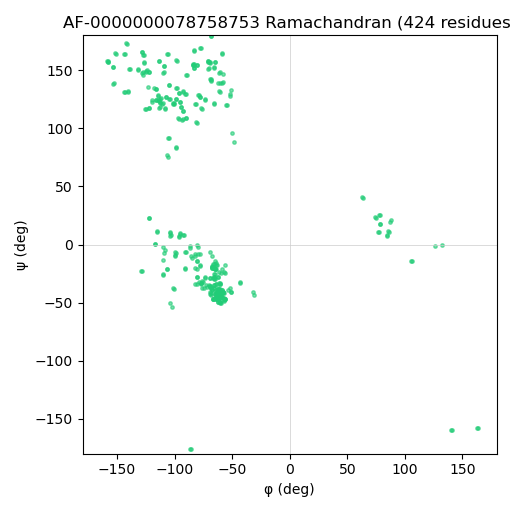65 LEU B N 1
ATOM 2991 C CA . LEU B 1 165 ? 6.219 9.43 8.828 1 84.38 165 LEU B CA 1
ATOM 2992 C C . LEU B 1 165 ? 7.152 9.273 10.031 1 84.38 165 LEU B C 1
ATOM 2994 O O . LEU B 1 165 ? 7.965 10.156 10.305 1 84.38 165 LEU B O 1
ATOM 2998 N N . ASP B 1 166 ? 6.805 8.32 10.977 1 73.25 166 ASP B N 1
ATOM 2999 C CA . ASP B 1 166 ? 7.66 8.023 12.117 1 73.25 166 ASP B CA 1
ATOM 3000 C C . ASP B 1 166 ? 8.367 6.684 11.938 1 73.25 166 ASP B C 1
ATOM 3002 O O . ASP B 1 166 ? 7.777 5.625 12.164 1 73.25 166 ASP B O 1
ATOM 3006 N N . ILE B 1 167 ? 9.5 6.73 11.383 1 59.31 167 ILE B N 1
ATOM 3007 C CA . ILE B 1 167 ? 10.211 5.473 11.18 1 59.31 167 ILE B CA 1
ATOM 3008 C C . ILE B 1 167 ? 10.906 5.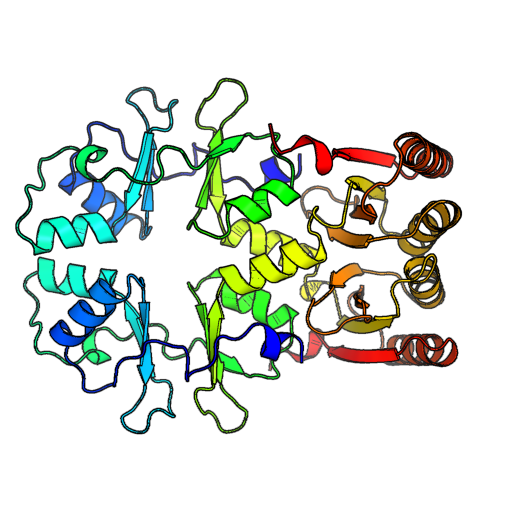059 12.477 1 59.31 167 ILE B C 1
ATOM 3010 O O . ILE B 1 167 ? 11.602 5.867 13.102 1 59.31 167 ILE B O 1
ATOM 3014 N N . GLU B 1 168 ? 10.359 4.055 13.219 1 57.06 168 GLU B N 1
ATOM 3015 C CA . GLU B 1 168 ? 10.781 3.545 14.523 1 57.06 168 GLU B CA 1
ATOM 3016 C C . GLU B 1 168 ? 12.297 3.668 14.695 1 57.06 168 GLU B C 1
ATOM 3018 O O . GLU B 1 168 ? 12.781 4 15.773 1 57.06 168 GLU B O 1
ATOM 3023 N N . LYS B 1 169 ? 13.023 3.381 13.656 1 54.19 169 LYS B N 1
ATOM 3024 C CA . LYS B 1 169 ? 14.469 3.24 13.852 1 54.19 169 LYS B CA 1
ATOM 3025 C C . LYS B 1 169 ? 15.109 4.578 14.203 1 54.19 169 LYS B C 1
ATOM 3027 O O . LYS B 1 169 ? 16.234 4.621 14.719 1 54.19 169 LYS B O 1
ATOM 3032 N N . ASP B 1 170 ? 14.5 5.562 13.922 1 55.34 170 ASP B N 1
ATOM 3033 C CA . ASP B 1 170 ? 15.078 6.859 14.258 1 55.34 170 ASP B CA 1
ATOM 3034 C C . ASP B 1 170 ? 14.352 7.5 15.438 1 55.34 170 ASP B C 1
ATOM 3036 O O . ASP B 1 170 ? 13.484 8.352 15.25 1 55.34 170 ASP B O 1
ATOM 3040 N N . GLU B 1 171 ? 14.75 6.914 16.609 1 58.25 171 GLU B N 1
ATOM 3041 C CA . GLU B 1 171 ? 14.188 7.352 17.875 1 58.25 171 GLU B CA 1
ATOM 3042 C C . GLU B 1 171 ? 14.25 8.875 18.016 1 58.25 171 GLU B C 1
ATOM 3044 O O . GLU B 1 171 ? 15.289 9.484 17.75 1 58.25 171 GLU B O 1
ATOM 3049 N N . TYR B 1 172 ? 13.266 9.68 17.719 1 63.38 172 TYR B N 1
ATOM 3050 C CA . TYR B 1 172 ? 13.18 11.062 18.188 1 63.38 172 TYR B CA 1
ATOM 3051 C C . TYR B 1 172 ? 12.992 12.016 17.016 1 63.38 172 TYR B C 1
ATOM 3053 O O . TYR B 1 172 ? 13.062 13.242 17.188 1 63.38 172 TYR B O 1
ATOM 3061 N N . ILE B 1 173 ? 12.992 11.312 15.859 1 79.94 173 ILE B N 1
ATOM 3062 C CA . ILE B 1 173 ? 12.828 12.242 14.75 1 79.94 173 ILE B CA 1
ATOM 3063 C C . ILE B 1 173 ? 11.555 11.906 13.977 1 79.94 173 ILE B C 1
ATOM 3065 O O . ILE B 1 173 ? 11.328 10.75 13.617 1 79.94 173 ILE B O 1
ATOM 3069 N N . ARG B 1 174 ? 10.688 12.844 13.867 1 85.81 174 ARG B N 1
ATOM 3070 C CA . ARG B 1 174 ? 9.508 12.75 13.016 1 85.81 174 ARG B CA 1
ATOM 3071 C C . ARG B 1 174 ? 9.75 13.398 11.656 1 85.81 174 ARG B C 1
ATOM 3073 O O . ARG B 1 174 ? 10.219 14.539 11.586 1 85.81 174 ARG B O 1
ATOM 3080 N N . ARG B 1 175 ? 9.422 12.656 10.609 1 88.06 175 ARG B N 1
ATOM 3081 C CA . ARG B 1 175 ? 9.516 13.203 9.258 1 88.06 175 ARG B CA 1
ATOM 3082 C C . ARG B 1 175 ? 8.148 13.633 8.742 1 88.06 175 ARG B C 1
ATOM 3084 O O . ARG B 1 175 ? 7.203 12.844 8.742 1 88.06 175 ARG B O 1
ATOM 3091 N N . THR B 1 176 ? 8.102 14.844 8.43 1 92.88 176 THR B N 1
ATOM 3092 C CA . THR B 1 176 ? 6.902 15.383 7.797 1 92.88 176 THR B CA 1
ATOM 3093 C C . THR B 1 176 ? 7.156 15.688 6.324 1 92.88 176 THR B C 1
ATOM 3095 O O . THR B 1 176 ? 8.008 16.516 5.992 1 92.88 176 THR B O 1
ATOM 3098 N N . LEU B 1 177 ? 6.445 15.023 5.473 1 90.38 177 LEU B N 1
ATOM 3099 C CA . LEU B 1 177 ? 6.535 15.273 4.039 1 90.38 177 LEU B CA 1
ATOM 3100 C C . LEU B 1 177 ? 5.457 16.25 3.588 1 90.38 177 LEU B C 1
ATOM 3102 O O . LEU B 1 177 ? 4.266 15.969 3.723 1 90.38 177 LEU B O 1
ATOM 3106 N N . ILE B 1 178 ? 5.945 17.359 3.08 1 93.75 178 ILE B N 1
ATOM 3107 C CA . ILE B 1 178 ? 5.039 18.391 2.584 1 93.75 178 ILE B CA 1
ATOM 3108 C C . ILE B 1 178 ? 5.203 18.531 1.073 1 93.75 178 ILE B C 1
ATOM 3110 O O . ILE B 1 178 ? 6.312 18.734 0.577 1 93.75 178 ILE B O 1
ATOM 3114 N N . THR B 1 179 ? 4.113 18.375 0.44 1 91.12 179 THR B N 1
ATOM 3115 C CA . THR B 1 179 ? 4.105 18.625 -0.999 1 91.12 179 THR B CA 1
ATOM 3116 C C . THR B 1 179 ? 3.566 20.016 -1.312 1 91.12 179 THR B C 1
ATOM 3118 O O . THR B 1 179 ? 2.498 20.391 -0.833 1 91.12 179 THR B O 1
ATOM 3121 N N . LEU B 1 180 ? 4.387 20.75 -2.041 1 93.12 180 LEU B N 1
ATOM 3122 C CA . LEU B 1 180 ? 3.945 22.062 -2.518 1 93.12 180 LEU B CA 1
ATOM 3123 C C . LEU B 1 180 ? 3.135 21.922 -3.803 1 93.12 180 LEU B C 1
ATOM 3125 O O . LEU B 1 180 ? 3.27 20.938 -4.523 1 93.12 180 LEU B O 1
ATOM 3129 N N . PRO B 1 181 ? 2.244 22.938 -4.039 1 90.06 181 PRO B N 1
ATOM 3130 C CA . PRO B 1 181 ? 1.382 22.859 -5.219 1 90.06 181 PRO B CA 1
ATOM 3131 C C . PRO B 1 181 ? 2.174 22.766 -6.523 1 90.06 181 PRO B C 1
ATOM 3133 O O . PRO B 1 181 ? 3.355 23.109 -6.555 1 90.06 181 PRO B O 1
ATOM 3136 N N . ALA B 1 182 ? 1.347 22.344 -7.484 1 85.38 182 ALA B N 1
ATOM 3137 C CA . ALA B 1 182 ? 1.927 22.281 -8.82 1 85.38 182 ALA B CA 1
ATOM 3138 C C . ALA B 1 182 ? 2.402 23.656 -9.281 1 85.38 182 ALA B C 1
ATOM 3140 O O . ALA B 1 182 ? 1.78 24.672 -8.961 1 85.38 182 ALA B O 1
ATOM 3141 N N . ASN B 1 183 ? 3.535 23.766 -9.914 1 83.12 183 ASN B N 1
ATOM 3142 C CA . ASN B 1 183 ? 4.09 24.953 -10.547 1 83.12 183 ASN B CA 1
ATOM 3143 C C . ASN B 1 183 ? 4.68 25.906 -9.516 1 83.12 183 ASN B C 1
ATOM 3145 O O . ASN B 1 183 ? 4.848 27.094 -9.797 1 83.12 183 ASN B O 1
ATOM 3149 N N . THR B 1 184 ? 4.793 25.406 -8.289 1 91.81 184 THR B N 1
ATOM 3150 C CA . THR B 1 184 ? 5.527 26.219 -7.324 1 91.81 184 THR B CA 1
ATOM 3151 C C . THR B 1 184 ? 6.887 26.625 -7.883 1 91.81 184 THR B C 1
ATOM 3153 O O . THR B 1 184 ? 7.641 25.781 -8.367 1 91.81 184 THR B O 1
ATOM 3156 N N . GLU B 1 185 ? 7.176 27.891 -7.82 1 92.94 185 GLU B N 1
ATOM 3157 C CA . GLU B 1 185 ? 8.453 28.406 -8.312 1 92.94 185 GLU B CA 1
ATOM 3158 C C . GLU B 1 185 ? 9.602 27.984 -7.398 1 92.94 185 GLU B C 1
ATOM 3160 O O . GLU B 1 185 ? 9.43 27.891 -6.184 1 92.94 185 GLU B O 1
ATOM 3165 N N . ALA B 1 186 ? 10.758 27.859 -8 1 93.31 186 ALA B N 1
ATOM 3166 C CA . ALA B 1 186 ? 11.953 27.484 -7.262 1 93.31 186 ALA B CA 1
ATOM 3167 C C . ALA B 1 186 ? 12.25 28.5 -6.152 1 93.31 186 ALA B C 1
ATOM 3169 O O . ALA B 1 186 ? 12.633 28.109 -5.043 1 93.31 186 ALA B O 1
ATOM 3170 N N . LYS B 1 187 ? 12.047 29.656 -6.445 1 96.56 187 LYS B N 1
ATOM 3171 C CA . LYS B 1 187 ? 12.328 30.719 -5.477 1 96.56 187 LYS B CA 1
ATOM 3172 C C . LYS B 1 187 ? 11.438 30.594 -4.246 1 96.56 187 LYS B C 1
ATOM 3174 O O . LYS B 1 187 ? 11.883 30.812 -3.121 1 96.56 187 LYS B O 1
ATOM 3179 N N . VAL B 1 188 ? 10.219 30.281 -4.473 1 96.94 188 VAL B N 1
ATOM 3180 C CA . VAL B 1 188 ? 9.273 30.094 -3.375 1 96.94 188 VAL B CA 1
ATOM 3181 C C . VAL B 1 188 ? 9.711 28.922 -2.508 1 96.94 188 VAL B C 1
ATOM 3183 O O . VAL B 1 188 ? 9.727 29.016 -1.279 1 96.94 188 VAL B O 1
ATOM 3186 N N . CYS B 1 189 ? 10.055 27.891 -3.119 1 96.19 189 CYS B N 1
ATOM 3187 C CA . CYS B 1 189 ? 10.547 26.719 -2.408 1 96.19 189 CYS B CA 1
ATOM 3188 C C . CYS B 1 189 ? 11.766 27.062 -1.561 1 96.19 189 CYS B C 1
ATOM 3190 O O . CYS B 1 189 ? 11.828 26.703 -0.383 1 96.19 189 CYS B O 1
ATOM 3192 N N . GLU B 1 190 ? 12.656 27.766 -2.148 1 97.38 190 GLU B N 1
ATOM 3193 C CA . GLU B 1 190 ? 13.875 28.172 -1.444 1 97.38 190 GLU B CA 1
ATOM 3194 C C . GLU B 1 190 ? 13.555 29.047 -0.237 1 97.38 190 GLU B C 1
ATOM 3196 O O . GLU B 1 190 ? 14.141 28.875 0.833 1 97.38 190 GLU B O 1
ATOM 3201 N N . THR B 1 191 ? 12.688 29.922 -0.41 1 98.38 191 THR B N 1
ATOM 3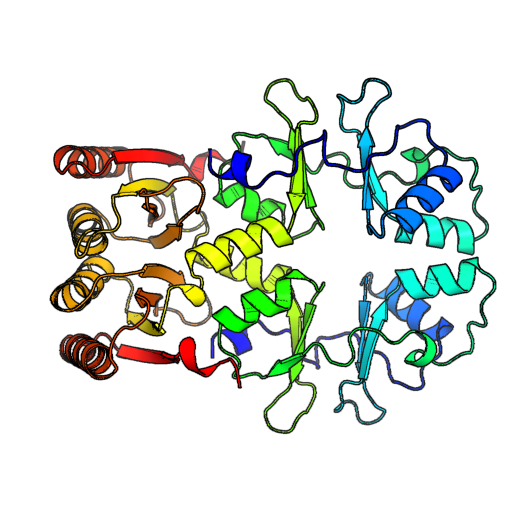202 C CA . THR B 1 191 ? 12.281 30.812 0.671 1 98.38 191 THR B CA 1
ATOM 3203 C C . THR B 1 191 ? 11.695 30.016 1.835 1 98.38 191 THR B C 1
ATOM 3205 O O . THR B 1 191 ? 12.047 30.25 2.994 1 98.38 191 THR B O 1
ATOM 3208 N N . ILE B 1 192 ? 10.875 29.078 1.5 1 98.44 192 ILE B N 1
ATOM 3209 C CA . ILE B 1 192 ? 10.234 28.25 2.508 1 98.44 192 ILE B CA 1
ATOM 3210 C C . ILE B 1 192 ? 11.297 27.453 3.266 1 98.44 192 ILE B C 1
ATOM 3212 O O . ILE B 1 192 ? 11.297 27.422 4.5 1 98.44 192 ILE B O 1
ATOM 3216 N N . VAL B 1 193 ? 12.172 26.875 2.525 1 98.38 193 VAL B N 1
ATOM 3217 C CA . VAL B 1 193 ? 13.227 26.062 3.121 1 98.38 193 VAL B CA 1
ATOM 3218 C C . VAL B 1 193 ? 14.07 26.922 4.066 1 98.38 193 VAL B C 1
ATOM 3220 O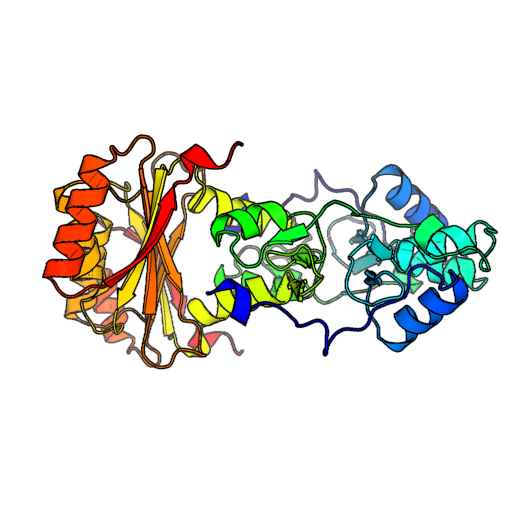 O . VAL B 1 193 ? 14.359 26.516 5.191 1 98.38 193 VAL B O 1
ATOM 3223 N N . ASN B 1 194 ? 14.398 28.078 3.615 1 98.38 194 ASN B N 1
ATOM 3224 C CA . ASN B 1 194 ? 15.203 29 4.422 1 98.38 194 ASN B CA 1
ATOM 3225 C C . ASN B 1 194 ? 14.484 29.375 5.715 1 98.38 194 ASN B C 1
ATOM 3227 O O . ASN B 1 194 ? 15.102 29.406 6.785 1 98.38 194 ASN B O 1
ATOM 3231 N N . HIS B 1 195 ? 13.258 29.625 5.66 1 98.5 195 HIS B N 1
ATOM 3232 C CA . HIS B 1 195 ? 12.484 30.016 6.84 1 98.5 195 HIS B CA 1
ATOM 3233 C C . HIS B 1 195 ? 12.359 28.844 7.816 1 98.5 195 HIS B C 1
ATOM 3235 O O . HIS B 1 195 ? 12.43 29.031 9.031 1 98.5 195 HIS B O 1
ATOM 3241 N N . LEU B 1 196 ? 12.125 27.656 7.289 1 98.44 196 LEU B N 1
ATOM 3242 C CA . LEU B 1 196 ? 12.062 26.469 8.133 1 98.44 196 LEU B CA 1
ATOM 3243 C C . LEU B 1 196 ? 13.367 26.266 8.891 1 98.44 196 LEU B C 1
ATOM 3245 O O . LEU B 1 196 ? 13.359 26.062 10.109 1 98.44 196 LEU B O 1
ATOM 3249 N N . GLU B 1 197 ? 14.43 26.422 8.156 1 97.81 197 GLU B N 1
ATOM 3250 C CA . GLU B 1 197 ? 15.742 26.188 8.758 1 97.81 197 GLU B CA 1
ATOM 3251 C C . GLU B 1 197 ? 16.078 27.266 9.781 1 97.81 197 GLU B C 1
ATOM 3253 O O . GLU B 1 197 ? 16.719 27 10.797 1 97.81 197 GLU B O 1
ATOM 3258 N N . LYS B 1 198 ? 15.703 28.438 9.531 1 97.31 198 LYS B N 1
ATOM 3259 C CA . LYS B 1 198 ? 15.906 29.531 10.477 1 97.31 198 LYS B CA 1
ATOM 3260 C C . LYS B 1 198 ? 15.18 29.25 11.797 1 97.31 198 LYS B C 1
ATOM 3262 O O . LYS B 1 198 ? 15.633 29.688 12.859 1 97.31 198 LYS B O 1
ATOM 3267 N N . LYS B 1 199 ? 14.062 28.578 11.711 1 96 199 LYS B N 1
ATOM 3268 C CA . LYS B 1 199 ? 13.289 28.25 12.906 1 96 199 LYS B CA 1
ATOM 3269 C C . LYS B 1 199 ? 13.688 26.875 13.445 1 96 199 LYS B C 1
ATOM 3271 O O . LYS B 1 199 ? 12.961 26.281 14.25 1 96 199 LYS B O 1
ATOM 3276 N N . ASN B 1 200 ? 14.742 26.234 12.922 1 94.5 200 ASN B N 1
ATOM 3277 C CA . ASN B 1 200 ? 15.383 25 13.391 1 94.5 200 ASN B CA 1
ATOM 3278 C C . ASN B 1 200 ? 14.578 23.766 13 1 94.5 200 ASN B C 1
ATOM 3280 O O . ASN B 1 200 ? 14.57 22.781 13.734 1 94.5 200 ASN B O 1
ATOM 3284 N N . TYR B 1 201 ? 13.805 23.859 11.969 1 96.25 201 TYR B N 1
ATOM 3285 C CA . TYR B 1 201 ? 13.234 22.703 11.297 1 96.25 201 TYR B CA 1
ATOM 3286 C C . TYR B 1 201 ? 14.07 22.297 10.086 1 96.25 201 TYR B C 1
ATOM 3288 O O . TYR B 1 201 ? 14 22.953 9.031 1 96.25 201 TYR B O 1
ATOM 3296 N N . LYS B 1 202 ? 14.734 21.266 10.188 1 95.44 202 LYS B N 1
ATOM 3297 C CA . LYS B 1 202 ? 15.68 20.859 9.148 1 95.44 202 LYS B CA 1
ATOM 3298 C C . LYS B 1 202 ? 14.953 20.219 7.973 1 95.44 202 LYS B C 1
ATOM 3300 O O . LYS B 1 202 ? 14.156 19.297 8.164 1 95.44 202 LYS B O 1
ATOM 3305 N N . VAL B 1 203 ? 15.234 20.703 6.766 1 95.81 203 VAL B N 1
ATOM 3306 C CA . VAL B 1 203 ? 14.766 20.047 5.547 1 95.81 203 VAL B CA 1
ATOM 3307 C C . VAL B 1 203 ? 15.805 19.031 5.07 1 95.81 203 VAL B C 1
ATOM 3309 O O . VAL B 1 203 ? 16.828 19.406 4.504 1 95.81 203 VAL B O 1
ATOM 3312 N N . VAL B 1 204 ? 15.445 17.797 5.223 1 89.62 204 VAL B N 1
ATOM 3313 C CA . VAL B 1 204 ? 16.469 16.766 5.031 1 89.62 204 VAL B CA 1
ATOM 3314 C C . VAL B 1 204 ? 16.469 16.312 3.574 1 89.62 204 VAL B C 1
ATOM 3316 O O . VAL B 1 204 ? 17.438 15.711 3.113 1 89.62 204 VAL B O 1
ATOM 3319 N N . GLU B 1 205 ? 15.375 16.531 2.85 1 87.62 205 GLU B N 1
ATOM 3320 C CA . GLU B 1 205 ? 15.289 16.141 1.448 1 87.62 205 GLU B CA 1
ATOM 3321 C C . GLU B 1 205 ? 14.312 17.031 0.684 1 87.62 205 GLU B C 1
ATOM 3323 O O . GLU B 1 205 ? 13.258 17.391 1.207 1 87.62 205 GLU B O 1
ATOM 3328 N N . ILE B 1 206 ? 14.703 17.391 -0.51 1 90.31 206 ILE B N 1
ATOM 3329 C CA . ILE B 1 206 ? 13.828 18.094 -1.446 1 90.31 206 ILE B CA 1
ATOM 3330 C C . ILE B 1 206 ? 13.711 17.297 -2.742 1 90.31 206 ILE B C 1
ATOM 3332 O O . ILE B 1 206 ? 14.719 17.016 -3.396 1 90.31 206 ILE B O 1
ATOM 3336 N N . GLU B 1 207 ? 12.5 16.922 -2.953 1 84.06 207 GLU B N 1
ATOM 3337 C CA . GLU B 1 207 ? 12.242 16.203 -4.195 1 84.06 207 GLU B CA 1
ATOM 3338 C C . GLU B 1 207 ? 11.469 17.062 -5.188 1 84.06 207 GLU B C 1
ATOM 3340 O O . GLU B 1 207 ? 10.453 17.672 -4.832 1 84.06 207 GLU B O 1
ATOM 3345 N N . ASN B 1 208 ? 12.047 17.156 -6.395 1 83.44 208 ASN B N 1
ATOM 3346 C CA . ASN B 1 208 ? 11.344 17.812 -7.484 1 83.44 208 ASN B CA 1
ATOM 3347 C C . ASN B 1 208 ? 10.547 16.828 -8.328 1 83.44 208 ASN B C 1
ATOM 3349 O O . ASN B 1 208 ? 11.133 16.016 -9.055 1 83.44 208 ASN B O 1
ATOM 3353 N N . LEU B 1 209 ? 9.305 16.891 -8.18 1 74.81 209 LEU B N 1
ATOM 3354 C CA . LEU B 1 209 ? 8.445 15.906 -8.828 1 74.81 209 LEU B CA 1
ATOM 3355 C C . LEU B 1 209 ? 8.273 16.219 -10.305 1 74.81 209 LEU B C 1
ATOM 3357 O O . LEU B 1 209 ? 7.828 15.375 -11.086 1 74.81 209 LEU B O 1
ATOM 3361 N N . GLN B 1 210 ? 8.547 17.406 -10.789 1 68.94 210 GLN B N 1
ATOM 3362 C CA . GLN B 1 210 ? 8.438 17.781 -12.195 1 68.94 210 GLN B CA 1
ATOM 3363 C C . GLN B 1 210 ? 9.555 17.141 -13.016 1 68.94 210 GLN B C 1
ATOM 3365 O O . GLN B 1 210 ? 9.406 16.953 -14.227 1 68.94 210 GLN B O 1
ATOM 3370 N N . ASN B 1 211 ? 10.758 16.953 -12.547 1 58.78 211 ASN B N 1
ATOM 3371 C CA . ASN B 1 211 ? 11.883 16.438 -13.312 1 58.78 211 ASN B CA 1
ATOM 3372 C C . ASN B 1 211 ? 11.828 14.914 -13.422 1 58.78 211 ASN B C 1
ATOM 3374 O O . ASN B 1 211 ? 12.789 14.281 -13.867 1 58.78 211 ASN B O 1
ATOM 3378 N N . GLN B 1 212 ? 11.016 14.25 -12.953 1 52.66 212 GLN B N 1
ATOM 3379 C CA . GLN B 1 212 ? 11.094 12.797 -12.93 1 52.66 212 GLN B CA 1
ATOM 3380 C C . GLN B 1 212 ? 10.719 12.203 -14.281 1 52.66 212 GLN B C 1
ATOM 3382 O O . GLN B 1 212 ? 10.773 10.984 -14.469 1 52.66 212 GLN B O 1
ATOM 3387 N N . GLU B 1 213 ? 10.219 12.891 -15.281 1 44.12 213 GLU B N 1
ATOM 3388 C CA . GLU B 1 213 ? 10.031 12.219 -16.562 1 44.12 213 GLU B CA 1
ATOM 3389 C C . GLU B 1 213 ? 11.375 11.859 -17.203 1 44.12 213 GLU B C 1
ATOM 3391 O O . GLU B 1 213 ? 11.422 11.172 -18.219 1 44.12 213 GLU B O 1
ATOM 3396 N N . ALA B 1 214 ? 12.539 12.172 -16.922 1 32.12 214 ALA B N 1
ATOM 3397 C CA . ALA B 1 214 ? 13.508 11.711 -17.922 1 32.12 214 ALA B CA 1
ATOM 3398 C C . ALA B 1 214 ? 13.773 10.219 -17.781 1 32.12 214 ALA B C 1
ATOM 3400 O O . ALA B 1 214 ? 13.898 9.703 -16.656 1 32.12 214 ALA B O 1
#

pLDDT: mean 88.94, std 12.15, range [32.12, 98.69]

Radius of gyration: 23.82 Å; Cα contacts (8 Å, |Δi|>4): 858; chains: 2; bounding box: 55×67×47 Å

Sequence (428 aa):
MLLKTLVYKKKDLTTVTETSTLEEALKILETSGYRCVPILDSSGNIFRGNIYKMHIYRHKANGGDMTLPVTHLLKNATKFIYLDTSFFKVFFTIKELPYIAVLDSENHFYGILTHSTLLNMLSQSWSVEQGSYVLTIASTGKQGDLAAIAKIISKHSSIASCITLDIEKDEYIRRTLITLPANTEAKVCETIVNHLEKKNYKVVEIENLQNQEAMLLKTLVYKKKDLTTVTETSTLEEALKILETSGYRCVPILDSSGNIFRGNIYKMHIYRHKANGGDMTLPVTHLLKNATKFIYLDTSFFKVFFTIKELPYIAVLDSENHFYGILTHSTLLNMLSQSWSVEQGSYVLTIASTGKQGDLAAIAKIISKHSSIASCITLDIEKDEYIRRTLITLPANTEAKVCETIVNHLEKKNYKVVEIENLQNQEA